Protein AF-0000000071071444 (afdb_homodimer)

InterPro domains:
  IPR014044 CAP domain [PF00188] (65-207)
  IPR014044 CAP domain [SM00198] (58-215)
  IPR034763 Venom allergen 3, insect [PIRSF038921] (1-242)
  IPR035940 CAP superfamily [G3DSA:3.40.33.10] (21-245)
  IPR035940 CAP superfamily [SSF55797] (20-221)

Sequence (494 aa):
MQRLQLTLFLSRILLLRSIFAIDFCDIKSCHGKRHIGCNNSMMFDESCLRFHGLVNMAYFREYLLGLHNGYRQEVASNLFPDLPPARKMPELVWDNYLSVVAEYHLKRCQMELPADSCVATDDFAEPHFNYAQDFYPRPVMRQSNVREMTILAEQWLDELFDLEDISTYNAEGEIRNIINDRSSHMGCAAGQDYDLWNIHFVLVCYYSSGPPVKGKLYEEGQFNASLCPNGHSDEYPGLCKTLTLNDMQRLQLTLFLSRILLLRSIFAIDFCDIKSCHGKRHIGCNNSMMFDESCLRFHGLVNMAYFREYLLGLHNGYRQEVASNLFPDLPPARKMPELVWDNYLSVVAEYHLKRCQMELPADSCVATDDFAEPHFNYAQDFYPRPVMRQSNVREMTILAEQWLDELFDLEDISTYNAEGEIRNIINDRSSHMGCAAGQDYDLWNIHFVLVCYYSSGPPVKGKLYEEGQFNASLCPNGHSDEYPGLCKTLTLND

pLDDT: mean 89.61, std 16.35, range [29.06, 98.88]

Solvent-accessible surface area (backbone atoms only — not comparable to full-atom values): 26947 Å² total; per-residue (Å²): 136,82,80,75,78,80,76,77,76,76,74,77,75,71,75,70,73,72,74,75,73,84,59,49,75,70,45,74,70,36,74,86,39,49,28,68,57,37,93,50,86,82,60,71,36,85,72,34,49,85,39,72,50,75,51,71,49,70,53,40,48,57,27,53,43,17,53,54,40,34,54,44,33,39,40,14,62,35,66,43,85,52,35,62,12,20,17,39,26,37,35,61,41,84,32,70,66,39,16,50,52,17,38,50,46,54,31,41,61,46,87,74,71,67,90,65,55,22,77,49,50,96,89,24,61,55,45,32,73,45,75,35,71,51,74,48,69,56,81,84,64,87,72,50,71,68,57,53,48,48,58,41,51,42,66,33,58,56,49,58,76,71,50,70,49,53,37,31,82,75,44,76,57,61,36,33,53,68,51,25,38,65,26,40,32,31,16,47,27,39,33,36,27,26,58,93,52,40,36,38,39,39,42,23,37,23,20,44,17,43,45,50,91,62,60,44,24,47,56,67,44,93,47,40,26,69,64,28,91,69,37,53,20,90,63,34,61,33,15,8,36,63,79,55,87,88,106,137,83,80,78,77,79,75,77,76,77,72,75,78,73,75,70,75,73,73,75,74,83,60,48,74,70,45,77,70,35,74,86,40,49,27,68,57,37,95,50,86,81,58,70,37,86,74,35,48,86,38,72,50,75,52,72,48,68,53,40,48,57,28,53,43,18,53,54,40,34,54,44,33,39,40,14,62,36,65,45,87,53,35,63,13,20,15,40,27,35,35,61,41,84,33,69,66,40,17,50,54,17,39,50,46,54,31,40,60,46,87,74,71,66,90,63,56,23,77,48,50,96,90,24,60,56,47,32,72,45,74,36,72,50,75,47,69,56,80,85,64,88,73,50,70,67,58,55,48,48,58,39,51,42,66,33,58,55,49,58,75,71,49,71,49,54,37,31,82,77,44,76,58,62,36,32,50,69,51,25,37,65,26,41,32,31,16,48,27,39,32,37,27,26,57,92,52,40,36,39,40,40,42,24,37,24,21,44,17,41,42,51,92,63,61,43,24,46,57,68,44,94,47,41,25,68,65,28,92,70,38,54,20,89,63,34,62,34,15,8,36,64,76,55,88,89,104

Structure (mmCIF, N/CA/C/O backbone):
data_AF-0000000071071444-model_v1
#
loop_
_entity.id
_entity.type
_entity.pdbx_description
1 polymer 'SCP domain-containing protein'
#
loop_
_atom_site.group_PDB
_atom_site.id
_atom_site.type_symbol
_atom_site.label_atom_id
_atom_site.label_alt_id
_atom_site.label_comp_id
_atom_site.label_asym_id
_atom_site.label_entity_id
_atom_site.label_seq_id
_atom_site.pdbx_PDB_ins_code
_atom_site.Cartn_x
_atom_site.Cartn_y
_atom_site.Cartn_z
_atom_site.occupancy
_atom_site.B_iso_or_equiv
_atom_site.auth_seq_id
_atom_site.auth_comp_id
_atom_site.auth_asym_id
_atom_site.auth_atom_id
_atom_site.pdbx_PDB_model_num
ATOM 1 N N . MET A 1 1 ? 31.172 26.75 -58.875 1 29.06 1 MET A N 1
ATOM 2 C CA . MET A 1 1 ? 30.047 27.25 -58.094 1 29.06 1 MET A CA 1
ATOM 3 C C . MET A 1 1 ? 29.688 26.281 -57 1 29.06 1 MET A C 1
ATOM 5 O O . MET A 1 1 ? 29.312 25.141 -57.25 1 29.06 1 MET A O 1
ATOM 9 N N . GLN A 1 2 ? 30.422 26.328 -55.812 1 35.97 2 GLN A N 1
ATOM 10 C CA . GLN A 1 2 ? 30.375 25.516 -54.594 1 35.97 2 GLN A CA 1
ATOM 11 C C . GLN A 1 2 ? 29.047 25.703 -53.875 1 35.97 2 GLN A C 1
ATOM 13 O O . GLN A 1 2 ? 28.641 26.828 -53.594 1 35.97 2 GLN A O 1
ATOM 18 N N . ARG A 1 3 ? 28.062 24.766 -54.062 1 38.34 3 ARG A N 1
ATOM 19 C CA . ARG A 1 3 ? 26.781 24.688 -53.375 1 38.34 3 ARG A CA 1
ATOM 20 C C . ARG A 1 3 ? 26.984 24.734 -51.844 1 38.34 3 ARG A C 1
ATOM 22 O O . ARG A 1 3 ? 27.656 23.859 -51.281 1 38.34 3 ARG A O 1
ATOM 29 N N . LEU A 1 4 ? 27.078 25.891 -51.25 1 38.16 4 LEU A N 1
ATOM 30 C CA . LEU A 1 4 ? 27 26.047 -49.812 1 38.16 4 LEU A CA 1
ATOM 31 C C . LEU A 1 4 ? 25.688 25.5 -49.25 1 38.16 4 LEU A C 1
ATOM 33 O O . LEU A 1 4 ? 24.609 25.969 -49.625 1 38.16 4 LEU A O 1
ATOM 37 N N . GLN A 1 5 ? 25.609 24.203 -48.938 1 42.5 5 GLN A N 1
ATOM 38 C CA . GLN A 1 5 ? 24.484 23.641 -48.219 1 42.5 5 GLN A CA 1
ATOM 39 C C . GLN A 1 5 ? 24.375 24.281 -46.844 1 42.5 5 GLN A C 1
ATOM 41 O O . GLN A 1 5 ? 25.297 24.219 -46.031 1 42.5 5 GLN A O 1
ATOM 46 N N . LEU A 1 6 ? 23.562 25.344 -46.688 1 39.12 6 LEU A N 1
ATOM 47 C CA . LEU A 1 6 ? 23.125 25.875 -45.406 1 39.12 6 LEU A CA 1
ATOM 48 C C . LEU A 1 6 ? 22.359 24.812 -44.625 1 39.12 6 LEU A C 1
ATOM 50 O O . LEU A 1 6 ? 21.281 24.391 -45.031 1 39.12 6 LEU A O 1
ATOM 54 N N . THR A 1 7 ? 23.047 24 -43.938 1 44.12 7 THR A N 1
ATOM 55 C CA . THR A 1 7 ? 22.375 23.141 -42.969 1 44.12 7 THR A CA 1
ATOM 56 C C . THR A 1 7 ? 21.797 23.984 -41.844 1 44.12 7 THR A C 1
ATOM 58 O O . THR A 1 7 ? 22.531 24.688 -41.125 1 44.12 7 THR A O 1
ATOM 61 N N . LEU A 1 8 ? 20.594 24.438 -41.938 1 39.75 8 LEU A N 1
ATOM 62 C CA . LEU A 1 8 ? 19.859 25.047 -40.844 1 39.75 8 LEU A CA 1
ATOM 63 C C . LEU A 1 8 ? 19.766 24.094 -39.656 1 39.75 8 LEU A C 1
ATOM 65 O O . LEU A 1 8 ? 19.219 22.984 -39.781 1 39.75 8 LEU A O 1
ATOM 69 N N . PHE A 1 9 ? 20.672 24.312 -38.719 1 42.91 9 PHE A N 1
ATOM 70 C CA . PHE A 1 9 ? 20.531 23.656 -37.406 1 42.91 9 PHE A CA 1
ATOM 71 C C . PHE A 1 9 ? 19.281 24.141 -36.688 1 42.91 9 PHE A C 1
ATOM 73 O O . PHE A 1 9 ? 19.141 25.328 -36.406 1 42.91 9 PHE A O 1
ATOM 80 N N . LEU A 1 10 ? 18.141 23.547 -36.906 1 41.75 10 LEU A N 1
ATOM 81 C CA . LEU A 1 10 ? 17 23.812 -36.031 1 41.75 10 LEU A CA 1
ATOM 82 C C . LEU A 1 10 ? 17.359 23.562 -34.562 1 41.75 10 LEU A C 1
ATOM 84 O O . LEU A 1 10 ? 17.641 22.438 -34.188 1 41.75 10 LEU A O 1
ATOM 88 N N . SER A 1 11 ? 17.812 24.594 -33.875 1 39.5 11 SER A N 1
ATOM 89 C CA . SER A 1 11 ? 18 24.547 -32.438 1 39.5 11 SER A CA 1
ATOM 90 C C . SER A 1 11 ? 16.734 24.109 -31.719 1 39.5 11 SER A C 1
ATOM 92 O O . SER A 1 11 ? 15.648 24.656 -31.984 1 39.5 11 SER A O 1
ATOM 94 N N . ARG A 1 12 ? 16.641 22.859 -31.344 1 42.75 12 ARG A N 1
ATOM 95 C CA . ARG A 1 12 ? 15.602 22.453 -30.391 1 42.75 12 ARG A CA 1
ATOM 96 C C . ARG A 1 12 ? 15.523 23.438 -29.219 1 42.75 12 ARG A C 1
ATOM 98 O O . ARG A 1 12 ? 16.484 23.578 -28.469 1 42.75 12 ARG A O 1
ATOM 105 N N . ILE A 1 13 ? 14.688 24.391 -29.25 1 41.94 13 ILE A N 1
ATOM 106 C CA . ILE A 1 13 ? 14.398 25.219 -28.078 1 41.94 13 ILE A CA 1
ATOM 107 C C . ILE A 1 13 ? 13.992 24.328 -26.906 1 41.94 13 ILE A C 1
ATOM 109 O O . ILE A 1 13 ? 12.961 23.656 -26.953 1 41.94 13 ILE A O 1
ATOM 113 N N . LEU A 1 14 ? 14.945 23.922 -26.156 1 38.59 14 LEU A N 1
ATOM 114 C CA . LEU A 1 14 ? 14.648 23.359 -24.844 1 38.59 14 LEU A CA 1
ATOM 115 C C . LEU A 1 14 ? 13.82 24.344 -24.016 1 38.59 14 LEU A C 1
ATOM 117 O O . LEU A 1 14 ? 14.312 25.391 -23.594 1 38.59 14 LEU A O 1
ATOM 121 N N . LEU A 1 15 ? 12.562 24.391 -24.172 1 38.25 15 LEU A N 1
ATOM 122 C CA . LEU A 1 15 ? 11.742 25.078 -23.172 1 38.25 15 LEU A CA 1
ATOM 123 C C . LEU A 1 15 ? 12.102 24.609 -21.766 1 38.25 15 LEU A C 1
ATOM 125 O O . LEU A 1 15 ? 11.867 23.453 -21.422 1 38.25 15 LEU A O 1
ATOM 129 N N . LEU A 1 16 ? 13.094 25.141 -21.266 1 37.5 16 LEU A N 1
ATOM 130 C CA . LEU A 1 16 ? 13.297 24.984 -19.828 1 37.5 16 LEU A CA 1
ATOM 131 C C . LEU A 1 16 ? 12.008 25.297 -19.062 1 37.5 16 LEU A C 1
ATOM 133 O O . LEU A 1 16 ? 11.531 26.438 -19.078 1 37.5 16 LEU A O 1
ATOM 137 N N . ARG A 1 17 ? 11.117 24.375 -19 1 42.34 17 ARG A N 1
ATOM 138 C CA . ARG A 1 17 ? 10.062 24.594 -18.016 1 42.34 17 ARG A CA 1
ATOM 139 C C . ARG A 1 17 ? 10.625 25.203 -16.734 1 42.34 17 ARG A C 1
ATOM 141 O O . ARG A 1 17 ? 11.453 24.578 -16.062 1 42.34 17 ARG A O 1
ATOM 148 N N . SER A 1 18 ? 10.781 26.438 -16.594 1 40.97 18 SER A N 1
ATOM 149 C CA . SER A 1 18 ? 11.102 27.109 -15.328 1 40.97 18 SER A CA 1
ATOM 150 C C . SER A 1 18 ? 10.211 26.609 -14.203 1 40.97 18 SER A C 1
ATOM 152 O O . SER A 1 18 ? 8.992 26.797 -14.234 1 40.97 18 SER A O 1
ATOM 154 N N . ILE A 1 19 ? 10.336 25.484 -13.711 1 48.16 19 ILE A N 1
ATOM 155 C CA . ILE A 1 19 ? 9.656 25.109 -12.477 1 48.16 19 ILE A CA 1
ATOM 156 C C . ILE A 1 19 ? 9.766 26.234 -11.461 1 48.16 19 ILE A C 1
ATOM 158 O O . ILE A 1 19 ? 10.859 26.547 -10.977 1 48.16 19 ILE A O 1
ATOM 162 N N . PHE A 1 20 ? 9.023 27.266 -11.602 1 53.22 20 PHE A N 1
ATOM 163 C CA . PHE A 1 20 ? 8.977 28.328 -10.602 1 53.22 20 PHE A CA 1
ATOM 164 C C . PHE A 1 20 ? 8.852 27.734 -9.195 1 53.22 20 PHE A C 1
ATOM 166 O O . PHE A 1 20 ? 7.902 27 -8.914 1 53.22 20 PHE A O 1
ATOM 173 N N . ALA A 1 21 ? 9.922 27.641 -8.508 1 72.06 21 ALA A N 1
ATOM 174 C CA . ALA A 1 21 ? 9.977 27.234 -7.102 1 72.06 21 ALA A CA 1
ATOM 175 C C . ALA A 1 21 ? 9.086 28.125 -6.242 1 72.06 21 ALA A C 1
ATOM 177 O O . ALA A 1 21 ? 9.023 29.344 -6.449 1 72.06 21 ALA A O 1
ATOM 178 N N . ILE A 1 22 ? 8.031 27.672 -5.602 1 81.5 22 ILE A N 1
ATOM 179 C CA . ILE A 1 22 ? 7.145 28.375 -4.68 1 81.5 22 ILE A CA 1
ATOM 180 C C . ILE A 1 22 ? 7.973 29.172 -3.68 1 81.5 22 ILE A C 1
ATOM 182 O O . ILE A 1 22 ? 9.008 28.703 -3.207 1 81.5 22 ILE A O 1
ATOM 186 N N . ASP A 1 23 ? 7.656 30.531 -3.527 1 91.31 23 ASP A N 1
ATOM 187 C CA . ASP A 1 23 ? 8.219 31.328 -2.451 1 91.31 23 ASP A CA 1
ATOM 188 C C . ASP A 1 23 ? 7.367 31.25 -1.19 1 91.31 23 ASP A C 1
ATOM 190 O O . ASP A 1 23 ? 6.348 31.938 -1.075 1 91.31 23 ASP A O 1
ATOM 194 N N . PHE A 1 24 ? 7.781 30.531 -0.155 1 94.75 24 PHE A N 1
ATOM 195 C CA . PHE A 1 24 ? 7.008 30.266 1.053 1 94.75 24 PHE A CA 1
ATOM 196 C C . PHE A 1 24 ? 6.969 31.5 1.946 1 94.75 24 PHE A C 1
ATOM 198 O O . PHE A 1 24 ? 6.172 31.578 2.885 1 94.75 24 PHE A O 1
ATOM 205 N N . CYS A 1 25 ? 7.766 32.562 1.639 1 95.12 25 CYS A N 1
ATOM 206 C CA . CYS A 1 25 ? 7.742 33.781 2.434 1 95.12 25 CYS A CA 1
ATOM 207 C C . CYS A 1 25 ? 6.656 34.75 1.939 1 95.12 25 CYS A C 1
ATOM 209 O O . CYS A 1 25 ? 6.34 35.719 2.607 1 95.12 25 CYS A O 1
ATOM 211 N N . ASP A 1 26 ? 6.125 34.406 0.814 1 94.19 26 ASP A N 1
ATOM 212 C CA . ASP A 1 26 ? 5.129 35.312 0.223 1 94.19 26 ASP A CA 1
ATOM 213 C C . ASP A 1 26 ? 3.871 34.531 -0.173 1 94.19 26 ASP A C 1
ATOM 215 O O . ASP A 1 26 ? 3.395 34.656 -1.305 1 94.19 26 ASP A O 1
ATOM 219 N N . ILE A 1 27 ? 3.391 33.719 0.658 1 95.5 27 ILE A N 1
ATOM 220 C CA . ILE A 1 27 ? 2.131 33 0.43 1 95.5 27 ILE A CA 1
ATOM 221 C C . ILE A 1 27 ? 0.966 33.875 0.898 1 95.5 27 ILE A C 1
ATOM 223 O O . ILE A 1 27 ? 0.847 34.188 2.09 1 95.5 27 ILE A O 1
ATOM 227 N N . LYS A 1 28 ? 0.076 34.25 0.023 1 94.81 28 LYS A N 1
ATOM 228 C CA . LYS A 1 28 ? -0.996 35.188 0.289 1 94.81 28 LYS A CA 1
ATOM 229 C C . LYS A 1 28 ? -1.941 34.688 1.368 1 94.81 28 LYS A C 1
ATOM 231 O O . LYS A 1 28 ? -2.367 35.438 2.244 1 94.81 28 LYS A O 1
ATOM 236 N N . SER A 1 29 ? -2.166 33.438 1.345 1 96.19 29 SER A N 1
ATOM 237 C CA . SER A 1 29 ? -3.158 32.844 2.248 1 96.19 29 SER A CA 1
ATOM 238 C C . SER A 1 29 ? -2.627 32.781 3.674 1 96.19 29 SER A C 1
ATOM 240 O O . SER A 1 29 ? -3.365 32.438 4.598 1 96.19 29 SER A O 1
ATOM 242 N N . CYS A 1 30 ? -1.447 33.125 3.916 1 96.56 30 CYS A N 1
ATOM 243 C CA . CYS A 1 30 ? -0.884 33.094 5.262 1 96.56 30 CYS A CA 1
ATOM 244 C C . CYS A 1 30 ? -1.311 34.344 6.047 1 96.56 30 CYS A C 1
ATOM 246 O O . CYS A 1 30 ? -1.189 34.375 7.273 1 96.56 30 CYS A O 1
ATOM 248 N N . HIS A 1 31 ? -1.758 35.344 5.395 1 94.5 31 HIS A N 1
ATOM 249 C CA . HIS A 1 31 ? -2.307 36.531 6.035 1 94.5 31 HIS A CA 1
ATOM 250 C C . HIS A 1 31 ? -1.354 37.094 7.09 1 94.5 31 HIS A C 1
ATOM 252 O O . HIS A 1 31 ? -1.764 37.375 8.219 1 94.5 31 HIS A O 1
ATOM 258 N N . GLY A 1 32 ? -0.045 37.156 6.781 1 91.56 32 GLY A N 1
ATOM 259 C CA . GLY A 1 32 ? 0.933 37.781 7.648 1 91.56 32 GLY A CA 1
ATOM 260 C C . GLY A 1 32 ? 1.617 36.812 8.594 1 91.56 32 GLY A C 1
ATOM 261 O O . GLY A 1 32 ? 2.627 37.156 9.211 1 91.56 32 GLY A O 1
ATOM 262 N N . LYS A 1 33 ? 1.073 35.594 8.75 1 95.06 33 LYS A N 1
ATOM 263 C CA . LYS A 1 33 ? 1.747 34.562 9.555 1 95.06 33 LYS A CA 1
ATOM 264 C C . LYS A 1 33 ? 3.012 34.062 8.867 1 95.06 33 LYS A C 1
ATOM 266 O O . LYS A 1 33 ? 3.109 34.094 7.637 1 95.06 33 LYS A O 1
ATOM 271 N N . ARG A 1 34 ? 3.879 33.625 9.648 1 95.06 34 ARG A N 1
ATOM 272 C CA . ARG A 1 34 ? 5.129 33.125 9.086 1 95.06 34 ARG A CA 1
ATOM 273 C C . ARG A 1 34 ? 4.984 31.672 8.641 1 95.06 34 ARG A C 1
ATOM 275 O O . ARG A 1 34 ? 4.594 30.812 9.43 1 95.06 34 ARG A O 1
ATOM 282 N N . HIS A 1 35 ? 5.316 31.469 7.473 1 97.31 35 HIS A N 1
ATOM 283 C CA . HIS A 1 35 ? 5.285 30.094 6.961 1 97.31 35 HIS A CA 1
ATOM 284 C C . HIS A 1 35 ? 6.465 29.281 7.484 1 97.31 35 HIS A C 1
ATOM 286 O O . HIS A 1 35 ? 7.586 29.797 7.566 1 97.31 35 HIS A O 1
ATOM 292 N N . ILE A 1 36 ? 6.27 28.016 7.699 1 97 36 ILE A N 1
ATOM 293 C CA . ILE A 1 36 ? 7.316 27.188 8.289 1 97 36 ILE A CA 1
ATOM 294 C C . ILE A 1 36 ? 8.438 26.969 7.277 1 97 36 ILE A C 1
ATOM 296 O O . ILE A 1 36 ? 9.555 26.594 7.648 1 97 36 ILE A O 1
ATOM 300 N N . GLY A 1 37 ? 8.188 27.25 6.023 1 95.88 37 GLY A N 1
ATOM 301 C CA . GLY A 1 37 ? 9.188 27.109 4.977 1 95.88 37 GLY A CA 1
ATOM 302 C C . GLY A 1 37 ? 9.922 28.406 4.664 1 95.88 37 GLY A C 1
ATOM 303 O O . GLY A 1 37 ? 10.859 28.406 3.867 1 95.88 37 GLY A O 1
ATOM 304 N N . CYS A 1 38 ? 9.445 29.531 5.254 1 95.62 38 CYS A N 1
ATOM 305 C CA . CYS A 1 38 ? 10.055 30.812 4.957 1 95.62 38 CYS A CA 1
ATOM 306 C C . CYS A 1 38 ? 11.438 30.922 5.59 1 95.62 38 CYS A C 1
ATOM 308 O O . CYS A 1 38 ? 11.578 30.828 6.809 1 95.62 38 CYS A O 1
ATOM 310 N N . ASN A 1 39 ? 12.461 31.109 4.816 1 92.69 39 ASN A N 1
ATOM 311 C CA . ASN A 1 39 ? 13.859 31.234 5.23 1 92.69 39 ASN A CA 1
ATOM 312 C C . ASN A 1 39 ? 14.328 29.984 5.965 1 92.69 39 ASN A C 1
ATOM 314 O O . ASN A 1 39 ? 15.102 30.078 6.922 1 92.69 39 ASN A O 1
ATOM 318 N N . ASN A 1 40 ? 13.727 28.906 5.602 1 92.25 40 ASN A N 1
ATOM 319 C CA . ASN A 1 40 ? 14.07 27.625 6.191 1 92.25 40 ASN A CA 1
ATOM 320 C C . ASN A 1 40 ? 15.148 26.906 5.375 1 92.25 40 ASN A C 1
ATOM 322 O O . ASN A 1 40 ? 15 26.734 4.164 1 92.25 40 ASN A O 1
ATOM 326 N N . SER A 1 41 ? 16.25 26.484 5.957 1 90.12 41 SER A N 1
ATOM 327 C CA . SER A 1 41 ? 17.391 25.875 5.285 1 90.12 41 SER A CA 1
ATOM 328 C C . SER A 1 41 ? 17.141 24.391 5.02 1 90.12 41 SER A C 1
ATOM 330 O O . SER A 1 41 ? 17.969 23.719 4.406 1 90.12 41 SER A O 1
ATOM 332 N N . MET A 1 42 ? 16.062 23.828 5.418 1 90.69 42 MET A N 1
ATOM 333 C CA . MET A 1 42 ? 15.695 22.422 5.254 1 90.69 42 MET A CA 1
ATOM 334 C C . MET A 1 42 ? 16.672 21.516 5.996 1 90.69 42 MET A C 1
ATOM 336 O O . MET A 1 42 ? 16.969 20.406 5.539 1 90.69 42 MET A O 1
ATOM 340 N N . MET A 1 43 ? 17.266 22.078 7.051 1 91.06 43 MET A N 1
ATOM 341 C CA . MET A 1 43 ? 18.109 21.266 7.926 1 91.06 43 MET A CA 1
ATOM 342 C C . MET A 1 43 ? 17.312 20.75 9.125 1 91.06 43 MET A C 1
ATOM 344 O O . MET A 1 43 ? 16.312 21.359 9.508 1 91.06 43 MET A O 1
ATOM 348 N N . PHE A 1 44 ? 17.734 19.672 9.633 1 92.38 44 PHE A N 1
ATOM 349 C CA . PHE A 1 44 ? 17.094 19.156 10.844 1 92.38 44 PHE A CA 1
ATOM 350 C C . PHE A 1 44 ? 17.328 20.094 12.016 1 92.38 44 PHE A C 1
ATOM 352 O O . PHE A 1 44 ? 18.438 20.641 12.18 1 92.38 44 PHE A O 1
ATOM 359 N N . ASP A 1 45 ? 16.312 20.266 12.812 1 91.56 45 ASP A N 1
ATOM 360 C CA . ASP A 1 45 ? 16.359 21.188 13.945 1 91.56 45 ASP A CA 1
ATOM 361 C C . ASP A 1 45 ? 17.156 20.594 15.109 1 91.56 45 ASP A C 1
ATOM 363 O O . ASP A 1 45 ? 17.453 19.406 15.117 1 91.56 45 ASP A O 1
ATOM 367 N N . GLU A 1 46 ? 17.438 21.406 16.047 1 90.69 46 GLU A N 1
ATOM 368 C CA . GLU A 1 46 ? 18.219 21 17.219 1 90.69 46 GLU A CA 1
ATOM 369 C C . GLU A 1 46 ? 17.438 20.047 18.109 1 90.69 46 GLU A C 1
ATOM 371 O O . GLU A 1 46 ? 18.031 19.328 18.922 1 90.69 46 GLU A O 1
ATOM 376 N N . SER A 1 47 ? 16.109 20.094 17.906 1 91.25 47 SER A N 1
ATOM 377 C CA . SER A 1 47 ? 15.273 19.219 18.703 1 91.25 47 SER A CA 1
ATOM 378 C C . SER A 1 47 ? 15.414 17.766 18.266 1 91.25 47 SER A C 1
ATOM 380 O O . SER A 1 47 ? 14.977 16.844 18.969 1 91.25 47 SER A O 1
ATOM 382 N N . CYS A 1 48 ? 15.992 17.562 17.109 1 93.88 48 CYS A N 1
ATOM 383 C CA . CYS A 1 48 ? 16.188 16.203 16.609 1 93.88 48 CYS A CA 1
ATOM 384 C C . CYS A 1 48 ? 17.406 15.555 17.266 1 93.88 48 CYS A C 1
ATOM 386 O O . CYS A 1 48 ? 18.297 16.25 17.75 1 93.88 48 CYS A O 1
ATOM 388 N N . LEU A 1 49 ? 17.422 14.242 17.203 1 91.06 49 LEU A N 1
ATOM 389 C CA . LEU A 1 49 ? 18.609 13.516 17.656 1 91.06 49 LEU A CA 1
ATOM 390 C C . LEU A 1 49 ? 19.781 13.766 16.719 1 91.06 49 LEU A C 1
ATOM 392 O O . LEU A 1 49 ? 19.609 14.242 15.602 1 91.06 49 LEU A O 1
ATOM 396 N N . ARG A 1 50 ? 20.922 13.391 17.188 1 89.5 50 ARG A N 1
ATOM 397 C CA . ARG A 1 50 ? 22.203 13.797 16.609 1 89.5 50 ARG A CA 1
ATOM 398 C C . ARG A 1 50 ? 22.281 13.406 15.133 1 89.5 50 ARG A C 1
ATOM 400 O O . ARG A 1 50 ? 22.703 14.211 14.297 1 89.5 50 ARG A O 1
ATOM 407 N N . PHE A 1 51 ? 21.969 12.195 14.891 1 89.81 51 PHE A N 1
ATOM 408 C CA . PHE A 1 51 ? 22.062 11.711 13.516 1 89.81 51 PHE A CA 1
ATOM 409 C C . PHE A 1 51 ? 20.688 11.672 12.859 1 89.81 51 PHE A C 1
ATOM 411 O O . PHE A 1 51 ? 19.672 11.539 13.539 1 89.81 51 PHE A O 1
ATOM 418 N N . HIS A 1 52 ? 20.703 11.922 11.586 1 92.31 52 HIS A N 1
ATOM 419 C CA . HIS A 1 52 ? 19.406 11.961 10.922 1 92.31 52 HIS A CA 1
ATOM 420 C C . HIS A 1 52 ? 19.516 11.484 9.477 1 92.31 52 HIS A C 1
ATOM 422 O O . HIS A 1 52 ? 20.609 11.492 8.898 1 92.31 52 HIS A O 1
ATOM 428 N N . GLY A 1 53 ? 18.406 10.977 8.984 1 92.62 53 GLY A N 1
ATOM 429 C CA . GLY A 1 53 ? 18.25 10.516 7.617 1 92.62 53 GLY A CA 1
ATOM 430 C C . GLY A 1 53 ? 16.844 10.695 7.078 1 92.62 53 GLY A C 1
ATOM 431 O O . GLY A 1 53 ? 15.875 10.492 7.801 1 92.62 53 GLY A O 1
ATOM 432 N N . LEU A 1 54 ? 16.797 11.094 5.82 1 96.06 54 LEU A N 1
ATOM 433 C CA . LEU A 1 54 ? 15.523 11.297 5.145 1 96.06 54 LEU A CA 1
ATOM 434 C C . LEU A 1 54 ? 15.195 10.109 4.242 1 96.06 54 LEU A C 1
ATOM 436 O O . LEU A 1 54 ? 16.094 9.555 3.592 1 96.06 54 LEU A O 1
ATOM 440 N N . VAL A 1 55 ? 13.945 9.781 4.238 1 96.31 55 VAL A N 1
ATOM 441 C CA . VAL A 1 55 ? 13.461 8.82 3.252 1 96.31 55 VAL A CA 1
ATOM 442 C C . VAL A 1 55 ? 13.148 9.539 1.94 1 96.31 55 VAL A C 1
ATOM 444 O O . VAL A 1 55 ? 12.508 10.594 1.938 1 96.31 55 VAL A O 1
ATOM 447 N N . ASN A 1 56 ? 13.656 9.039 0.85 1 95.75 56 ASN A N 1
ATOM 448 C CA . ASN A 1 56 ? 13.273 9.602 -0.443 1 95.75 56 ASN A CA 1
ATOM 449 C C . ASN A 1 56 ? 11.836 9.242 -0.806 1 95.75 56 ASN A C 1
ATOM 451 O O . ASN A 1 56 ? 11.562 8.141 -1.281 1 95.75 56 ASN A O 1
ATOM 455 N N . MET A 1 57 ? 10.93 10.125 -0.755 1 96.56 57 MET A N 1
ATOM 456 C CA . MET A 1 57 ? 9.492 9.867 -0.864 1 96.56 57 MET A CA 1
ATOM 457 C C . MET A 1 57 ? 9.102 9.586 -2.311 1 96.56 57 MET A C 1
ATOM 459 O O . MET A 1 57 ? 8.023 9.055 -2.572 1 96.56 57 MET A O 1
ATOM 463 N N . ALA A 1 58 ? 9.969 9.953 -3.186 1 93.75 58 ALA A N 1
ATOM 464 C CA . ALA A 1 58 ? 9.695 9.633 -4.582 1 93.75 58 ALA A CA 1
ATOM 465 C C . ALA A 1 58 ? 9.508 8.125 -4.77 1 93.75 58 ALA A C 1
ATOM 467 O O . ALA A 1 58 ? 8.758 7.695 -5.652 1 93.75 58 ALA A O 1
ATOM 468 N N . TYR A 1 59 ? 10.117 7.395 -3.885 1 95.31 59 TYR A N 1
ATOM 469 C CA . TYR A 1 59 ? 10.102 5.941 -3.996 1 95.31 59 TYR A CA 1
ATOM 470 C C . TYR A 1 59 ? 8.812 5.363 -3.432 1 95.31 59 TYR A C 1
ATOM 472 O O . TYR A 1 59 ? 8.484 4.203 -3.684 1 95.31 59 TYR A O 1
ATOM 480 N N . PHE A 1 60 ? 8.008 6.184 -2.713 1 97.5 60 PHE A N 1
ATOM 481 C CA . PHE A 1 60 ? 6.957 5.57 -1.913 1 97.5 60 PHE A CA 1
ATOM 482 C C . PHE A 1 60 ? 5.637 6.309 -2.096 1 97.5 60 PHE A C 1
ATOM 484 O O . PHE A 1 60 ? 4.672 6.051 -1.376 1 97.5 60 PHE A O 1
ATOM 491 N N . ARG A 1 61 ? 5.598 7.184 -3.102 1 98 61 ARG A N 1
ATOM 492 C CA . ARG A 1 61 ? 4.387 7.953 -3.367 1 98 61 ARG A CA 1
ATOM 493 C C . ARG A 1 61 ? 3.211 7.035 -3.672 1 98 61 ARG A C 1
ATOM 495 O O . ARG A 1 61 ? 2.154 7.141 -3.045 1 98 61 ARG A O 1
ATOM 502 N N . GLU A 1 62 ? 3.416 6.113 -4.594 1 97.56 62 GLU A N 1
ATOM 503 C CA . GLU A 1 62 ? 2.338 5.238 -5.047 1 97.56 62 GLU A CA 1
ATOM 504 C C . GLU A 1 62 ? 1.857 4.324 -3.926 1 97.56 62 GLU A C 1
ATOM 506 O O . GLU A 1 62 ? 0.664 4.035 -3.822 1 97.56 62 GLU A O 1
ATOM 511 N N . TYR A 1 63 ? 2.834 3.924 -3.129 1 98.31 63 TYR A N 1
ATOM 512 C CA . TYR A 1 63 ? 2.467 3.068 -2.006 1 98.31 63 TYR A CA 1
ATOM 513 C C . TYR A 1 63 ? 1.549 3.805 -1.037 1 98.31 63 TYR A C 1
ATOM 515 O O . TYR A 1 63 ? 0.483 3.299 -0.678 1 98.31 63 TYR A O 1
ATOM 523 N N . LEU A 1 64 ? 1.945 4.984 -0.656 1 98.75 64 LEU A N 1
ATOM 524 C CA . LEU A 1 64 ? 1.174 5.738 0.326 1 98.75 64 LEU A CA 1
ATOM 525 C C . LEU A 1 64 ? -0.172 6.16 -0.251 1 98.75 64 LEU A C 1
ATOM 527 O O . LEU A 1 64 ? -1.183 6.164 0.456 1 98.75 64 LEU A O 1
ATOM 531 N N . LEU A 1 65 ? -0.175 6.535 -1.521 1 98.62 65 LEU A N 1
ATOM 532 C CA . LEU A 1 65 ? -1.441 6.844 -2.174 1 98.62 65 LEU A CA 1
ATOM 533 C C . LEU A 1 65 ? -2.363 5.629 -2.182 1 98.62 65 LEU A C 1
ATOM 535 O O . LEU A 1 65 ? -3.549 5.742 -1.863 1 98.62 65 LEU A O 1
ATOM 539 N N . GLY A 1 66 ? -1.818 4.484 -2.561 1 98.19 66 GLY A N 1
ATOM 540 C CA . GLY A 1 66 ? -2.619 3.27 -2.566 1 98.19 66 GLY A CA 1
ATOM 541 C C . GLY A 1 66 ? -3.195 2.928 -1.206 1 98.19 66 GLY A C 1
ATOM 542 O O . GLY A 1 66 ? -4.355 2.523 -1.101 1 98.19 66 GLY A O 1
ATOM 543 N N . LEU A 1 67 ? -2.381 3.074 -0.205 1 98.56 67 LEU A N 1
ATOM 544 C CA . LEU A 1 67 ? -2.814 2.791 1.159 1 98.56 67 LEU A CA 1
ATOM 545 C C . LEU A 1 67 ? -3.961 3.713 1.566 1 98.56 67 LEU A C 1
ATOM 547 O O . LEU A 1 67 ? -5.008 3.244 2.016 1 98.56 67 LEU A O 1
ATOM 551 N N . HIS A 1 68 ? -3.838 5.02 1.372 1 98.69 68 HIS A N 1
ATOM 552 C CA . HIS A 1 68 ? -4.859 5.996 1.741 1 98.69 68 HIS A CA 1
ATOM 553 C C . HIS A 1 68 ? -6.129 5.801 0.921 1 98.69 68 HIS A C 1
ATOM 555 O O . HIS A 1 68 ? -7.227 5.734 1.478 1 98.69 68 HIS A O 1
ATOM 561 N N . ASN A 1 69 ? -5.973 5.695 -0.33 1 98.69 69 ASN A N 1
ATOM 562 C CA . ASN A 1 69 ? -7.129 5.574 -1.213 1 98.69 69 ASN A CA 1
ATOM 563 C C . ASN A 1 69 ? -7.824 4.227 -1.042 1 98.69 69 ASN A C 1
ATOM 565 O O . ASN A 1 69 ? -9.039 4.121 -1.233 1 98.69 69 ASN A O 1
ATOM 569 N N . GLY A 1 70 ? -7.059 3.213 -0.702 1 98.19 70 GLY A N 1
ATOM 570 C CA . GLY A 1 70 ? -7.684 1.941 -0.38 1 98.19 70 GLY A CA 1
ATOM 571 C C . GLY A 1 70 ? -8.68 2.037 0.758 1 98.19 70 GLY A C 1
ATOM 572 O O . GLY A 1 70 ? -9.805 1.552 0.646 1 98.19 70 GLY A O 1
ATOM 573 N N . TYR A 1 71 ? -8.289 2.67 1.795 1 98.06 71 TYR A N 1
ATOM 574 C CA . TYR A 1 71 ? -9.188 2.842 2.932 1 98.06 71 TYR A CA 1
ATOM 575 C C . TYR A 1 71 ? -10.352 3.762 2.576 1 98.06 71 TYR A C 1
ATOM 577 O O . TYR A 1 71 ? -11.484 3.523 2.988 1 98.06 71 TYR A O 1
ATOM 585 N N . ARG A 1 72 ? -10.078 4.828 1.814 1 98.38 72 ARG A N 1
ATOM 586 C CA . ARG A 1 72 ? -11.156 5.703 1.369 1 98.38 72 ARG A CA 1
ATOM 587 C C . ARG A 1 72 ? -12.172 4.934 0.533 1 98.38 72 ARG A C 1
ATOM 589 O O . ARG A 1 72 ? -13.383 5.121 0.69 1 98.38 72 ARG A O 1
ATOM 596 N N . GLN A 1 73 ? -11.656 4.094 -0.339 1 98.12 73 GLN A N 1
ATOM 597 C CA . GLN A 1 73 ? -12.516 3.264 -1.181 1 98.12 73 GLN A CA 1
ATOM 598 C C . GLN A 1 73 ? -13.414 2.369 -0.335 1 98.12 73 GLN A C 1
ATOM 600 O O . GLN A 1 73 ? -14.609 2.232 -0.62 1 98.12 73 GLN A O 1
ATOM 605 N N . GLU A 1 74 ? -12.906 1.796 0.707 1 97.06 74 GLU A N 1
ATOM 606 C CA . GLU A 1 74 ? -13.68 0.923 1.585 1 97.06 74 GLU A CA 1
ATOM 607 C C . GLU A 1 74 ? -14.789 1.694 2.289 1 97.06 74 GLU A C 1
ATOM 609 O O . GLU A 1 74 ? -15.938 1.236 2.34 1 97.06 74 GLU A O 1
ATOM 614 N N . VAL A 1 75 ? -14.422 2.85 2.762 1 97.31 75 VAL A N 1
ATOM 615 C CA . VAL A 1 75 ? -15.406 3.672 3.463 1 97.31 75 VAL A CA 1
ATOM 616 C C . VAL A 1 75 ? -16.484 4.133 2.486 1 97.31 75 VAL A C 1
ATOM 618 O O . VAL A 1 75 ? -17.672 4.016 2.771 1 97.31 75 VAL A O 1
ATOM 621 N N . ALA A 1 76 ? -16.031 4.574 1.352 1 98.12 76 ALA A N 1
ATOM 622 C CA . ALA A 1 76 ? -16.969 5.113 0.361 1 98.12 76 ALA A CA 1
ATOM 623 C C . ALA A 1 76 ? -17.938 4.043 -0.131 1 98.12 76 ALA A C 1
ATOM 625 O O . ALA A 1 76 ? -19.047 4.348 -0.54 1 98.12 76 ALA A O 1
ATOM 626 N N . SER A 1 77 ? -17.531 2.801 -0.043 1 95.56 77 SER A N 1
ATOM 627 C CA . SER A 1 77 ? -18.344 1.691 -0.53 1 95.56 77 SER A CA 1
ATOM 628 C C . SER A 1 77 ? -19.125 1.038 0.605 1 95.56 77 SER A C 1
ATOM 630 O O . SER A 1 77 ? -19.703 -0.04 0.432 1 95.56 77 SER A O 1
ATOM 632 N N . ASN A 1 78 ? -19.062 1.546 1.809 1 94.81 78 ASN A N 1
ATOM 633 C CA . ASN A 1 78 ? -19.828 1.136 2.975 1 94.81 78 ASN A CA 1
ATOM 634 C C . ASN A 1 78 ? -19.422 -0.251 3.461 1 94.81 78 ASN A C 1
ATOM 636 O O . ASN A 1 78 ? -20.281 -1.068 3.812 1 94.81 78 ASN A O 1
ATOM 640 N N . LEU A 1 79 ? -18.172 -0.503 3.355 1 92.19 79 LEU A N 1
ATOM 641 C CA . LEU A 1 79 ? -17.688 -1.737 3.961 1 92.19 79 LEU A CA 1
ATOM 642 C C . LEU A 1 79 ? -17.875 -1.714 5.473 1 92.19 79 LEU A C 1
ATOM 644 O O . LEU A 1 79 ? -18.031 -2.766 6.098 1 92.19 79 LEU A O 1
ATOM 648 N N . PHE A 1 80 ? -17.766 -0.512 6.066 1 91.44 80 PHE A N 1
ATOM 649 C CA . PHE A 1 80 ? -18.031 -0.319 7.488 1 91.44 80 PHE A CA 1
ATOM 650 C C . PHE A 1 80 ? -19.5 0.032 7.723 1 91.44 80 PHE A C 1
ATOM 652 O O . PHE A 1 80 ? -19.969 1.089 7.293 1 91.44 80 PHE A O 1
ATOM 659 N N . PRO A 1 81 ? -20.188 -0.774 8.445 1 87.94 81 PRO A N 1
ATOM 660 C CA . PRO A 1 81 ? -21.641 -0.631 8.562 1 87.94 81 PRO A CA 1
ATOM 661 C C . PRO A 1 81 ? -22.062 0.733 9.109 1 87.94 81 PRO A C 1
ATOM 663 O O . PRO A 1 81 ? -23.094 1.268 8.711 1 87.94 81 PRO A O 1
ATOM 666 N N . ASP A 1 82 ? -21.297 1.311 9.961 1 91.94 82 ASP A N 1
ATOM 667 C CA . ASP A 1 82 ? -21.672 2.566 10.602 1 91.94 82 ASP A CA 1
ATOM 668 C C . ASP A 1 82 ? -21.312 3.762 9.719 1 91.94 82 ASP A C 1
ATOM 670 O O . ASP A 1 82 ? -21.672 4.898 10.031 1 91.94 82 ASP A O 1
ATOM 674 N N . LEU A 1 83 ? -20.641 3.471 8.617 1 95.62 83 LEU A N 1
ATOM 675 C CA . LEU A 1 83 ? -20.188 4.539 7.734 1 95.62 83 LEU A CA 1
ATOM 676 C C . LEU A 1 83 ? -20.859 4.438 6.367 1 95.62 83 LEU A C 1
ATOM 678 O O . LEU A 1 83 ? -20.453 3.611 5.543 1 95.62 83 LEU A O 1
ATOM 682 N N . PRO A 1 84 ? -21.859 5.277 6.168 1 97.06 84 PRO A N 1
ATOM 683 C CA . PRO A 1 84 ? -22.594 5.199 4.91 1 97.06 84 PRO A CA 1
ATOM 684 C C . PRO A 1 84 ? -21.734 5.539 3.695 1 97.06 84 PRO A C 1
ATOM 686 O O . PRO A 1 84 ? -20.656 6.121 3.84 1 97.06 84 PRO A O 1
ATOM 689 N N . PRO A 1 85 ? -22.234 5.219 2.523 1 97.94 85 PRO A N 1
ATOM 690 C CA . PRO A 1 85 ? -21.469 5.52 1.306 1 97.94 85 PRO A CA 1
ATOM 691 C C . PRO A 1 85 ? -21.219 7.016 1.125 1 97.94 85 PRO A C 1
ATOM 693 O O . PRO A 1 85 ? -22.062 7.84 1.501 1 97.94 85 PRO A O 1
ATOM 696 N N . ALA A 1 86 ? -20.094 7.34 0.569 1 98.56 86 ALA A N 1
ATOM 697 C CA . ALA A 1 86 ? -19.734 8.734 0.299 1 98.56 86 ALA A CA 1
ATOM 698 C C . ALA A 1 86 ? -20.094 9.125 -1.129 1 98.56 86 ALA A C 1
ATOM 700 O O . ALA A 1 86 ? -19.672 8.484 -2.088 1 98.56 86 ALA A O 1
ATOM 701 N N . ARG A 1 87 ? -20.734 10.211 -1.299 1 98.38 87 ARG A N 1
ATOM 702 C CA . ARG A 1 87 ? -21.281 10.586 -2.605 1 98.38 87 ARG A CA 1
ATOM 703 C C . ARG A 1 87 ? -20.219 11.297 -3.445 1 98.38 87 ARG A C 1
ATOM 705 O O . ARG A 1 87 ? -20.266 11.258 -4.676 1 98.38 87 ARG A O 1
ATOM 712 N N . LYS A 1 88 ? -19.25 11.93 -2.76 1 98.38 88 LYS A N 1
ATOM 713 C CA . LYS A 1 88 ? -18.344 12.75 -3.564 1 98.38 88 LYS A CA 1
ATOM 714 C C . LYS A 1 88 ? -16.953 12.797 -2.951 1 98.38 88 LYS A C 1
ATOM 716 O O . LYS A 1 88 ? -16.281 13.828 -2.99 1 98.38 88 LYS A O 1
ATOM 721 N N . MET A 1 89 ? -16.562 11.766 -2.205 1 98.5 89 MET A N 1
ATOM 722 C CA . MET A 1 89 ? -15.188 11.695 -1.698 1 98.5 89 MET A CA 1
A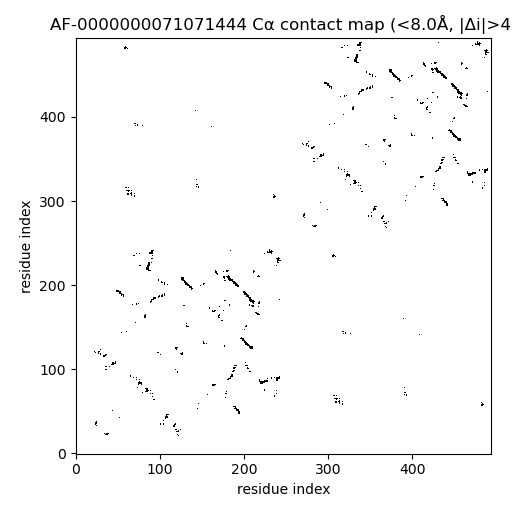TOM 723 C C . MET A 1 89 ? -14.195 11.508 -2.84 1 98.5 89 MET A C 1
ATOM 725 O O . MET A 1 89 ? -14.297 10.547 -3.602 1 98.5 89 MET A O 1
ATOM 729 N N . PRO A 1 90 ? -13.242 12.422 -2.994 1 98.56 90 PRO A N 1
ATOM 730 C CA . PRO A 1 90 ? -12.289 12.281 -4.094 1 98.56 90 PRO A CA 1
ATOM 731 C C . PRO A 1 90 ? -11.172 11.289 -3.779 1 98.56 90 PRO A C 1
ATOM 733 O O . PRO A 1 90 ? -10.82 11.094 -2.611 1 98.56 90 PRO A O 1
ATOM 736 N N . GLU A 1 91 ? -10.688 10.648 -4.84 1 98.62 91 GLU A N 1
ATOM 737 C CA . GLU A 1 91 ? -9.383 10.016 -4.66 1 98.62 91 GLU A CA 1
ATOM 738 C C . GLU A 1 91 ? -8.312 11.047 -4.332 1 98.62 91 GLU A C 1
ATOM 740 O O . GLU A 1 91 ? -8.391 12.195 -4.766 1 98.62 91 GLU A O 1
ATOM 745 N N . LEU A 1 92 ? -7.305 10.625 -3.535 1 98.56 92 LEU A N 1
ATOM 746 C CA . LEU A 1 92 ? -6.164 11.484 -3.254 1 98.56 92 LEU A CA 1
ATOM 747 C C . LEU A 1 92 ? -5.109 11.367 -4.352 1 98.56 92 LEU A C 1
ATOM 749 O O . LEU A 1 92 ? -4.828 10.266 -4.832 1 98.56 92 LEU A O 1
ATOM 753 N N . VAL A 1 93 ? -4.621 12.516 -4.711 1 98.06 93 VAL A N 1
ATOM 754 C CA . VAL A 1 93 ? -3.51 12.578 -5.656 1 98.06 93 VAL A CA 1
ATOM 755 C C . VAL A 1 93 ? -2.311 13.266 -5.004 1 98.06 93 VAL A C 1
ATOM 757 O O . VAL A 1 93 ? -2.477 14.125 -4.133 1 98.06 93 VAL A O 1
ATOM 760 N N . TRP A 1 94 ? -1.092 12.93 -5.477 1 97.5 94 TRP A N 1
ATOM 761 C CA . TRP A 1 94 ? 0.125 13.414 -4.832 1 97.5 94 TRP A CA 1
ATOM 762 C C . TRP A 1 94 ? 0.378 14.875 -5.188 1 97.5 94 TRP A C 1
ATOM 764 O O . TRP A 1 94 ? 0.218 15.281 -6.344 1 97.5 94 TRP A O 1
ATOM 774 N N . ASP A 1 95 ? 0.695 15.625 -4.238 1 96.94 95 ASP A N 1
ATOM 775 C CA . ASP A 1 95 ? 1.118 17.016 -4.445 1 96.94 95 ASP A CA 1
ATOM 776 C C . ASP A 1 95 ? 2.525 17.234 -3.9 1 96.94 95 ASP A C 1
ATOM 778 O O . ASP A 1 95 ? 2.762 17.109 -2.697 1 96.94 95 ASP A O 1
ATOM 782 N N . ASN A 1 96 ? 3.416 17.672 -4.715 1 95.88 96 ASN A N 1
ATOM 783 C CA . ASN A 1 96 ? 4.82 17.828 -4.34 1 95.88 96 ASN A CA 1
ATOM 784 C C . ASN A 1 96 ? 5.016 18.938 -3.324 1 95.88 96 ASN A C 1
ATOM 786 O O . ASN A 1 96 ? 5.887 18.859 -2.457 1 95.88 96 ASN A O 1
ATOM 790 N N . TYR A 1 97 ? 4.285 20 -3.408 1 96.38 97 TYR A N 1
ATOM 791 C CA . TYR A 1 97 ? 4.453 21.109 -2.469 1 96.38 97 TYR A CA 1
ATOM 792 C C . TYR A 1 97 ? 3.99 20.703 -1.071 1 96.38 97 TYR A C 1
ATOM 794 O O . TYR A 1 97 ? 4.617 21.078 -0.075 1 96.38 97 TYR A O 1
ATOM 802 N N . LEU A 1 98 ? 2.889 19.938 -1.027 1 97.81 98 LEU A N 1
ATOM 803 C CA . LEU A 1 98 ? 2.473 19.422 0.273 1 97.81 98 LEU A CA 1
ATOM 804 C C . LEU A 1 98 ? 3.547 18.516 0.869 1 97.81 98 LEU A C 1
ATOM 806 O O . LEU A 1 98 ? 3.764 18.516 2.082 1 97.81 98 LEU A O 1
ATOM 810 N N . SER A 1 99 ? 4.184 17.734 0.004 1 98.31 99 SER A N 1
ATOM 811 C CA . SER A 1 99 ? 5.273 16.891 0.46 1 98.31 99 SER A CA 1
ATOM 812 C C . SER A 1 99 ? 6.438 17.719 0.997 1 98.31 99 SER A C 1
ATOM 814 O O . SER A 1 99 ? 7.062 17.344 1.992 1 98.31 99 SER A O 1
ATOM 816 N N . VAL A 1 100 ? 6.754 18.812 0.378 1 97.56 100 VAL A N 1
ATOM 817 C CA . VAL A 1 100 ? 7.816 19.688 0.833 1 97.56 100 VAL A CA 1
ATOM 818 C C . VAL A 1 100 ? 7.449 20.297 2.191 1 97.56 100 VAL A C 1
ATOM 820 O O . VAL A 1 100 ? 8.281 20.344 3.098 1 97.56 100 VAL A O 1
ATOM 823 N N . VAL A 1 101 ? 6.242 20.719 2.312 1 98.06 101 VAL A N 1
ATOM 824 C CA . VAL A 1 101 ? 5.789 21.25 3.594 1 98.06 101 VAL A CA 1
ATOM 825 C C . VAL A 1 101 ? 5.902 20.172 4.668 1 98.06 101 VAL A C 1
ATOM 827 O O . VAL A 1 101 ? 6.344 20.453 5.789 1 98.06 101 VAL A O 1
ATOM 830 N N . ALA A 1 102 ? 5.535 18.938 4.305 1 98.69 102 ALA A N 1
ATOM 831 C CA . ALA A 1 102 ? 5.676 17.812 5.227 1 98.69 102 ALA A CA 1
ATOM 832 C C . ALA A 1 102 ? 7.133 17.641 5.652 1 98.69 102 ALA A C 1
ATOM 834 O O . ALA A 1 102 ? 7.41 17.344 6.816 1 98.69 102 ALA A O 1
ATOM 835 N N . GLU A 1 103 ? 8 17.812 4.711 1 98.19 103 GLU A N 1
ATOM 836 C CA . GLU A 1 103 ? 9.422 17.672 5.023 1 98.19 103 GLU A CA 1
ATOM 837 C C . GLU A 1 103 ? 9.891 18.75 5.984 1 98.19 103 GLU A C 1
ATOM 839 O O . GLU A 1 103 ? 10.648 18.484 6.914 1 98.19 103 GLU A O 1
ATOM 844 N N . TYR A 1 104 ? 9.461 20.016 5.758 1 97.56 104 TYR A N 1
ATOM 845 C CA . TYR A 1 104 ? 9.773 21.094 6.703 1 97.56 104 TYR A CA 1
ATOM 846 C C . TYR A 1 104 ? 9.305 20.719 8.109 1 97.56 104 TYR A C 1
ATOM 848 O O . TYR A 1 104 ? 10.031 20.922 9.086 1 97.56 104 TYR A O 1
ATOM 856 N N . HIS A 1 105 ? 8.125 20.219 8.164 1 98.19 105 HIS A N 1
ATOM 857 C CA . HIS A 1 105 ? 7.559 19.812 9.445 1 98.19 105 HIS A CA 1
ATOM 858 C C . HIS A 1 105 ? 8.352 18.672 10.07 1 98.19 105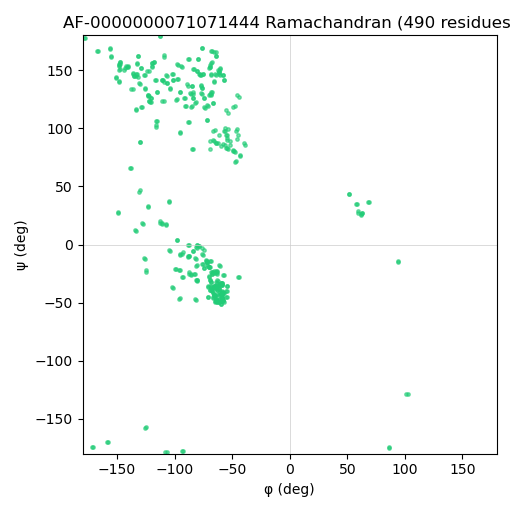 HIS A C 1
ATOM 860 O O . HIS A 1 105 ? 8.68 18.719 11.258 1 98.19 105 HIS A O 1
ATOM 866 N N . LEU A 1 106 ? 8.672 17.641 9.281 1 98.19 106 LEU A N 1
ATOM 867 C CA . LEU A 1 106 ? 9.414 16.469 9.727 1 98.19 106 LEU A CA 1
ATOM 868 C C . LEU A 1 106 ? 10.742 16.875 10.352 1 98.19 106 LEU A C 1
ATOM 870 O O . LEU A 1 106 ? 11.109 16.359 11.414 1 98.19 106 LEU A O 1
ATOM 874 N N . LYS A 1 107 ? 11.414 17.844 9.797 1 97.25 107 LYS A N 1
ATOM 875 C CA . LYS A 1 107 ? 12.781 18.203 10.18 1 97.25 107 LYS A CA 1
ATOM 876 C C . LYS A 1 107 ? 12.789 19.031 11.453 1 97.25 107 LYS A C 1
ATOM 878 O O . LYS A 1 107 ? 13.852 19.359 11.977 1 97.25 107 LYS A O 1
ATOM 883 N N . ARG A 1 108 ? 11.609 19.297 11.953 1 95.12 108 ARG A N 1
ATOM 884 C CA . ARG A 1 108 ? 11.516 19.906 13.273 1 95.12 108 ARG A CA 1
ATOM 885 C C . ARG A 1 108 ? 11.617 18.859 14.367 1 95.12 108 ARG A C 1
ATOM 887 O O . ARG A 1 108 ? 11.875 19.188 15.531 1 95.12 108 ARG A O 1
ATOM 894 N N . CYS A 1 109 ? 11.266 17.641 14.062 1 95.12 109 CYS A N 1
ATOM 895 C CA . CYS A 1 109 ? 11.242 16.516 14.984 1 95.12 109 CYS A CA 1
ATOM 896 C C . CYS A 1 109 ? 10.258 16.75 16.125 1 95.12 109 CYS A C 1
ATOM 898 O O . CYS A 1 109 ? 10.484 16.297 17.25 1 95.12 109 CYS A O 1
ATOM 900 N N . GLN A 1 110 ? 9.273 17.578 15.836 1 94.44 110 GLN A N 1
ATOM 901 C CA . GLN A 1 110 ? 8.195 17.891 16.766 1 94.44 110 GLN A CA 1
ATOM 902 C C . GLN A 1 110 ? 6.84 17.891 16.062 1 94.44 110 GLN A C 1
ATOM 904 O O . GLN A 1 110 ? 6.691 18.5 15 1 94.44 110 GLN A O 1
ATOM 909 N N . MET A 1 111 ? 5.918 17.25 16.719 1 95.69 111 MET A N 1
ATOM 910 C CA . MET A 1 111 ? 4.578 17.203 16.141 1 95.69 111 MET A CA 1
ATOM 911 C C . MET A 1 111 ? 3.938 18.578 16.125 1 95.69 111 MET A C 1
ATOM 913 O O . MET A 1 111 ? 3.318 18.969 15.125 1 95.69 111 MET A O 1
ATOM 917 N N . GLU A 1 112 ? 4.129 19.297 17.234 1 95 112 GLU A N 1
ATOM 918 C CA . GLU A 1 112 ? 3.486 20.594 17.391 1 95 112 GLU A CA 1
ATOM 919 C C . GLU A 1 112 ? 4.215 21.672 16.578 1 95 112 GLU A C 1
ATOM 921 O O . GLU A 1 112 ? 5.445 21.672 16.516 1 95 112 GLU A O 1
ATOM 926 N N . LEU A 1 113 ? 3.447 22.453 15.953 1 95.12 113 LEU A N 1
ATOM 927 C CA . LEU A 1 113 ? 3.98 23.625 15.273 1 95.12 113 LEU A CA 1
ATOM 928 C C . LEU A 1 113 ? 3.832 24.875 16.141 1 95.12 113 LEU A C 1
ATOM 930 O O . LEU A 1 113 ? 2.941 24.938 17 1 95.12 113 LEU A O 1
ATOM 934 N N . PRO A 1 114 ? 4.68 25.844 15.922 1 91.38 114 PRO A N 1
ATOM 935 C CA . PRO A 1 114 ? 4.484 27.094 16.641 1 91.38 114 PRO A CA 1
ATOM 936 C C . PRO A 1 114 ? 3.119 27.719 16.375 1 91.38 114 PRO A C 1
ATOM 938 O O . PRO A 1 114 ? 2.568 27.562 15.281 1 91.38 114 PRO A O 1
ATOM 941 N N . ALA A 1 115 ? 2.504 28.375 17.328 1 88 115 ALA A N 1
ATOM 942 C CA . ALA A 1 115 ? 1.152 28.938 17.266 1 88 115 ALA A CA 1
ATOM 943 C C . ALA A 1 115 ? 0.988 29.859 16.062 1 88 115 ALA A C 1
ATOM 945 O O . ALA A 1 115 ? -0.066 29.875 15.43 1 88 115 ALA A O 1
ATOM 946 N N . ASP A 1 116 ? 1.913 30.594 15.633 1 87.88 116 ASP A N 1
ATOM 947 C CA . ASP A 1 116 ? 1.771 31.578 14.555 1 87.88 116 ASP A CA 1
ATOM 948 C C . ASP A 1 116 ? 2.414 31.062 13.266 1 87.88 116 ASP A C 1
ATOM 950 O O . ASP A 1 116 ? 2.871 31.844 12.438 1 87.88 116 ASP A O 1
ATOM 954 N N . SER A 1 117 ? 2.207 29.703 13.117 1 94.94 117 SER A N 1
ATOM 955 C CA . SER A 1 117 ? 2.814 29.141 11.914 1 94.94 117 SER A CA 1
ATOM 956 C C . SER A 1 117 ? 1.791 29 10.789 1 94.94 117 SER A C 1
ATOM 958 O O . SER A 1 117 ? 0.61 28.766 11.047 1 94.94 117 SER A O 1
ATOM 960 N N . CYS A 1 118 ? 2.27 29.266 9.602 1 97.5 118 CYS A N 1
ATOM 961 C CA . CYS A 1 118 ? 1.505 29.016 8.391 1 97.5 118 CYS A CA 1
ATOM 962 C C . CYS A 1 118 ? 2.049 27.797 7.648 1 97.5 118 CYS A C 1
ATOM 964 O O . CYS A 1 118 ? 3.264 27.609 7.559 1 97.5 118 CYS A O 1
ATOM 966 N N . VAL A 1 119 ? 1.135 26.953 7.109 1 98 119 VAL A N 1
ATOM 967 C CA . VAL A 1 119 ? 1.556 25.781 6.363 1 98 119 VAL A CA 1
ATOM 968 C C . VAL A 1 119 ? 0.863 25.75 5.004 1 98 119 VAL A C 1
ATOM 970 O O . VAL A 1 119 ? 0.814 24.703 4.344 1 98 119 VAL A O 1
ATOM 973 N N . ALA A 1 120 ? 0.347 26.875 4.586 1 97.88 120 ALA A N 1
ATOM 974 C CA . ALA A 1 120 ? -0.378 27 3.324 1 97.88 120 ALA A CA 1
ATOM 975 C C . ALA A 1 120 ? 0.565 26.859 2.133 1 97.88 120 ALA A C 1
ATOM 977 O O . ALA A 1 120 ? 1.779 27.016 2.27 1 97.88 120 ALA A O 1
ATOM 978 N N . THR A 1 121 ? 0.002 26.391 1.046 1 96.56 121 THR A N 1
ATOM 979 C CA . THR A 1 121 ? 0.671 26.484 -0.247 1 96.56 121 THR A CA 1
ATOM 980 C C . THR A 1 121 ? -0.077 27.438 -1.179 1 96.56 121 THR A C 1
ATOM 982 O O . THR A 1 121 ? -1.068 28.047 -0.781 1 96.56 121 THR A O 1
ATOM 985 N N . ASP A 1 122 ? 0.479 27.594 -2.377 1 93.38 122 ASP A N 1
ATOM 986 C CA . ASP A 1 122 ? -0.189 28.469 -3.338 1 93.38 122 ASP A CA 1
ATOM 987 C C . ASP A 1 122 ? -1.573 27.938 -3.697 1 93.38 122 ASP A C 1
ATOM 989 O O . ASP A 1 122 ? -2.504 28.703 -3.926 1 93.38 122 ASP A O 1
ATOM 993 N N . ASP A 1 123 ? -1.679 26.625 -3.672 1 94.06 123 ASP A N 1
ATOM 994 C CA . ASP A 1 123 ? -2.906 25.984 -4.137 1 94.06 123 ASP A CA 1
ATOM 995 C C . ASP A 1 123 ? -3.844 25.688 -2.969 1 94.06 123 ASP A C 1
ATOM 997 O O . ASP A 1 123 ? -5.055 25.547 -3.156 1 94.06 123 ASP A O 1
ATOM 1001 N N . PHE A 1 124 ? -3.285 25.609 -1.762 1 97.06 124 PHE A N 1
ATOM 1002 C CA . PHE A 1 124 ? -4.082 25.156 -0.631 1 97.06 124 PHE A CA 1
ATOM 1003 C C . PHE A 1 124 ? -3.895 26.062 0.572 1 97.06 124 PHE A C 1
ATOM 1005 O O . PHE A 1 124 ? -2.832 26.078 1.194 1 97.06 124 PHE A O 1
ATOM 1012 N N . ALA A 1 125 ? -4.926 26.703 0.982 1 96.94 125 ALA A N 1
ATOM 1013 C CA . ALA A 1 125 ? -4.859 27.75 1.999 1 96.94 125 ALA A CA 1
ATOM 1014 C C . ALA A 1 125 ? -4.809 27.156 3.4 1 96.94 125 ALA A C 1
ATOM 1016 O O . ALA A 1 125 ? -4.207 27.734 4.309 1 96.94 125 ALA A O 1
ATOM 1017 N N . GLU A 1 126 ? -5.438 26 3.535 1 95.94 126 GLU A N 1
ATOM 1018 C CA . GLU A 1 126 ? -5.555 25.422 4.875 1 95.94 126 GLU A CA 1
ATOM 1019 C C . GLU A 1 126 ? -5.312 23.922 4.863 1 95.94 126 GLU A C 1
ATOM 1021 O O . GLU A 1 126 ? -6.199 23.141 5.207 1 95.94 126 GLU A O 1
ATOM 1026 N N . PRO A 1 127 ? -4.074 23.547 4.531 1 98.06 127 PRO A N 1
ATOM 1027 C CA . PRO A 1 127 ? -3.771 22.125 4.637 1 98.06 127 PRO A CA 1
ATOM 1028 C C . PRO A 1 127 ? -3.84 21.609 6.074 1 98.06 127 PRO A C 1
ATOM 1030 O O . PRO A 1 127 ? -3.588 22.359 7.016 1 98.06 127 PRO A O 1
ATOM 1033 N N . HIS A 1 128 ? -4.254 20.406 6.199 1 97.81 128 HIS A N 1
ATOM 1034 C CA . HIS A 1 128 ? -4.199 19.688 7.465 1 97.81 128 HIS A CA 1
ATOM 1035 C C . HIS A 1 128 ? -3.145 18.578 7.43 1 97.81 128 HIS A C 1
ATOM 1037 O O . HIS A 1 128 ? -2.66 18.219 6.359 1 97.81 128 HIS A O 1
ATOM 1043 N N . PHE A 1 129 ? -2.752 18.125 8.609 1 98.25 129 PHE A N 1
ATOM 1044 C CA . PHE A 1 129 ? -1.68 17.141 8.594 1 98.25 129 PHE A CA 1
ATOM 1045 C C . PHE A 1 129 ? -1.919 16.047 9.641 1 98.25 129 PHE A C 1
ATOM 1047 O O . PHE A 1 129 ? -2.689 16.25 10.578 1 98.25 129 PHE A O 1
ATOM 1054 N N . ASN A 1 130 ? -1.377 14.898 9.383 1 98.56 130 ASN A N 1
ATOM 1055 C CA . ASN A 1 130 ? -1.169 13.844 10.367 1 98.56 130 ASN A CA 1
ATOM 1056 C C . ASN A 1 130 ? 0.313 13.648 10.672 1 98.56 130 ASN A C 1
ATOM 1058 O O . ASN A 1 130 ? 1.157 13.773 9.789 1 98.56 130 ASN A O 1
ATOM 1062 N N . TYR A 1 131 ? 0.615 13.398 11.922 1 98.44 131 TYR A N 1
ATOM 1063 C CA . TYR A 1 131 ? 1.965 13.141 12.414 1 98.44 131 TYR A CA 1
ATOM 1064 C C . TYR A 1 131 ? 2.012 11.867 13.242 1 98.44 131 TYR A C 1
ATOM 1066 O O . TYR A 1 131 ? 1.275 11.727 14.219 1 98.44 131 TYR A O 1
ATOM 1074 N N . ALA A 1 132 ? 2.793 10.891 12.789 1 98.44 132 ALA A N 1
ATOM 1075 C CA . ALA A 1 132 ? 3.01 9.656 13.547 1 98.44 132 ALA A CA 1
ATOM 1076 C C . ALA A 1 132 ? 4.5 9.391 13.742 1 98.44 132 ALA A C 1
ATOM 1078 O O . ALA A 1 132 ? 5.316 9.742 12.891 1 98.44 132 ALA A O 1
ATOM 1079 N N . GLN A 1 133 ? 4.789 8.82 14.883 1 97.25 133 GLN A N 1
ATOM 1080 C CA . GLN A 1 133 ? 6.188 8.57 15.211 1 97.25 133 GLN A CA 1
ATOM 1081 C C . GLN A 1 133 ? 6.336 7.309 16.047 1 97.25 133 GLN A C 1
ATOM 1083 O O . GLN A 1 133 ? 5.371 6.855 16.672 1 97.25 133 GLN A O 1
ATOM 1088 N N . ASP A 1 134 ? 7.441 6.664 15.93 1 93.94 134 ASP A N 1
ATOM 1089 C CA . ASP A 1 134 ? 7.812 5.516 16.75 1 93.94 134 ASP A CA 1
ATOM 1090 C C . ASP A 1 134 ? 9.242 5.645 17.25 1 93.94 134 ASP A C 1
ATOM 1092 O O . ASP A 1 134 ? 10.094 6.242 16.594 1 93.94 134 ASP A O 1
ATOM 1096 N N . PHE A 1 135 ? 9.484 5.16 18.469 1 90.81 135 PHE A N 1
ATOM 1097 C CA . PHE A 1 135 ? 10.797 5.121 19.109 1 90.81 135 PHE A CA 1
ATOM 1098 C C . PHE A 1 135 ? 11.188 3.689 19.453 1 90.81 135 PHE A C 1
ATOM 1100 O O . PHE A 1 135 ? 10.398 2.945 20.031 1 90.81 135 PHE A O 1
ATOM 1107 N N . TYR A 1 136 ? 12.352 3.266 19 1 88.12 136 TYR A N 1
ATOM 1108 C CA . TYR A 1 136 ? 12.797 1.927 19.375 1 88.12 136 TYR A CA 1
ATOM 1109 C C . TYR A 1 136 ? 14.305 1.896 19.594 1 88.12 136 TYR A C 1
ATOM 1111 O O . TYR A 1 136 ? 15.031 2.752 19.078 1 88.12 136 TYR A O 1
ATOM 1119 N N . PRO A 1 137 ? 14.773 0.98 20.469 1 87.38 137 PRO A N 1
ATOM 1120 C CA . PRO A 1 137 ? 16.203 0.917 20.812 1 87.38 137 PRO A CA 1
ATOM 1121 C C . PRO A 1 137 ? 17.062 0.443 19.641 1 87.38 137 PRO A C 1
ATOM 1123 O O . PRO A 1 137 ? 16.609 -0.358 18.828 1 87.38 137 PRO A O 1
ATOM 1126 N N . ARG A 1 138 ? 18.344 0.884 19.812 1 77.25 138 ARG A N 1
ATOM 1127 C CA . ARG A 1 138 ? 19.406 0.356 18.984 1 77.25 138 ARG A CA 1
ATOM 1128 C C . ARG A 1 138 ? 20.031 -0.894 19.594 1 77.25 138 ARG A C 1
ATOM 1130 O O . ARG A 1 138 ? 20.047 -1.042 20.828 1 77.25 138 ARG A O 1
ATOM 1137 N N . PRO A 1 139 ? 20.5 -2.322 18.906 1 62.66 139 PRO A N 1
ATOM 1138 C CA . PRO A 1 139 ? 21.094 -2.439 17.562 1 62.66 139 PRO A CA 1
ATOM 1139 C C . PRO A 1 139 ? 20.031 -2.473 16.453 1 62.66 139 PRO A C 1
ATOM 1141 O O . PRO A 1 139 ? 18.875 -2.832 16.703 1 62.66 139 PRO A O 1
ATOM 1144 N N . VAL A 1 140 ? 20.469 -1.981 15.336 1 60.06 140 VAL A N 1
ATOM 1145 C CA . VAL A 1 140 ? 19.75 -1.671 14.109 1 60.06 140 VAL A CA 1
ATOM 1146 C C . VAL A 1 140 ? 19.297 -2.965 13.438 1 60.06 140 VAL A C 1
ATOM 1148 O O . VAL A 1 140 ? 20.125 -3.816 13.094 1 60.06 140 VAL A O 1
ATOM 1151 N N . MET A 1 141 ? 18.047 -3.465 13.805 1 62.62 141 MET A N 1
ATOM 1152 C CA . MET A 1 141 ? 17.453 -4.484 12.938 1 62.62 141 MET A CA 1
ATOM 1153 C C . MET A 1 141 ? 17.219 -3.932 11.539 1 62.62 141 MET A C 1
ATOM 1155 O O . MET A 1 141 ? 17.156 -2.715 11.344 1 62.62 141 MET A O 1
ATOM 1159 N N . ARG A 1 142 ? 17.312 -4.816 10.641 1 75 142 ARG A N 1
ATOM 1160 C CA . ARG A 1 142 ? 16.953 -4.504 9.266 1 75 142 ARG A CA 1
ATOM 1161 C C . ARG A 1 142 ? 15.602 -3.787 9.203 1 75 142 ARG A C 1
ATOM 1163 O O . ARG A 1 142 ? 14.641 -4.195 9.859 1 75 142 ARG A O 1
ATOM 1170 N N . GLN A 1 143 ? 15.75 -2.562 8.648 1 83.44 143 GLN A N 1
ATOM 1171 C CA . GLN A 1 143 ? 14.539 -1.758 8.617 1 83.44 143 GLN A CA 1
ATOM 1172 C C . GLN A 1 143 ? 14.023 -1.597 7.188 1 83.44 143 GLN A C 1
ATOM 1174 O O . GLN A 1 143 ? 14.812 -1.556 6.238 1 83.44 143 GLN A O 1
ATOM 1179 N N . SER A 1 144 ? 12.75 -1.638 7.035 1 92.88 144 SER A N 1
ATOM 1180 C CA . SER A 1 144 ? 12.055 -1.304 5.797 1 92.88 144 SER A CA 1
ATOM 1181 C C . SER A 1 144 ? 11.258 -0.011 5.941 1 92.88 144 SER A C 1
ATOM 1183 O O . SER A 1 144 ? 10.484 0.144 6.891 1 92.88 144 SER A O 1
ATOM 1185 N N . ASN A 1 145 ? 11.555 0.937 5.059 1 95.5 145 ASN A N 1
ATOM 1186 C CA . ASN A 1 145 ? 10.75 2.156 5.074 1 95.5 145 ASN A CA 1
ATOM 1187 C C . ASN A 1 145 ? 9.273 1.855 4.875 1 95.5 145 ASN A C 1
ATOM 1189 O O . ASN A 1 145 ? 8.422 2.441 5.543 1 95.5 145 ASN A O 1
ATOM 1193 N N . VAL A 1 146 ? 8.945 0.895 3.922 1 97.25 146 VAL A N 1
ATOM 1194 C CA . VAL A 1 146 ? 7.566 0.509 3.658 1 97.25 146 VAL A CA 1
ATOM 1195 C C . VAL A 1 146 ? 6.922 -0.018 4.938 1 97.25 146 VAL A C 1
ATOM 1197 O O . VAL A 1 146 ? 5.832 0.413 5.316 1 97.25 146 VAL A O 1
ATOM 1200 N N . ARG A 1 147 ? 7.629 -0.871 5.625 1 95.12 147 ARG A N 1
ATOM 1201 C CA . ARG A 1 147 ? 7.102 -1.459 6.852 1 95.12 147 ARG A CA 1
ATOM 1202 C C . ARG A 1 147 ? 6.875 -0.392 7.918 1 95.12 147 ARG A C 1
ATOM 1204 O O . ARG A 1 147 ? 5.82 -0.353 8.547 1 95.12 147 ARG A O 1
ATOM 1211 N N . GLU A 1 148 ? 7.879 0.446 8.133 1 94.81 148 GLU A N 1
ATOM 1212 C CA . GLU A 1 148 ? 7.77 1.485 9.148 1 94.81 148 GLU A CA 1
ATOM 1213 C C . GLU A 1 148 ? 6.633 2.455 8.828 1 94.81 148 GLU A C 1
ATOM 1215 O O . GLU A 1 148 ? 5.855 2.822 9.711 1 94.81 148 GLU A O 1
ATOM 1220 N N . MET A 1 149 ? 6.531 2.854 7.57 1 97.88 149 MET A N 1
ATOM 1221 C CA . MET A 1 149 ? 5.469 3.775 7.18 1 97.88 149 MET A CA 1
ATOM 1222 C C . MET A 1 149 ? 4.102 3.123 7.328 1 97.88 149 MET A C 1
ATOM 1224 O O . MET A 1 149 ? 3.121 3.793 7.66 1 97.88 149 MET A O 1
ATOM 1228 N N . THR A 1 150 ? 4.023 1.808 7.02 1 97.88 150 THR A N 1
ATOM 1229 C CA . THR A 1 150 ? 2.773 1.081 7.223 1 97.88 150 THR A CA 1
ATOM 1230 C C . THR A 1 150 ? 2.359 1.116 8.688 1 97.88 150 THR A C 1
ATOM 1232 O O . THR A 1 150 ? 1.224 1.471 9.016 1 97.88 150 THR A O 1
ATOM 1235 N N . ILE A 1 151 ? 3.293 0.807 9.586 1 96.38 151 ILE A N 1
ATOM 1236 C CA . ILE A 1 151 ? 3.029 0.769 11.016 1 96.38 151 ILE A CA 1
ATOM 1237 C C . ILE A 1 151 ? 2.543 2.137 11.492 1 96.38 151 ILE A C 1
ATOM 1239 O O . ILE A 1 151 ? 1.557 2.232 12.227 1 96.38 151 ILE A O 1
ATOM 1243 N N . LEU A 1 152 ? 3.189 3.139 11.062 1 98.06 152 LEU A N 1
ATOM 1244 C CA . LEU A 1 152 ? 2.854 4.488 11.5 1 98.06 152 LEU A CA 1
ATOM 1245 C C . LEU A 1 152 ? 1.523 4.938 10.906 1 98.06 152 LEU A C 1
ATOM 1247 O O . LEU A 1 152 ? 0.682 5.5 11.609 1 98.06 152 LEU A O 1
ATOM 1251 N N . ALA A 1 153 ? 1.303 4.711 9.586 1 98.12 153 ALA A N 1
ATOM 1252 C CA . ALA A 1 153 ? 0.044 5.094 8.945 1 98.12 153 ALA A CA 1
ATOM 1253 C C . ALA A 1 153 ? -1.135 4.363 9.586 1 98.12 153 ALA A C 1
ATOM 1255 O O . ALA A 1 153 ? -2.234 4.91 9.688 1 98.12 153 ALA A O 1
ATOM 1256 N N . GLU A 1 154 ? -0.944 3.166 10.008 1 95.5 154 GLU A N 1
ATOM 1257 C CA . GLU A 1 154 ? -2.016 2.365 10.594 1 95.5 154 GLU A CA 1
ATOM 1258 C C . GLU A 1 154 ? -2.463 2.939 11.938 1 95.5 154 GLU A C 1
ATOM 1260 O O . GLU A 1 154 ? -3.576 2.67 12.391 1 95.5 154 GLU A O 1
ATOM 1265 N N . GLN A 1 155 ? -1.589 3.699 12.609 1 96.62 155 GLN A N 1
ATOM 1266 C CA . GLN A 1 155 ? -2.018 4.398 13.812 1 96.62 155 GLN A CA 1
ATOM 1267 C C . GLN A 1 155 ? -3.18 5.34 13.523 1 96.62 155 GLN A C 1
ATOM 1269 O O . GLN A 1 155 ? -4.059 5.535 14.367 1 96.62 155 GLN A O 1
ATOM 1274 N N . TRP A 1 156 ? -3.143 5.914 12.336 1 97.44 156 TRP A N 1
ATOM 1275 C CA . TRP A 1 156 ? -4.238 6.777 11.906 1 97.44 156 TRP A CA 1
ATOM 1276 C C . TRP A 1 156 ? -5.402 5.953 11.367 1 97.44 156 TRP A C 1
ATOM 1278 O O . TRP A 1 156 ? -6.555 6.176 11.75 1 97.44 156 TRP A O 1
ATOM 1288 N N . LEU A 1 157 ? -5.117 5.016 10.523 1 95.62 157 LEU A N 1
ATOM 1289 C CA . LEU A 1 157 ? -6.125 4.289 9.766 1 95.62 157 LEU A CA 1
ATOM 1290 C C . LEU A 1 157 ? -6.938 3.371 10.672 1 95.62 157 LEU A C 1
ATOM 1292 O O . LEU A 1 157 ? -8.125 3.156 10.438 1 95.62 157 LEU A O 1
ATOM 1296 N N . ASP A 1 158 ? -6.379 2.9 11.781 1 93.44 158 ASP A N 1
ATOM 1297 C CA . ASP A 1 158 ? -7.059 2.014 12.719 1 93.44 158 ASP A CA 1
ATOM 1298 C C . ASP A 1 158 ? -8.156 2.756 13.477 1 93.44 158 ASP A C 1
ATOM 1300 O O . ASP A 1 158 ? -9.047 2.133 14.062 1 93.44 158 ASP A O 1
ATOM 1304 N N . GLU A 1 159 ? -8.062 4.035 13.492 1 94.38 159 GLU A N 1
ATOM 1305 C CA . GLU A 1 159 ? -9.109 4.816 14.141 1 94.38 159 GLU A CA 1
ATOM 1306 C C . GLU A 1 159 ? -10.469 4.594 13.469 1 94.38 159 GLU A C 1
ATOM 1308 O O . GLU A 1 159 ? -11.508 4.898 14.055 1 94.38 159 GLU A O 1
ATOM 1313 N N . LEU A 1 160 ? -10.445 4.074 12.273 1 93.25 160 LEU A N 1
ATOM 1314 C CA . LEU A 1 160 ? -11.664 3.781 11.531 1 93.25 160 LEU A CA 1
ATOM 1315 C C . LEU A 1 160 ? -12.539 2.781 12.289 1 93.25 160 LEU A C 1
ATOM 1317 O O . LEU A 1 160 ? -13.766 2.848 12.219 1 93.25 160 LEU A O 1
ATOM 1321 N N . PHE A 1 161 ? -11.945 1.915 12.984 1 90.38 161 PHE A N 1
ATOM 1322 C CA . PHE A 1 161 ? -12.656 0.836 13.656 1 90.38 161 PHE A CA 1
ATOM 1323 C C . PHE A 1 161 ? -13.438 1.368 14.852 1 90.38 161 PHE A C 1
ATOM 1325 O O . PHE A 1 161 ? -14.352 0.705 15.352 1 90.38 161 PHE A O 1
ATOM 1332 N N . ASP A 1 162 ? -13.117 2.586 15.242 1 89.75 162 ASP A N 1
ATOM 1333 C CA . ASP A 1 162 ? -13.766 3.184 16.406 1 89.75 162 ASP A CA 1
ATOM 1334 C C . ASP A 1 162 ? -14.812 4.211 15.984 1 89.75 162 ASP A C 1
ATOM 1336 O O . ASP A 1 162 ? -15.539 4.746 16.828 1 89.75 162 ASP A O 1
ATOM 1340 N N . LEU A 1 163 ? -14.867 4.469 14.68 1 91.69 163 LEU A N 1
ATOM 1341 C CA . LEU A 1 163 ? -15.844 5.453 14.219 1 91.69 163 LEU A CA 1
ATOM 1342 C C . LEU A 1 163 ? -17.25 4.879 14.25 1 91.69 163 LEU A C 1
ATOM 1344 O O . LEU A 1 163 ? -17.531 3.854 13.625 1 91.69 163 LEU A O 1
ATOM 1348 N N . GLU A 1 164 ? -18.125 5.59 14.914 1 91.69 164 GLU A N 1
ATOM 1349 C CA . GLU A 1 164 ? -19.5 5.113 15.047 1 91.69 164 GLU A CA 1
ATOM 1350 C C . GLU A 1 164 ? -20.422 5.805 14.047 1 91.69 164 GLU A C 1
ATOM 1352 O O . GLU A 1 164 ? -21.547 5.34 13.805 1 91.69 164 GLU A O 1
ATOM 1357 N N . ASP A 1 165 ? -19.953 6.906 13.617 1 95.12 165 ASP A N 1
ATOM 1358 C CA . ASP A 1 165 ? -20.672 7.664 12.602 1 95.12 165 ASP A CA 1
ATOM 1359 C C . ASP A 1 165 ? -19.75 8.617 11.859 1 95.12 165 ASP A C 1
ATOM 1361 O O . ASP A 1 165 ? -18.531 8.578 12.055 1 95.12 165 ASP A O 1
ATOM 1365 N N . ILE A 1 166 ? -20.344 9.492 11.055 1 97.06 166 ILE A N 1
ATOM 1366 C CA . ILE A 1 166 ? -19.484 10.336 10.227 1 97.06 166 ILE A CA 1
ATOM 1367 C C . ILE A 1 166 ? -19.609 11.789 10.695 1 97.06 166 ILE A C 1
ATOM 1369 O O . ILE A 1 166 ? -19.344 12.719 9.922 1 97.06 166 ILE A O 1
ATOM 1373 N N . SER A 1 167 ? -20.062 11.961 11.891 1 96.25 167 SER A N 1
ATOM 1374 C CA . SER A 1 167 ? -20.094 13.312 12.453 1 96.25 167 SER A CA 1
ATOM 1375 C C . SER A 1 167 ? -18.688 13.844 12.711 1 96.25 167 SER A C 1
ATOM 1377 O O . SER A 1 167 ? -17.859 13.164 13.328 1 96.25 167 SER A O 1
ATOM 1379 N N . THR A 1 168 ? -18.484 15.07 12.234 1 94.31 168 THR A N 1
ATOM 1380 C CA . THR A 1 168 ? -17.188 15.68 12.453 1 94.31 168 THR A CA 1
ATOM 1381 C C . THR A 1 168 ? -16.875 15.789 13.938 1 94.31 168 THR A C 1
ATOM 1383 O O . THR A 1 168 ? -15.727 15.641 14.359 1 94.31 168 THR A O 1
ATOM 1386 N N . TYR A 1 169 ? -17.812 16.016 14.734 1 89.81 169 TYR A N 1
ATOM 1387 C CA . TYR A 1 169 ? -17.672 16.172 16.172 1 89.81 169 TYR A CA 1
ATOM 1388 C C . TYR A 1 169 ? -17.219 14.867 16.828 1 89.81 169 TYR A C 1
ATOM 1390 O O . TYR A 1 169 ? -16.391 14.867 17.734 1 89.81 169 TYR A O 1
ATOM 1398 N N . ASN A 1 170 ? -17.688 13.828 16.312 1 89.25 170 ASN A N 1
ATOM 1399 C CA . ASN A 1 170 ? -17.406 12.531 16.906 1 89.25 170 ASN A CA 1
ATOM 1400 C C . ASN A 1 170 ? -16.109 11.93 16.375 1 89.25 170 ASN A C 1
ATOM 1402 O O . ASN A 1 170 ? -15.523 11.047 17.016 1 89.25 170 ASN A O 1
ATOM 1406 N N . ALA A 1 171 ? -15.75 12.391 15.172 1 89 171 ALA A N 1
ATOM 1407 C CA . ALA A 1 171 ? -14.5 11.922 14.586 1 89 171 ALA A CA 1
ATOM 1408 C C . ALA A 1 171 ? -13.312 12.734 15.094 1 89 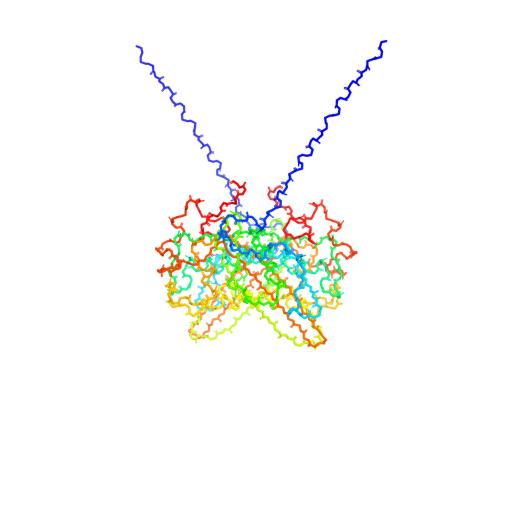171 ALA A C 1
ATOM 1410 O O . ALA A 1 171 ? -12.789 13.586 14.375 1 89 171 ALA A O 1
ATOM 1411 N N . GLU A 1 172 ? -12.742 12.461 16.25 1 81.5 172 GLU A N 1
ATOM 1412 C CA . GLU A 1 172 ? -11.742 13.32 16.875 1 81.5 172 GLU A CA 1
ATOM 1413 C C . GLU A 1 172 ? -10.328 12.875 16.5 1 81.5 172 GLU A C 1
ATOM 1415 O O . GLU A 1 172 ? -9.367 13.617 16.703 1 81.5 172 GLU A O 1
ATOM 1420 N N . GLY A 1 173 ? -10.148 11.859 15.906 1 90.31 173 GLY A N 1
ATOM 1421 C CA . GLY A 1 173 ? -8.797 11.391 15.641 1 90.31 173 GLY A CA 1
ATOM 1422 C C . GLY A 1 173 ? -8.258 11.859 14.305 1 90.31 173 GLY A C 1
ATOM 1423 O O . GLY A 1 173 ? -8.852 12.727 13.656 1 90.31 173 GLY A O 1
ATOM 1424 N N . GLU A 1 174 ? -7.035 11.461 13.922 1 95.5 174 GLU A N 1
ATOM 1425 C CA . GLU A 1 174 ? -6.309 11.867 12.727 1 95.5 174 GLU A CA 1
ATOM 1426 C C . GLU A 1 174 ? -6.969 11.305 11.469 1 95.5 174 GLU A C 1
ATOM 1428 O O . GLU A 1 174 ? -6.754 11.82 10.367 1 95.5 174 GLU A O 1
ATOM 1433 N N . ILE A 1 175 ? -7.859 10.359 11.672 1 96.81 175 ILE A N 1
ATOM 1434 C CA . ILE A 1 175 ? -8.5 9.688 10.547 1 96.81 175 ILE A CA 1
ATOM 1435 C C . ILE A 1 175 ? -9.391 10.672 9.797 1 96.81 175 ILE A C 1
ATOM 1437 O O . ILE A 1 175 ? -9.648 10.5 8.602 1 96.81 175 ILE A O 1
ATOM 1441 N N . ARG A 1 176 ? -9.836 11.75 10.484 1 97.06 176 ARG A N 1
ATOM 1442 C CA . ARG A 1 176 ? -10.75 12.711 9.867 1 97.06 176 ARG A CA 1
ATOM 1443 C C . ARG A 1 176 ? -10.055 13.477 8.742 1 97.06 176 ARG A C 1
ATOM 1445 O O . ARG A 1 176 ? -10.719 13.992 7.84 1 97.06 176 ARG A O 1
ATOM 1452 N N . ASN A 1 177 ? -8.695 13.586 8.82 1 97.75 177 ASN A N 1
ATOM 1453 C CA . ASN A 1 177 ? -7.953 14.25 7.758 1 97.75 177 ASN A CA 1
ATOM 1454 C C . ASN A 1 177 ? -7.852 13.375 6.516 1 97.75 177 ASN A C 1
ATOM 1456 O O . ASN A 1 177 ? -7.578 13.867 5.418 1 97.75 177 ASN A O 1
ATOM 1460 N N . ILE A 1 178 ? -8.055 12.078 6.703 1 98.44 178 ILE A N 1
ATOM 1461 C CA . ILE A 1 178 ? -7.961 11.125 5.609 1 98.44 178 ILE A CA 1
ATOM 1462 C C . ILE A 1 178 ? -9.352 10.859 5.035 1 98.44 178 ILE A C 1
ATOM 1464 O O . ILE A 1 178 ? -9.547 10.906 3.818 1 98.44 178 ILE A O 1
ATOM 1468 N N . ILE A 1 179 ? -10.312 10.633 5.938 1 98.31 179 ILE A N 1
ATOM 1469 C CA . ILE A 1 179 ? -11.68 10.336 5.523 1 98.31 179 ILE A CA 1
ATOM 1470 C C . ILE A 1 179 ? -12.508 11.617 5.531 1 98.31 179 ILE A C 1
ATOM 1472 O O . ILE A 1 179 ? -13.008 12.031 6.582 1 98.31 179 ILE A O 1
ATOM 1476 N N . ASN A 1 180 ? -12.68 12.266 4.477 1 98.31 180 ASN A N 1
ATOM 1477 C CA . ASN A 1 180 ? -13.523 13.43 4.215 1 98.31 180 ASN A CA 1
ATOM 1478 C C . ASN A 1 180 ? -13.648 13.703 2.721 1 98.31 180 ASN A C 1
ATOM 1480 O O . ASN A 1 180 ? -12.938 13.109 1.911 1 98.31 180 ASN A O 1
ATOM 1484 N N . ASP A 1 181 ? -14.539 14.508 2.336 1 98 181 ASP A N 1
ATOM 1485 C CA . ASP A 1 181 ? -14.734 14.695 0.902 1 98 181 ASP A CA 1
ATOM 1486 C C . ASP A 1 181 ? -14.219 16.062 0.45 1 98 181 ASP A C 1
ATOM 1488 O O . ASP A 1 181 ? -14.562 16.531 -0.634 1 98 181 ASP A O 1
ATOM 1492 N N . ARG A 1 182 ? -13.367 16.703 1.286 1 97.44 182 ARG A N 1
ATOM 1493 C CA . ARG A 1 182 ? -12.812 18 0.933 1 97.44 182 ARG A CA 1
ATOM 1494 C C . ARG A 1 182 ? -11.375 17.875 0.448 1 97.44 182 ARG A C 1
ATOM 1496 O O . ARG A 1 182 ? -10.945 18.594 -0.454 1 97.44 182 ARG A O 1
ATOM 1503 N N . SER A 1 183 ? -10.625 16.953 1.069 1 98.12 183 SER A N 1
ATOM 1504 C CA . SER A 1 183 ? -9.227 16.766 0.702 1 98.12 183 SER A CA 1
ATOM 1505 C C . SER A 1 183 ? -9.094 15.977 -0.594 1 98.12 183 SER A C 1
ATOM 1507 O O . SER A 1 183 ? -9.688 14.914 -0.737 1 98.12 183 SER A O 1
ATOM 1509 N N . SER A 1 184 ? -8.312 16.484 -1.519 1 97.81 184 SER A N 1
ATOM 1510 C CA . SER A 1 184 ? -8.148 15.797 -2.795 1 97.81 184 SER A CA 1
ATOM 1511 C C . SER A 1 184 ? -6.672 15.555 -3.105 1 97.81 184 SER A C 1
ATOM 1513 O O . SER A 1 184 ? -6.344 14.844 -4.059 1 97.81 184 SER A O 1
ATOM 1515 N N . HIS A 1 185 ? -5.809 16.188 -2.344 1 98.31 185 HIS A N 1
ATOM 1516 C CA . HIS A 1 185 ? -4.371 16.078 -2.549 1 98.31 185 HIS A CA 1
ATOM 1517 C C . HIS A 1 185 ? -3.654 15.734 -1.246 1 98.31 185 HIS A C 1
ATOM 1519 O O . HIS A 1 185 ? -4.125 16.094 -0.163 1 98.31 185 HIS A O 1
ATOM 1525 N N . MET A 1 186 ? -2.527 15.07 -1.414 1 98.62 186 MET A N 1
ATOM 1526 C CA . MET A 1 186 ? -1.718 14.766 -0.237 1 98.62 186 MET A CA 1
ATOM 1527 C C . MET A 1 186 ? -0.233 14.766 -0.584 1 98.62 186 MET A C 1
ATOM 1529 O O . MET A 1 186 ? 0.134 14.695 -1.759 1 98.62 186 MET A O 1
ATOM 1533 N N . GLY A 1 187 ? 0.545 14.945 0.304 1 98.56 187 GLY A N 1
ATOM 1534 C CA . GLY A 1 187 ? 1.991 14.789 0.285 1 98.56 187 GLY A CA 1
ATOM 1535 C C . GLY A 1 187 ? 2.57 14.414 1.636 1 98.56 187 GLY A C 1
ATOM 1536 O O . GLY A 1 187 ? 2.096 14.883 2.672 1 98.56 187 GLY A O 1
ATOM 1537 N N . CYS A 1 188 ? 3.623 13.57 1.613 1 98.88 188 CYS A N 1
ATOM 1538 C CA . CYS A 1 188 ? 4.164 13.078 2.875 1 98.88 188 CYS A CA 1
ATOM 1539 C C . CYS A 1 188 ? 5.68 13.219 2.908 1 98.88 188 CYS A C 1
ATOM 1541 O O . CYS A 1 188 ? 6.312 13.43 1.872 1 98.88 188 CYS A O 1
ATOM 1543 N N . ALA A 1 189 ? 6.219 13.156 4.031 1 98.75 189 ALA A N 1
ATOM 1544 C CA . ALA A 1 189 ? 7.645 12.984 4.309 1 98.75 189 ALA A CA 1
ATOM 1545 C C . ALA A 1 189 ? 7.875 11.977 5.422 1 98.75 189 ALA A C 1
ATOM 1547 O O . ALA A 1 189 ? 7.043 11.828 6.324 1 98.75 189 ALA A O 1
ATOM 1548 N N . ALA A 1 190 ? 8.945 11.266 5.328 1 98.44 190 ALA A N 1
ATOM 1549 C CA . ALA A 1 190 ? 9.359 10.32 6.363 1 98.44 190 ALA A CA 1
ATOM 1550 C C . ALA A 1 190 ? 10.867 10.359 6.57 1 98.44 190 ALA A C 1
ATOM 1552 O O . ALA A 1 190 ? 11.617 10.758 5.672 1 98.44 190 ALA A O 1
ATOM 1553 N N . GLY A 1 191 ? 11.258 10.031 7.734 1 96.44 191 GLY A N 1
ATOM 1554 C CA . GLY A 1 191 ? 12.664 10.008 8.102 1 96.44 191 GLY A CA 1
ATOM 1555 C C . GLY A 1 191 ? 12.906 9.547 9.523 1 96.44 191 GLY A C 1
ATOM 1556 O O . GLY A 1 191 ? 11.961 9.156 10.219 1 96.44 191 GLY A O 1
ATOM 1557 N N . GLN A 1 192 ? 14.195 9.492 9.82 1 93.25 192 GLN A N 1
ATOM 1558 C CA . GLN A 1 192 ? 14.547 9.094 11.18 1 93.25 192 GLN A CA 1
ATOM 1559 C C . GLN A 1 192 ? 15.641 9.992 11.75 1 93.25 192 GLN A C 1
ATOM 1561 O O . GLN A 1 192 ? 16.469 10.531 11.008 1 93.25 192 GLN A O 1
ATOM 1566 N N . ASP A 1 193 ? 15.602 10.258 12.992 1 94 193 ASP A N 1
ATOM 1567 C CA . ASP A 1 193 ? 16.734 10.742 13.781 1 94 193 ASP A CA 1
ATOM 1568 C C . ASP A 1 193 ? 17.109 9.742 14.867 1 94 193 ASP A C 1
ATOM 1570 O O . ASP A 1 193 ? 16.281 8.945 15.312 1 94 193 ASP A O 1
ATOM 1574 N N . TYR A 1 194 ? 18.438 9.641 15.047 1 90.81 194 TYR A N 1
ATOM 1575 C CA . TYR A 1 194 ? 18.875 8.578 15.953 1 90.81 194 TYR A CA 1
ATOM 1576 C C . TYR A 1 194 ? 20.141 8.984 16.688 1 90.81 194 TYR A C 1
ATOM 1578 O O . TYR A 1 194 ? 20.812 9.938 16.312 1 90.81 194 TYR A O 1
ATOM 1586 N N . ASP A 1 195 ? 20.328 8.391 17.828 1 91.44 195 ASP A N 1
ATOM 1587 C CA . ASP A 1 195 ? 21.578 8.508 18.578 1 91.44 195 ASP A CA 1
ATOM 1588 C C . ASP A 1 195 ? 22.156 7.133 18.891 1 91.44 195 ASP A C 1
ATOM 1590 O O . ASP A 1 195 ? 21.906 6.168 18.172 1 91.44 195 ASP A O 1
ATOM 1594 N N . LEU A 1 196 ? 22.969 7.043 19.906 1 88.25 196 LEU A N 1
ATOM 1595 C CA . LEU A 1 196 ? 23.688 5.805 20.172 1 88.25 196 LEU A CA 1
ATOM 1596 C C . LEU A 1 196 ? 22.75 4.727 20.703 1 88.25 196 LEU A C 1
ATOM 1598 O O . LEU A 1 196 ? 23.016 3.533 20.547 1 88.25 196 LEU A O 1
ATOM 1602 N N . TRP A 1 197 ? 21.578 5.121 21.172 1 89 197 TRP A N 1
ATOM 1603 C CA . TRP A 1 197 ? 20.766 4.148 21.906 1 89 197 TRP A CA 1
ATOM 1604 C C . TRP A 1 197 ? 19.375 4.027 21.281 1 89 197 TRP A C 1
ATOM 1606 O O . TRP A 1 197 ? 18.703 3.008 21.453 1 89 197 TRP A O 1
ATOM 1616 N N . ASN A 1 198 ? 19.016 5.129 20.578 1 89.94 198 ASN A N 1
ATOM 1617 C CA . ASN A 1 198 ? 17.609 5.184 20.172 1 89.94 198 ASN A CA 1
ATOM 1618 C C . ASN A 1 198 ? 17.453 5.566 18.703 1 89.94 198 ASN A C 1
ATOM 1620 O O . ASN A 1 198 ? 18.266 6.312 18.172 1 89.94 198 ASN A O 1
ATOM 1624 N N . ILE A 1 199 ? 16.406 4.996 18.094 1 91.69 199 ILE A N 1
ATOM 1625 C CA . ILE A 1 199 ? 15.969 5.43 16.781 1 91.69 199 ILE A CA 1
ATOM 1626 C C . ILE A 1 199 ? 14.57 6.043 16.875 1 91.69 199 ILE A C 1
ATOM 1628 O O . ILE A 1 199 ? 13.688 5.488 17.547 1 91.69 199 ILE A O 1
ATOM 1632 N N . HIS A 1 200 ? 14.422 7.152 16.312 1 94.19 200 HIS A N 1
ATOM 1633 C CA . HIS A 1 200 ? 13.164 7.891 16.219 1 94.19 200 HIS A CA 1
ATOM 1634 C C . HIS A 1 200 ? 12.719 8.008 14.766 1 94.19 200 HIS A C 1
ATOM 1636 O O . HIS A 1 200 ? 13.336 8.727 13.977 1 94.19 200 HIS A O 1
ATOM 1642 N N . PHE A 1 201 ? 11.656 7.234 14.328 1 95.75 201 PHE A N 1
ATOM 1643 C CA . PHE A 1 201 ? 11.133 7.254 12.969 1 95.75 201 PHE A CA 1
ATOM 1644 C C . PHE A 1 201 ? 9.828 8.039 12.898 1 95.75 201 PHE A C 1
ATOM 1646 O O . PHE A 1 201 ? 8.945 7.859 13.734 1 95.75 201 PHE A O 1
ATOM 1653 N N . VAL A 1 202 ? 9.727 8.914 11.883 1 97.94 202 VAL A N 1
ATOM 1654 C CA . VAL A 1 202 ? 8.586 9.828 11.805 1 97.94 202 VAL A CA 1
ATOM 1655 C C . VAL A 1 202 ? 7.977 9.766 10.406 1 97.94 202 VAL A C 1
ATOM 1657 O O . VAL A 1 202 ? 8.695 9.68 9.414 1 97.94 202 VAL A O 1
ATOM 1660 N N . LEU A 1 203 ? 6.688 9.758 10.32 1 98.81 203 LEU A N 1
ATOM 1661 C CA . LEU A 1 203 ? 5.898 9.953 9.109 1 98.81 203 LEU A CA 1
ATOM 1662 C C . LEU A 1 203 ? 4.949 11.133 9.258 1 98.81 203 LEU A C 1
ATOM 1664 O O . LEU A 1 203 ? 4.172 11.195 10.211 1 98.81 203 LEU A O 1
ATOM 1668 N N . VAL A 1 204 ? 5.043 12.086 8.367 1 98.88 204 VAL A N 1
ATOM 1669 C CA . VAL A 1 204 ? 4.16 13.242 8.328 1 98.88 204 VAL A CA 1
ATOM 1670 C C . VAL A 1 204 ? 3.471 13.328 6.973 1 98.88 204 VAL A C 1
ATOM 1672 O O . VAL A 1 204 ? 4.125 13.266 5.93 1 98.88 204 VAL A O 1
ATOM 1675 N N . CYS A 1 205 ? 2.176 13.453 6.973 1 98.88 205 CYS A N 1
ATOM 1676 C CA . CYS A 1 205 ? 1.428 13.633 5.734 1 98.88 205 CYS A CA 1
ATOM 1677 C C . CYS A 1 205 ? 0.542 14.875 5.812 1 98.88 205 CYS A C 1
ATOM 1679 O O . CYS A 1 205 ? -0.123 15.102 6.824 1 98.88 205 CYS A O 1
ATOM 1681 N N . TYR A 1 206 ? 0.589 15.641 4.77 1 98.88 206 TYR A N 1
ATOM 1682 C CA . TYR A 1 206 ? -0.278 16.797 4.613 1 98.88 206 TYR A CA 1
ATOM 1683 C C . TYR A 1 206 ? -1.363 16.547 3.576 1 98.88 206 TYR A C 1
ATOM 1685 O O . TYR A 1 206 ? -1.12 15.867 2.572 1 98.88 206 TYR A O 1
ATOM 1693 N N . TYR A 1 207 ? -2.492 17.109 3.854 1 98.75 207 TYR A N 1
ATOM 1694 C CA . TYR A 1 207 ? -3.664 17.031 2.99 1 98.75 207 TYR A CA 1
ATOM 1695 C C . TYR A 1 207 ? -4.152 18.406 2.588 1 98.75 207 TYR A C 1
ATOM 1697 O O . TYR A 1 207 ? -4.02 19.375 3.354 1 98.75 207 TYR A O 1
ATOM 1705 N N . SER A 1 208 ? -4.711 18.5 1.447 1 98.12 208 SER A N 1
ATOM 1706 C CA . SER A 1 208 ? -5.078 19.781 0.858 1 98.12 208 SER A CA 1
ATOM 1707 C C . SER A 1 208 ? -6.125 20.5 1.701 1 98.12 208 SER A C 1
ATOM 1709 O O . SER A 1 208 ? -6.305 21.719 1.58 1 98.12 208 SER A O 1
ATOM 1711 N N . SER A 1 209 ? -6.832 19.672 2.461 1 97.25 209 SER A N 1
ATOM 1712 C CA . SER A 1 209 ? -7.859 20.219 3.348 1 97.25 209 SER A CA 1
ATOM 1713 C C . SER A 1 209 ? -8.133 19.281 4.516 1 97.25 209 SER A C 1
ATOM 1715 O O . SER A 1 209 ? -7.629 18.156 4.547 1 97.25 209 SER A O 1
ATOM 1717 N N . GLY A 1 210 ? -8.852 19.75 5.504 1 95.56 210 GLY A N 1
ATOM 1718 C CA . GLY A 1 210 ? -9.406 18.938 6.574 1 95.56 210 GLY A CA 1
ATOM 1719 C C . GLY A 1 210 ? -10.906 18.75 6.457 1 95.56 210 GLY A C 1
ATOM 1720 O O . GLY A 1 210 ? -11.516 19.156 5.465 1 95.56 210 GLY A O 1
ATOM 1721 N N . PRO A 1 211 ? -11.383 18.062 7.414 1 95.06 211 PRO A N 1
ATOM 1722 C CA . PRO A 1 211 ? -12.844 17.938 7.445 1 95.06 211 PRO A CA 1
ATOM 1723 C C . PRO A 1 211 ? -13.547 19.281 7.656 1 95.06 211 PRO A C 1
ATOM 1725 O O . PRO A 1 211 ? -12.914 20.25 8.078 1 95.06 211 PRO A O 1
ATOM 1728 N N . PRO A 1 212 ? -14.844 19.328 7.344 1 94.56 212 PRO A N 1
ATOM 1729 C CA . PRO A 1 212 ? -15.586 20.531 7.723 1 94.56 212 PRO A CA 1
ATOM 1730 C C . PRO A 1 212 ? -15.594 20.766 9.227 1 94.56 212 PRO A C 1
ATOM 1732 O O . PRO A 1 212 ? -15.516 19.812 10.008 1 94.56 212 PRO A O 1
ATOM 1735 N N . VAL A 1 213 ? -15.688 22.016 9.602 1 91.94 213 VAL A N 1
ATOM 1736 C CA . VAL A 1 213 ? -15.664 22.391 11.008 1 91.94 213 VAL A CA 1
ATOM 1737 C C . VAL A 1 213 ? -16.891 21.812 11.719 1 91.94 213 VAL A C 1
ATOM 1739 O O . VAL A 1 213 ? -16.797 21.375 12.867 1 91.94 213 VAL A O 1
ATOM 1742 N N . LYS A 1 214 ? -18.031 21.797 11.055 1 93.81 214 LYS A N 1
ATOM 1743 C CA . LYS A 1 214 ? -19.281 21.234 11.578 1 93.81 214 LYS A CA 1
ATOM 1744 C C . LYS A 1 214 ? -19.938 20.328 10.555 1 93.81 214 LYS A C 1
ATOM 1746 O O . LYS A 1 214 ? -19.625 20.375 9.367 1 93.81 214 LYS A O 1
ATOM 1751 N N . GLY A 1 215 ? -20.734 19.438 11.164 1 96.5 215 GLY A N 1
ATOM 1752 C CA . GLY A 1 215 ? -21.484 18.562 10.281 1 96.5 215 GLY A CA 1
ATOM 1753 C C . GLY A 1 215 ? -20.891 17.172 10.18 1 96.5 215 GLY A C 1
ATOM 1754 O O . GLY A 1 215 ? -20.656 16.516 11.195 1 96.5 215 GLY A O 1
ATOM 1755 N N . LYS A 1 216 ? -20.734 16.844 8.82 1 97.69 216 LYS A N 1
ATOM 1756 C CA . LYS A 1 216 ? -20.281 15.477 8.562 1 97.69 216 LYS A CA 1
ATOM 1757 C C . LYS A 1 216 ? -18.953 15.461 7.812 1 97.69 216 LYS A C 1
ATOM 1759 O O . LYS A 1 216 ? -18.656 16.406 7.078 1 97.69 216 LYS A O 1
ATOM 1764 N N . LEU A 1 217 ? -18.219 14.391 7.93 1 98 217 LEU A N 1
ATOM 1765 C CA . LEU A 1 217 ? -16.922 14.219 7.277 1 98 217 LEU A CA 1
ATOM 1766 C C . LEU A 1 217 ? -17.062 14.273 5.758 1 98 217 LEU A C 1
ATOM 1768 O O . LEU A 1 217 ? -16.172 14.766 5.062 1 98 217 LEU A O 1
ATOM 1772 N N . TYR A 1 218 ? -18.156 13.766 5.316 1 98.19 218 TYR A N 1
ATOM 1773 C CA . TYR A 1 218 ? -18.438 13.734 3.885 1 98.19 218 TYR A CA 1
ATOM 1774 C C . TYR A 1 218 ? -19.938 13.672 3.625 1 98.19 218 TYR A C 1
ATOM 1776 O O . TYR A 1 218 ? -20.719 13.383 4.531 1 98.19 218 TYR A O 1
ATOM 1784 N N . GLU A 1 219 ? -20.344 14 2.457 1 97.88 219 GLU A N 1
ATOM 1785 C CA . GLU A 1 219 ? -21.75 13.891 2.062 1 97.88 219 GLU A CA 1
ATOM 1786 C C . GLU A 1 219 ? -22.156 12.438 1.847 1 97.88 219 GLU A C 1
ATOM 1788 O O . GLU A 1 219 ? -21.625 11.766 0.955 1 97.88 219 GLU A O 1
ATOM 1793 N N . GLU A 1 220 ? -23.125 11.969 2.682 1 97.31 220 GLU A N 1
ATOM 1794 C CA . GLU A 1 220 ? -23.562 10.578 2.633 1 97.31 220 GLU A CA 1
ATOM 1795 C C . GLU A 1 220 ? -24.672 10.383 1.608 1 97.31 220 GLU A C 1
ATOM 1797 O O . GLU A 1 220 ? -25.344 11.336 1.229 1 97.31 220 GLU A O 1
ATOM 1802 N N . GLY A 1 221 ? -24.844 9.102 1.186 1 94.81 221 GLY A N 1
ATOM 1803 C CA . GLY A 1 221 ? -25.938 8.727 0.296 1 94.81 221 GLY A CA 1
ATOM 1804 C C . GLY A 1 221 ? -26.062 7.227 0.11 1 94.81 221 GLY A C 1
ATOM 1805 O O . GLY A 1 221 ? -25.375 6.449 0.781 1 94.81 221 GLY A O 1
ATOM 1806 N N . GLN A 1 222 ? -27 6.914 -0.827 1 92.12 222 GLN A N 1
ATOM 1807 C CA . GLN A 1 222 ? -27.25 5.504 -1.084 1 92.12 222 GLN A CA 1
ATOM 1808 C C . GLN A 1 222 ? -26.203 4.91 -2.02 1 92.12 222 GLN A C 1
ATOM 1810 O O . GLN A 1 222 ? -25.844 3.74 -1.894 1 92.12 222 GLN A O 1
ATOM 1815 N N . PHE A 1 223 ? -25.719 5.793 -2.9 1 93.44 223 PHE A N 1
ATOM 1816 C CA . PHE A 1 223 ? -24.766 5.336 -3.908 1 93.44 223 PHE A CA 1
ATOM 1817 C C . PHE A 1 223 ? -23.469 6.117 -3.818 1 93.44 223 PHE A C 1
ATOM 1819 O O . PHE A 1 223 ? -23.469 7.348 -3.822 1 93.44 223 PHE A O 1
ATOM 1826 N N . ASN A 1 224 ? -22.422 5.371 -3.734 1 94.06 224 ASN A N 1
ATOM 1827 C CA . ASN A 1 224 ? -21.125 6.035 -3.68 1 94.06 224 ASN A CA 1
ATOM 1828 C C . ASN A 1 224 ? -20.781 6.719 -5.004 1 94.06 224 ASN A C 1
ATOM 1830 O O . ASN A 1 224 ? -21.281 6.312 -6.059 1 94.06 224 ASN A O 1
ATOM 1834 N N . ALA A 1 225 ? -20.078 7.855 -4.855 1 95.19 225 ALA A N 1
ATOM 1835 C CA . ALA A 1 225 ? -19.547 8.609 -5.992 1 95.19 225 ALA A CA 1
ATOM 1836 C C . ALA A 1 225 ? -20.672 9.023 -6.945 1 95.19 225 ALA A C 1
ATOM 1838 O O . ALA A 1 225 ? -20.484 9.023 -8.164 1 95.19 225 ALA A O 1
ATOM 1839 N N . SER A 1 226 ? -21.781 9.32 -6.449 1 95.25 226 SER A N 1
ATOM 1840 C CA . SER A 1 226 ? -22.938 9.664 -7.266 1 95.25 226 SER A CA 1
ATOM 1841 C C . SER A 1 226 ? -22.969 11.156 -7.578 1 95.25 226 SER A C 1
ATOM 1843 O O . SER A 1 226 ? -23.75 11.602 -8.43 1 95.25 226 SER A O 1
ATOM 1845 N N . LEU A 1 227 ? -22.141 11.953 -6.945 1 96.25 227 LEU A N 1
ATOM 1846 C CA . LEU A 1 227 ? -22.125 13.398 -7.152 1 96.25 227 LEU A CA 1
ATOM 1847 C C . LEU A 1 227 ? -20.734 13.859 -7.59 1 96.25 227 LEU A C 1
ATOM 1849 O O . LEU A 1 227 ? -20.297 14.953 -7.223 1 96.25 227 LEU A O 1
ATOM 1853 N N . CYS A 1 228 ? -20.094 13 -8.312 1 97.31 228 CYS A N 1
ATOM 1854 C CA . CYS A 1 228 ? -18.734 13.312 -8.719 1 97.31 228 CYS A CA 1
ATOM 1855 C C . CYS A 1 228 ? -18.719 14.219 -9.945 1 97.31 228 CYS A C 1
ATOM 1857 O O . CYS A 1 228 ? -19.156 13.82 -11.023 1 97.31 228 CYS A O 1
ATOM 1859 N N . PRO A 1 229 ? -18.109 15.367 -9.844 1 93.69 229 PRO A N 1
ATOM 1860 C CA . PRO A 1 229 ? -18.156 16.312 -10.953 1 93.69 229 PRO A CA 1
ATOM 1861 C C . PRO A 1 229 ? -17.391 15.836 -12.18 1 93.69 229 PRO A C 1
ATOM 1863 O O . PRO A 1 229 ? -17.75 16.156 -13.312 1 93.69 229 PRO A O 1
ATOM 1866 N N . ASN A 1 230 ? -16.312 15.086 -11.984 1 94.38 230 ASN A N 1
ATOM 1867 C CA . ASN A 1 230 ? -15.484 14.625 -13.094 1 94.38 230 ASN A CA 1
ATOM 1868 C C . ASN A 1 230 ? -15.602 13.117 -13.289 1 94.38 230 ASN A C 1
ATOM 1870 O O . ASN A 1 230 ? -14.688 12.484 -13.82 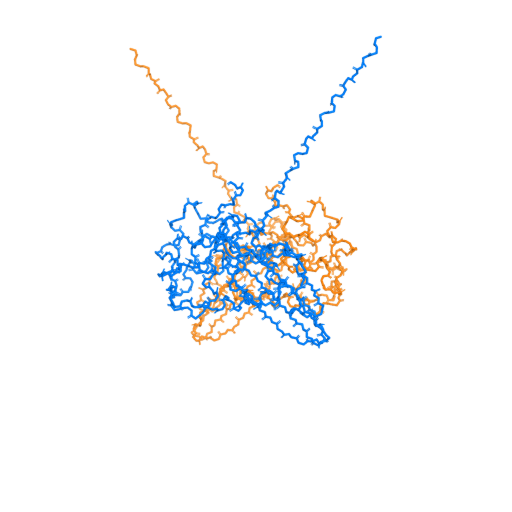1 94.38 230 ASN A O 1
ATOM 1874 N N . GLY A 1 231 ? -16.656 12.531 -12.734 1 96.31 231 GLY A N 1
ATOM 1875 C CA . GLY A 1 231 ? -16.844 11.094 -12.867 1 96.31 231 GLY A CA 1
ATOM 1876 C C . GLY A 1 231 ? -16.109 10.289 -11.812 1 96.31 231 GLY A C 1
ATOM 1877 O O . GLY A 1 231 ? -15.523 10.859 -10.891 1 96.31 231 GLY A O 1
ATOM 1878 N N . HIS A 1 232 ? -16.188 8.961 -11.969 1 97.38 232 HIS A N 1
ATOM 1879 C CA . HIS A 1 232 ? -15.562 8.039 -11.023 1 97.38 232 HIS A CA 1
ATOM 1880 C C . HIS A 1 232 ? -14.062 7.938 -11.266 1 97.38 232 HIS A C 1
ATOM 1882 O O . HIS A 1 232 ? -13.602 8.062 -12.406 1 97.38 232 HIS A O 1
ATOM 1888 N N . SER A 1 233 ? -13.359 7.75 -10.164 1 97.75 233 SER A N 1
ATOM 1889 C CA . SER A 1 233 ? -11.953 7.406 -10.297 1 97.75 233 SER A CA 1
ATOM 1890 C C . SER A 1 233 ? -11.766 6.145 -11.133 1 97.75 233 SER A C 1
ATOM 1892 O O . SER A 1 233 ? -12.523 5.184 -11 1 97.75 233 SER A O 1
ATOM 1894 N N . ASP A 1 234 ? -10.734 6.09 -11.984 1 94.62 234 ASP A N 1
ATOM 1895 C CA . ASP A 1 234 ? -10.414 4.906 -12.781 1 94.62 234 ASP A CA 1
ATOM 1896 C C . ASP A 1 234 ? -9.867 3.785 -11.898 1 94.62 234 ASP A C 1
ATOM 1898 O O . ASP A 1 234 ? -10.141 2.607 -12.141 1 94.62 234 ASP A O 1
ATOM 1902 N N . GLU A 1 235 ? -9.117 4.156 -10.898 1 96.06 235 GLU A N 1
ATOM 1903 C CA . GLU A 1 235 ? -8.414 3.18 -10.07 1 96.06 235 GLU A CA 1
ATOM 1904 C C . GLU A 1 235 ? -9.234 2.797 -8.844 1 96.06 235 GLU A C 1
ATOM 1906 O O . GLU A 1 235 ? -9.078 1.704 -8.297 1 96.06 235 GLU A O 1
ATOM 1911 N N . TYR A 1 236 ? -10.047 3.711 -8.43 1 97.75 236 TYR A N 1
ATOM 1912 C CA . TYR A 1 236 ? -10.906 3.531 -7.266 1 97.75 236 TYR A CA 1
ATOM 1913 C C . TYR A 1 236 ? -12.352 3.906 -7.59 1 97.75 236 TYR A C 1
ATOM 1915 O O . TYR A 1 236 ? -12.805 5 -7.254 1 97.75 236 TYR A O 1
ATOM 1923 N N . PRO A 1 237 ? -13.125 2.996 -8.062 1 96.25 237 PRO A N 1
ATOM 1924 C CA . PRO A 1 237 ? -14.43 3.32 -8.641 1 96.25 237 PRO A CA 1
ATOM 1925 C C . PRO A 1 237 ? -15.406 3.885 -7.609 1 96.25 237 PRO A C 1
ATOM 1927 O O . PRO A 1 237 ? -16.391 4.516 -7.977 1 96.25 237 PRO A O 1
ATOM 1930 N N . GLY A 1 238 ? -15.188 3.609 -6.363 1 97.44 238 GLY A N 1
ATOM 1931 C CA . GLY A 1 238 ? -16.047 4.152 -5.328 1 97.44 238 GLY A CA 1
ATOM 1932 C C . GLY A 1 238 ? -15.711 5.582 -4.957 1 97.44 238 GLY A C 1
ATOM 1933 O O . GLY A 1 238 ? -16.391 6.199 -4.137 1 97.44 238 GLY A O 1
ATOM 1934 N N . LEU A 1 239 ? -14.68 6.211 -5.574 1 98.56 239 LEU A N 1
ATOM 1935 C CA . LEU A 1 239 ? -14.219 7.57 -5.301 1 98.56 239 LEU A CA 1
ATOM 1936 C C . LEU A 1 239 ? -14.375 8.453 -6.535 1 98.56 239 LEU A C 1
ATOM 1938 O O . LEU A 1 239 ? -14.508 7.949 -7.652 1 98.56 239 LEU A O 1
ATOM 1942 N N . CYS A 1 240 ? -14.445 9.742 -6.305 1 98.62 240 CYS A N 1
ATOM 1943 C CA . CYS A 1 240 ? -14.516 10.695 -7.406 1 98.62 240 CYS A CA 1
ATOM 1944 C C . CYS A 1 240 ? -13.148 10.898 -8.039 1 98.62 240 CYS A C 1
ATOM 1946 O O . CYS A 1 240 ? -12.133 10.945 -7.34 1 98.62 240 CYS A O 1
ATOM 1948 N N . LYS A 1 241 ? -13.133 11.102 -9.297 1 97.81 241 LYS A N 1
ATOM 1949 C CA . LYS A 1 241 ? -11.898 11.398 -10.031 1 97.81 241 LYS A CA 1
ATOM 1950 C C . LYS A 1 241 ? -11.367 12.781 -9.672 1 97.81 241 LYS A C 1
ATOM 1952 O O . LYS A 1 241 ? -12.125 13.758 -9.672 1 97.81 241 LYS A O 1
ATOM 1957 N N . THR A 1 242 ? -10.062 12.836 -9.312 1 96.38 242 THR A N 1
ATOM 1958 C CA . THR A 1 242 ? -9.391 14.102 -9.07 1 96.38 242 THR A CA 1
ATOM 1959 C C . THR A 1 242 ? -8.586 14.539 -10.289 1 96.38 242 THR A C 1
ATOM 1961 O O . THR A 1 242 ? -7.777 13.766 -10.812 1 96.38 242 THR A O 1
ATOM 1964 N N . LEU A 1 243 ? -8.844 15.672 -10.75 1 88.94 243 LEU A N 1
ATOM 1965 C CA . LEU A 1 243 ? -8.094 16.188 -11.898 1 88.94 243 LEU A CA 1
ATOM 1966 C C . LEU A 1 243 ? -6.805 16.859 -11.438 1 88.94 243 LEU A C 1
ATOM 1968 O O . LEU A 1 243 ? -6.781 17.516 -10.391 1 88.94 243 LEU A O 1
ATOM 1972 N N . THR A 1 244 ? -5.707 16.5 -12.023 1 74.25 244 THR A N 1
ATOM 1973 C CA . THR A 1 244 ? -4.434 17.078 -11.625 1 74.25 244 THR A CA 1
ATOM 1974 C C . THR A 1 244 ? -4.359 18.547 -12.016 1 74.25 244 THR A C 1
ATOM 1976 O O . THR A 1 244 ? -4.977 18.953 -13 1 74.25 244 THR A O 1
ATOM 1979 N N . LEU A 1 245 ? -4.023 19.406 -11.07 1 63.66 245 LEU A N 1
ATOM 1980 C CA . LEU A 1 245 ? -3.91 20.844 -11.234 1 63.66 245 LEU A CA 1
ATOM 1981 C C . LEU A 1 245 ? -3.178 21.188 -12.531 1 63.66 245 LEU A C 1
ATOM 1983 O O . LEU A 1 245 ? -3.414 22.234 -13.117 1 63.66 245 LEU A O 1
ATOM 1987 N N . ASN A 1 246 ? -2.283 20.328 -13.031 1 48.09 246 ASN A N 1
ATOM 1988 C CA . ASN A 1 246 ? -1.691 20.703 -14.312 1 48.09 246 ASN A CA 1
ATOM 1989 C C . ASN A 1 246 ? -2.531 20.203 -15.484 1 48.09 246 ASN A C 1
ATOM 1991 O O . ASN A 1 246 ? -2.129 20.344 -16.641 1 48.09 246 ASN A O 1
ATOM 1995 N N . ASP A 1 247 ? -3.598 19.547 -15.305 1 40.81 247 ASP A N 1
ATOM 1996 C CA . ASP A 1 247 ? -4.414 19.219 -16.469 1 40.81 247 ASP A CA 1
ATOM 1997 C C . ASP A 1 247 ? -5.461 20.297 -16.734 1 40.81 247 ASP A C 1
ATOM 1999 O O . ASP A 1 247 ? -5.996 20.891 -15.789 1 40.81 247 ASP A O 1
ATOM 2003 N N . MET B 1 1 ? -39.156 23.828 -54.781 1 29.16 1 MET B N 1
ATOM 2004 C CA . MET B 1 1 ? -37.938 23 -54.812 1 29.16 1 MET B CA 1
ATOM 2005 C C . MET B 1 1 ? -37.375 22.812 -53.406 1 29.16 1 MET B C 1
ATOM 2007 O O . MET B 1 1 ? -36.812 23.75 -52.844 1 29.16 1 MET B O 1
ATOM 2011 N N . GLN B 1 2 ? -37.969 21.953 -52.5 1 29.73 2 GLN B N 1
ATOM 2012 C CA . GLN B 1 2 ? -37.656 21.594 -51.125 1 29.73 2 GLN B CA 1
ATOM 2013 C C . GLN B 1 2 ? -36.344 20.828 -51.031 1 29.73 2 GLN B C 1
ATOM 2015 O O . GLN B 1 2 ? -36.156 19.844 -51.75 1 29.73 2 GLN B O 1
ATOM 2020 N N . ARG B 1 3 ? -35.219 21.531 -50.688 1 37.56 3 ARG B N 1
ATOM 2021 C CA . ARG B 1 3 ? -33.875 21 -50.438 1 37.56 3 ARG B CA 1
ATOM 2022 C C . ARG B 1 3 ? -33.906 19.891 -49.375 1 37.56 3 ARG B C 1
ATOM 2024 O O . ARG B 1 3 ? -34.375 20.094 -48.281 1 37.56 3 ARG B O 1
ATOM 2031 N N . LEU B 1 4 ? -34 18.594 -49.844 1 38.97 4 LEU B N 1
ATOM 2032 C CA . LEU B 1 4 ? -33.781 17.422 -49.031 1 38.97 4 LEU B CA 1
ATOM 2033 C C . LEU B 1 4 ? -32.406 17.484 -48.344 1 38.97 4 LEU B C 1
ATOM 2035 O O . LEU B 1 4 ? -31.391 17.531 -49 1 38.97 4 LEU B O 1
ATOM 2039 N N . GLN B 1 5 ? -32.312 18.172 -47.219 1 43.88 5 GLN B N 1
ATOM 2040 C CA . GLN B 1 5 ? -31.094 18.109 -46.406 1 43.88 5 GLN B CA 1
ATOM 2041 C C . GLN B 1 5 ? -30.844 16.688 -45.906 1 43.88 5 GLN B C 1
ATOM 2043 O O . GLN B 1 5 ? -31.672 16.109 -45.219 1 43.88 5 GLN B O 1
ATOM 2048 N N . LEU B 1 6 ? -30.141 15.844 -46.688 1 38.69 6 LEU B N 1
ATOM 2049 C CA . LEU B 1 6 ? -29.625 14.555 -46.25 1 38.69 6 LEU B CA 1
ATOM 2050 C C . LEU B 1 6 ? -28.734 14.711 -45.031 1 38.69 6 LEU B C 1
ATOM 2052 O O . LEU B 1 6 ? -27.672 15.336 -45.125 1 38.69 6 LEU B O 1
ATOM 2056 N N . THR B 1 7 ? -29.281 14.734 -43.906 1 44.88 7 THR B N 1
ATOM 2057 C CA . THR B 1 7 ? -28.484 14.617 -42.688 1 44.88 7 THR B CA 1
ATOM 2058 C C . THR B 1 7 ? -27.828 13.242 -42.594 1 44.88 7 THR B C 1
ATOM 2060 O O . THR B 1 7 ? -28.516 12.219 -42.562 1 44.88 7 THR B O 1
ATOM 2063 N N . LEU B 1 8 ? -26.688 13.094 -43.125 1 39.56 8 LEU B N 1
ATOM 2064 C CA . LEU B 1 8 ? -25.875 11.898 -42.906 1 39.56 8 LEU B CA 1
ATOM 2065 C C . LEU B 1 8 ? -25.625 11.672 -41.438 1 39.56 8 LEU B C 1
ATOM 2067 O O . LEU B 1 8 ? -25.016 12.508 -40.75 1 39.56 8 LEU B O 1
ATOM 2071 N N . PHE B 1 9 ? -26.453 10.781 -40.844 1 41.31 9 PHE B N 1
ATOM 2072 C CA . PHE B 1 9 ? -26.172 10.266 -39.531 1 41.31 9 PHE B CA 1
ATOM 2073 C C . PHE B 1 9 ? -24.891 9.445 -39.531 1 41.31 9 PHE B C 1
ATOM 2075 O O . PHE B 1 9 ? -24.828 8.391 -40.156 1 41.31 9 PHE B O 1
ATOM 2082 N N . LEU B 1 10 ? -23.734 10.055 -39.344 1 41.03 10 LEU B N 1
ATOM 2083 C CA . LEU B 1 10 ? -22.547 9.266 -39.094 1 41.03 10 LEU B CA 1
ATOM 2084 C C . LEU B 1 10 ? -22.75 8.344 -37.906 1 41.03 10 LEU B C 1
ATOM 2086 O O . LEU B 1 10 ? -22.922 8.812 -36.781 1 41.03 10 LEU B O 1
ATOM 2090 N N . SER B 1 11 ? -23.141 7.141 -38.125 1 39.41 11 SER B N 1
ATOM 2091 C CA . SER B 1 11 ? -23.188 6.105 -37.094 1 39.41 11 SER B CA 1
ATOM 2092 C C . SER B 1 11 ? -21.828 5.934 -36.438 1 39.41 11 SER B C 1
ATOM 2094 O O . SER B 1 11 ? -20.797 5.824 -37.094 1 39.41 11 SER B O 1
ATOM 2096 N N . ARG B 1 12 ? -21.672 6.52 -35.281 1 43.06 12 ARG B N 1
ATOM 2097 C CA . ARG B 1 12 ? -20.516 6.156 -34.438 1 43.06 12 ARG B CA 1
ATOM 2098 C C . ARG B 1 12 ? -20.344 4.645 -34.375 1 43.06 12 ARG B C 1
ATOM 2100 O O . ARG B 1 12 ? -21.203 3.93 -33.875 1 43.06 12 ARG B O 1
ATOM 2107 N N . ILE B 1 13 ? -19.578 4.047 -35.25 1 41.19 13 ILE B N 1
ATOM 2108 C CA . ILE B 1 13 ? -19.172 2.652 -35.094 1 41.19 13 ILE B CA 1
ATOM 2109 C C . ILE B 1 13 ? -18.578 2.414 -33.719 1 41.19 13 ILE B C 1
ATOM 2111 O O . ILE B 1 13 ? -17.531 2.975 -33.375 1 41.19 13 ILE B O 1
ATOM 2115 N N . LEU B 1 14 ? -19.422 2.082 -32.812 1 39.56 14 LEU B N 1
ATOM 2116 C CA . LEU B 1 14 ? -18.938 1.516 -31.562 1 39.56 14 LEU B CA 1
ATOM 2117 C C . LEU B 1 14 ? -18.031 0.311 -31.828 1 39.56 14 LEU B C 1
ATOM 2119 O O . LEU B 1 14 ? -18.5 -0.739 -32.25 1 39.56 14 LEU B O 1
ATOM 2123 N N . LEU B 1 15 ? -16.812 0.473 -32.125 1 38.91 15 LEU B N 1
ATOM 2124 C CA . LEU B 1 15 ? -15.891 -0.652 -32.062 1 38.91 15 LEU B CA 1
ATOM 2125 C C . LEU B 1 15 ? -16.016 -1.39 -30.719 1 38.91 15 LEU B C 1
ATOM 2127 O O . LEU B 1 15 ? -15.656 -0.852 -29.672 1 38.91 15 LEU B O 1
ATOM 2131 N N . LEU B 1 16 ? -16.969 -2.178 -30.641 1 38.28 16 LEU B N 1
ATOM 2132 C CA . LEU B 1 16 ? -16.953 -3.148 -29.562 1 38.28 16 LEU B CA 1
ATOM 2133 C C . LEU B 1 16 ? -15.594 -3.836 -29.469 1 38.28 16 LEU B C 1
ATOM 2135 O O . LEU B 1 16 ? -15.203 -4.574 -30.375 1 38.28 16 LEU B O 1
ATOM 2139 N N . ARG B 1 17 ? -14.672 -3.199 -28.891 1 43.16 17 ARG B N 1
ATOM 2140 C CA . ARG B 1 17 ? -13.508 -4.008 -28.562 1 43.16 17 ARG B CA 1
ATOM 2141 C C . ARG B 1 17 ? -13.922 -5.395 -28.078 1 43.16 17 ARG B C 1
ATOM 2143 O O . ARG B 1 17 ? -14.594 -5.52 -27.062 1 43.16 17 ARG B O 1
ATOM 2150 N N . SER B 1 18 ? -14.125 -6.352 -28.859 1 40.84 18 SER B N 1
ATOM 2151 C CA . SER B 1 18 ? -14.297 -7.746 -28.484 1 40.84 18 SER B CA 1
ATOM 2152 C C . SER B 1 18 ? -13.227 -8.188 -27.5 1 40.84 18 SER B C 1
ATOM 2154 O O . SER B 1 18 ? -12.039 -8.242 -27.844 1 40.84 18 SER B O 1
ATOM 2156 N N . ILE B 1 19 ? -13.211 -7.801 -26.344 1 48.03 19 ILE B N 1
ATOM 2157 C CA . ILE B 1 19 ? -12.344 -8.414 -25.344 1 48.03 19 ILE B CA 1
ATOM 2158 C C . ILE B 1 19 ? -12.375 -9.93 -25.484 1 48.03 19 ILE B C 1
ATOM 2160 O O . ILE B 1 19 ? -13.398 -10.562 -25.25 1 48.03 19 ILE B O 1
ATOM 2164 N N . PHE B 1 20 ? -11.719 -10.461 -26.422 1 52.97 20 PHE B N 1
ATOM 2165 C CA . PHE B 1 20 ? -11.594 -11.906 -26.547 1 52.97 20 PHE B CA 1
ATOM 2166 C C . PHE B 1 20 ? -11.242 -12.539 -25.219 1 52.97 20 PHE B C 1
ATOM 2168 O O . PHE B 1 20 ? -10.219 -12.203 -24.609 1 52.97 20 PHE B O 1
ATOM 2175 N N . ALA B 1 21 ? -12.211 -13.047 -24.516 1 72.12 21 ALA B N 1
ATOM 2176 C CA . ALA B 1 21 ? -12.062 -13.812 -23.281 1 72.12 21 ALA B CA 1
ATOM 2177 C C . ALA B 1 21 ? -11.109 -14.984 -23.469 1 72.12 21 ALA B C 1
ATOM 2179 O O . ALA B 1 21 ? -11.141 -15.656 -24.516 1 72.12 21 ALA B O 1
ATOM 2180 N N . ILE B 1 22 ? -9.945 -15.078 -22.875 1 81.62 22 ILE B N 1
ATOM 2181 C CA . ILE B 1 22 ? -8.984 -16.172 -22.875 1 81.62 22 ILE B CA 1
ATOM 2182 C C . ILE B 1 22 ? -9.711 -17.5 -22.688 1 81.62 22 ILE B C 1
ATOM 2184 O O . ILE B 1 22 ? -10.648 -17.594 -21.891 1 81.62 22 ILE B O 1
ATOM 2188 N N . ASP B 1 23 ? -9.461 -18.5 -23.609 1 91.19 23 ASP B N 1
ATOM 2189 C CA . ASP B 1 23 ? -9.922 -19.875 -23.406 1 91.19 23 ASP B CA 1
ATOM 2190 C C . ASP B 1 23 ? -8.906 -20.688 -22.609 1 91.19 23 ASP B C 1
ATOM 2192 O O . ASP B 1 23 ? -7.918 -21.172 -23.172 1 91.19 23 ASP B O 1
ATOM 2196 N N . PHE B 1 24 ? -9.125 -20.984 -21.344 1 94.81 24 PHE B N 1
ATOM 2197 C CA . PHE B 1 24 ? -8.18 -21.641 -20.453 1 94.81 24 PHE B CA 1
ATOM 2198 C C . PHE B 1 24 ? -8.094 -23.141 -20.75 1 94.81 24 PHE B C 1
ATOM 2200 O O . PHE B 1 24 ? -7.184 -23.828 -20.281 1 94.81 24 PHE B O 1
ATOM 2207 N N . CYS B 1 25 ? -8.992 -23.672 -21.641 1 95.12 25 CYS B N 1
ATOM 2208 C CA . CYS B 1 25 ? -8.938 -25.094 -22 1 95.12 25 CYS B CA 1
ATOM 2209 C C . CYS B 1 25 ? -7.988 -25.312 -23.172 1 95.12 25 CYS B C 1
ATOM 2211 O O . CYS B 1 25 ? -7.645 -26.453 -23.5 1 95.12 25 CYS B O 1
ATOM 2213 N N . ASP B 1 26 ? -7.578 -24.234 -23.75 1 94.12 26 ASP B N 1
ATOM 2214 C CA . ASP B 1 26 ? -6.727 -24.344 -24.938 1 94.12 26 ASP B CA 1
ATOM 2215 C C . ASP B 1 26 ? -5.492 -23.453 -24.797 1 94.12 26 ASP B C 1
ATOM 2217 O O . ASP B 1 26 ? -5.176 -22.688 -25.703 1 94.12 26 ASP B O 1
ATOM 2221 N N . ILE B 1 27 ? -4.867 -23.469 -23.703 1 95.5 27 ILE B N 1
ATOM 2222 C CA . ILE B 1 27 ? -3.609 -22.75 -23.516 1 95.5 27 ILE B CA 1
ATOM 2223 C C . ILE B 1 27 ? -2.445 -23.625 -24 1 95.5 27 ILE B C 1
ATOM 2225 O O . ILE B 1 27 ? -2.182 -24.688 -23.438 1 95.5 27 ILE B O 1
ATOM 2229 N N . LYS B 1 28 ? -1.703 -23.172 -24.969 1 94.81 28 LYS B N 1
ATOM 2230 C CA . LYS B 1 28 ? -0.665 -23.953 -25.641 1 94.81 28 LYS B CA 1
ATOM 2231 C C . LYS B 1 28 ? 0.448 -24.328 -24.672 1 94.81 28 LYS B C 1
ATOM 2233 O O . LYS B 1 28 ? 0.946 -25.453 -24.688 1 94.81 28 LYS B O 1
ATOM 2238 N N . SER B 1 29 ? 0.744 -23.453 -23.781 1 96.25 29 SER B N 1
ATOM 2239 C CA . SER B 1 29 ? 1.883 -23.656 -22.906 1 96.25 29 SER B CA 1
ATOM 2240 C C . SER B 1 29 ? 1.557 -24.688 -21.812 1 96.25 29 SER B C 1
ATOM 2242 O O . SER B 1 29 ? 2.434 -25.078 -21.047 1 96.25 29 SER B O 1
ATOM 2244 N N . CYS B 1 30 ? 0.402 -25.172 -21.75 1 96.62 30 CYS B N 1
ATOM 2245 C CA . CYS B 1 30 ? 0.029 -26.172 -20.75 1 96.62 30 CYS B CA 1
ATOM 2246 C C . CYS B 1 30 ? 0.484 -27.562 -21.188 1 96.62 30 CYS B C 1
ATOM 2248 O O . CYS B 1 30 ? 0.531 -28.484 -20.359 1 96.62 30 CYS B O 1
ATOM 2250 N N . HIS B 1 31 ? 0.776 -27.766 -22.422 1 94.44 31 HIS B N 1
ATOM 2251 C CA . HIS B 1 31 ? 1.336 -29.016 -22.938 1 94.44 31 HIS B CA 1
ATOM 2252 C C . HIS B 1 31 ? 0.504 -30.203 -22.5 1 94.44 31 HIS B C 1
ATOM 2254 O O . HIS B 1 31 ? 1.048 -31.188 -22 1 94.44 31 HIS B O 1
ATOM 2260 N N . GLY B 1 32 ? -0.839 -30.078 -22.578 1 91.5 32 GLY B N 1
ATOM 2261 C CA . GLY B 1 32 ? -1.725 -31.203 -22.328 1 91.5 32 GLY B CA 1
ATOM 2262 C C . GLY B 1 32 ? -2.219 -31.281 -20.891 1 91.5 32 GLY B C 1
ATOM 2263 O O . GLY B 1 32 ? -3.154 -32.031 -20.594 1 91.5 32 GLY B O 1
ATOM 2264 N N . LYS B 1 33 ? -1.592 -30.547 -19.969 1 95 33 LYS B N 1
ATOM 2265 C CA . LYS B 1 33 ? -2.092 -30.484 -18.594 1 95 33 LYS B CA 1
ATOM 2266 C C . LYS B 1 33 ? -3.408 -29.719 -18.531 1 95 33 LYS B C 1
ATOM 2268 O O . LYS B 1 33 ? -3.672 -28.844 -19.359 1 95 33 LYS B O 1
ATOM 2273 N N . ARG B 1 34 ? -4.137 -30.031 -17.562 1 95.12 34 ARG B N 1
ATOM 2274 C CA . ARG B 1 34 ? -5.418 -29.359 -17.406 1 95.12 34 ARG B CA 1
ATOM 2275 C C . ARG B 1 34 ? -5.25 -28.031 -16.672 1 95.12 34 ARG B C 1
ATOM 2277 O O . ARG B 1 34 ? -4.707 -28 -15.555 1 95.12 34 ARG B O 1
ATOM 2284 N N . HIS B 1 35 ? -5.719 -27.047 -17.266 1 97.38 35 HIS B N 1
ATOM 2285 C CA . HIS B 1 35 ? -5.672 -25.75 -16.625 1 97.38 35 HIS B CA 1
ATOM 2286 C C . HIS B 1 35 ? -6.723 -25.641 -15.516 1 97.38 35 HIS B C 1
ATOM 2288 O O . HIS B 1 35 ? -7.852 -26.109 -15.68 1 97.38 35 HIS B O 1
ATOM 2294 N N . ILE B 1 36 ? -6.434 -24.922 -14.461 1 97.06 36 ILE B N 1
ATOM 2295 C CA . ILE B 1 36 ? -7.34 -24.859 -13.32 1 97.06 36 ILE B CA 1
ATOM 2296 C C . ILE B 1 36 ? -8.578 -24.031 -13.695 1 97.06 36 ILE B C 1
ATOM 2298 O O . ILE B 1 36 ? -9.609 -24.109 -13.023 1 97.06 36 ILE B O 1
ATOM 2302 N N . GLY B 1 37 ? -8.508 -23.297 -14.766 1 96 37 GLY B N 1
ATOM 2303 C CA . GLY B 1 37 ? -9.625 -22.484 -15.227 1 96 37 GLY B CA 1
ATOM 2304 C C . GLY B 1 37 ? -10.469 -23.188 -16.281 1 96 37 GLY B C 1
ATOM 2305 O O . GLY B 1 37 ? -11.508 -22.672 -16.688 1 96 37 GLY B O 1
ATOM 2306 N N . CYS B 1 38 ? -9.992 -24.344 -16.781 1 95.75 38 CYS B N 1
ATOM 2307 C CA . CYS B 1 38 ? -10.703 -25.047 -17.844 1 95.75 38 CYS B CA 1
ATOM 2308 C C . CYS B 1 38 ? -12 -25.672 -17.312 1 95.75 38 CYS B C 1
ATOM 2310 O O . CYS B 1 38 ? -11.969 -26.484 -16.391 1 95.75 38 CYS B O 1
ATOM 2312 N N . ASN B 1 39 ? -13.133 -25.297 -17.828 1 92.88 39 ASN B N 1
ATOM 2313 C CA . ASN B 1 39 ? -14.469 -25.766 -17.438 1 92.88 39 ASN B CA 1
ATOM 2314 C C . ASN B 1 39 ? -14.758 -25.469 -15.977 1 92.88 39 ASN B C 1
ATOM 2316 O O . ASN B 1 39 ? -15.398 -26.281 -15.297 1 92.88 39 ASN B O 1
ATOM 2320 N N . ASN B 1 40 ? -14.133 -24.453 -15.508 1 92.56 40 ASN B N 1
ATOM 2321 C CA . ASN B 1 40 ? -14.328 -24.031 -14.133 1 92.56 40 ASN B CA 1
ATOM 2322 C C . ASN B 1 40 ? -15.453 -23 -14.016 1 92.56 40 ASN B C 1
ATOM 2324 O O . ASN B 1 40 ? -15.461 -22 -14.719 1 92.56 40 ASN B O 1
ATOM 2328 N N . SER B 1 41 ? -16.453 -23.203 -13.172 1 90.38 41 SER B N 1
ATOM 2329 C CA . SER B 1 41 ? -17.625 -22.359 -13.023 1 90.38 41 SER B CA 1
ATOM 2330 C C . SER B 1 41 ? -17.328 -21.141 -12.164 1 90.38 41 SER B C 1
ATOM 2332 O O . SER B 1 41 ? -18.188 -20.281 -11.969 1 90.38 41 SER B O 1
ATOM 2334 N N . MET B 1 42 ? -16.172 -20.969 -11.617 1 91 42 MET B N 1
ATOM 2335 C CA . MET B 1 42 ? -15.742 -19.875 -10.75 1 91 42 MET B CA 1
ATOM 2336 C C . MET B 1 42 ? -16.562 -19.859 -9.461 1 91 42 MET B C 1
ATOM 2338 O O . MET B 1 42 ? -16.828 -18.797 -8.906 1 91 42 MET B O 1
ATOM 2342 N N . MET B 1 43 ? -17.062 -21.031 -9.078 1 91.5 43 MET B N 1
ATOM 2343 C CA . MET B 1 43 ? -17.719 -21.172 -7.785 1 91.5 43 MET B CA 1
ATOM 2344 C C . MET B 1 43 ? -16.734 -21.656 -6.723 1 91.5 43 MET B C 1
ATOM 2346 O O . MET B 1 43 ? -15.734 -22.297 -7.043 1 91.5 43 MET B O 1
ATOM 2350 N N . PHE B 1 44 ? -17.016 -21.312 -5.527 1 93.12 44 PHE B N 1
ATOM 2351 C CA . PHE B 1 44 ? -16.188 -21.812 -4.43 1 93.12 44 PHE B CA 1
ATOM 2352 C C . PHE B 1 44 ? -16.328 -23.328 -4.305 1 93.12 44 PHE B C 1
ATOM 2354 O O . PHE B 1 44 ? -17.422 -23.875 -4.438 1 93.12 44 PHE B O 1
ATOM 2361 N N . ASP B 1 45 ? -15.227 -23.969 -4.027 1 91.81 45 ASP B N 1
ATOM 2362 C CA . ASP B 1 45 ? -15.172 -25.422 -3.939 1 91.81 45 ASP B CA 1
ATOM 2363 C C . ASP B 1 45 ? -15.773 -25.922 -2.627 1 91.81 45 ASP B C 1
ATOM 2365 O O . ASP B 1 45 ? -15.992 -25.141 -1.704 1 91.81 45 ASP B O 1
ATOM 2369 N N . GLU B 1 46 ? -15.969 -27.172 -2.553 1 90.94 46 GLU B N 1
ATOM 2370 C CA . GLU B 1 46 ? -16.562 -27.797 -1.378 1 90.94 46 GLU B CA 1
ATOM 2371 C C . GLU B 1 46 ? -15.617 -27.766 -0.185 1 90.94 46 GLU B C 1
ATOM 2373 O O . GLU B 1 46 ? -16.047 -27.906 0.962 1 90.94 46 GLU B O 1
ATOM 2378 N N . SER B 1 47 ? -14.336 -27.578 -0.52 1 91.56 47 SER B N 1
ATOM 2379 C CA . SER B 1 47 ? -13.336 -27.516 0.544 1 91.56 47 SER B CA 1
ATOM 2380 C C . SER B 1 47 ? -13.445 -26.219 1.335 1 91.56 47 SER B C 1
ATOM 2382 O O . SER B 1 47 ? -12.867 -26.094 2.416 1 91.56 47 SER B O 1
ATOM 2384 N N . CYS B 1 48 ? -14.172 -25.266 0.776 1 94.06 48 CYS B N 1
ATOM 2385 C CA . CYS B 1 48 ? -14.352 -24 1.454 1 94.06 48 CYS B CA 1
ATOM 2386 C C . CYS B 1 48 ? -15.422 -24.094 2.537 1 94.06 48 CYS B C 1
ATOM 2388 O O . CYS B 1 48 ? -16.281 -24.984 2.484 1 94.06 48 CYS B O 1
ATOM 2390 N N . LEU B 1 49 ? -15.367 -23.172 3.463 1 91.25 49 LEU B N 1
ATOM 2391 C CA . LEU B 1 49 ? -16.422 -23.078 4.457 1 91.25 49 LEU B CA 1
ATOM 2392 C C . LEU B 1 49 ? -17.734 -22.641 3.812 1 91.25 49 LEU B C 1
ATOM 2394 O O . LEU B 1 49 ? -17.75 -22.125 2.689 1 91.25 49 LEU B O 1
ATOM 2398 N N . ARG B 1 50 ? -18.781 -22.781 4.543 1 89.88 50 ARG B N 1
ATOM 2399 C CA . ARG B 1 50 ? -20.141 -22.719 4.035 1 89.88 50 ARG B CA 1
ATOM 2400 C C . ARG B 1 50 ? -20.406 -21.375 3.344 1 89.88 50 ARG B C 1
ATOM 2402 O O . ARG B 1 50 ? -20.984 -21.344 2.256 1 89.88 50 ARG B O 1
ATOM 2409 N N . PHE B 1 51 ? -20.047 -20.344 4.016 1 90.19 51 PHE B N 1
ATOM 2410 C CA . PHE B 1 51 ? -20.297 -19.031 3.461 1 90.19 51 PHE B CA 1
ATOM 2411 C C . PHE B 1 51 ? -19.031 -18.438 2.865 1 90.19 51 PHE B C 1
ATOM 2413 O O . PHE B 1 51 ? -17.922 -18.797 3.275 1 90.19 51 PHE B O 1
ATOM 2420 N N . HIS B 1 52 ? -19.234 -17.688 1.832 1 92.56 52 HIS B N 1
ATOM 2421 C CA . HIS B 1 52 ? -18.031 -17.141 1.189 1 92.56 52 HIS B CA 1
ATOM 2422 C C . HIS B 1 52 ? -18.312 -15.773 0.581 1 92.56 52 HIS B C 1
ATOM 2424 O O . HIS B 1 52 ? -19.469 -15.422 0.324 1 92.56 52 HIS B O 1
ATOM 2430 N N . GLY B 1 53 ? -17.25 -15 0.462 1 92.81 53 GLY B N 1
ATOM 2431 C CA . GLY B 1 53 ? -17.25 -13.68 -0.14 1 92.81 53 GLY B CA 1
ATOM 2432 C C . GLY B 1 53 ? -15.945 -13.328 -0.822 1 92.81 53 GLY B C 1
ATOM 2433 O O . GLY B 1 53 ? -14.875 -13.656 -0.318 1 92.81 53 GLY B O 1
ATOM 2434 N N . LEU B 1 54 ? -16.094 -12.664 -1.959 1 96.12 54 LEU B N 1
ATOM 2435 C CA . LEU B 1 54 ? -14.93 -12.234 -2.727 1 96.12 54 LEU B CA 1
ATOM 2436 C C . LEU B 1 54 ? -14.656 -10.75 -2.508 1 96.12 54 LEU B C 1
ATOM 2438 O O . LEU B 1 54 ? -15.594 -9.945 -2.42 1 96.12 54 LEU B O 1
ATOM 2442 N N . VAL B 1 55 ? -13.406 -10.438 -2.439 1 96.38 55 VAL B N 1
ATOM 2443 C CA . VAL B 1 55 ? -13.008 -9.039 -2.461 1 96.38 55 VAL B CA 1
ATOM 2444 C C . VAL B 1 55 ? -12.922 -8.547 -3.904 1 96.38 55 VAL B C 1
ATOM 2446 O O . VAL B 1 55 ? -12.344 -9.219 -4.762 1 96.38 55 VAL B O 1
ATOM 2449 N N . ASN B 1 56 ? -13.523 -7.434 -4.188 1 95.81 56 ASN B N 1
ATOM 2450 C CA . ASN B 1 56 ? -13.352 -6.844 -5.512 1 95.81 56 ASN B CA 1
ATOM 2451 C C . ASN B 1 56 ? -11.953 -6.254 -5.684 1 95.81 56 ASN B C 1
ATOM 2453 O O . ASN B 1 56 ? -11.688 -5.148 -5.219 1 95.81 56 ASN B O 1
ATOM 2457 N N . MET B 1 57 ? -11.109 -6.848 -6.426 1 96.56 57 MET B N 1
ATOM 2458 C CA . MET B 1 57 ? -9.688 -6.504 -6.496 1 96.56 57 MET B CA 1
ATOM 2459 C C . MET B 1 57 ? -9.477 -5.23 -7.305 1 96.56 57 MET B C 1
ATOM 2461 O O . MET B 1 57 ? -8.406 -4.617 -7.238 1 96.56 57 MET B O 1
ATOM 2465 N N . ALA B 1 58 ? -10.484 -4.879 -8.047 1 93.81 58 ALA B N 1
ATOM 2466 C CA . ALA B 1 58 ? -10.375 -3.621 -8.781 1 93.81 58 ALA B CA 1
ATOM 2467 C C . ALA B 1 58 ? -10.125 -2.453 -7.828 1 93.81 58 ALA B C 1
ATOM 2469 O O . ALA B 1 58 ? -9.484 -1.47 -8.195 1 93.81 58 ALA B O 1
ATOM 2470 N N . TYR B 1 59 ? -10.57 -2.643 -6.629 1 95.44 59 TYR B N 1
ATOM 2471 C CA . TYR B 1 59 ? -10.484 -1.573 -5.637 1 95.44 59 TYR B CA 1
ATOM 2472 C C . TYR B 1 59 ? -9.094 -1.521 -5.012 1 95.44 59 TYR B C 1
ATOM 2474 O O . TYR B 1 59 ? -8.734 -0.53 -4.371 1 95.44 59 TYR B O 1
ATOM 2482 N N . PHE B 1 60 ? -8.258 -2.562 -5.234 1 97.56 60 PHE B N 1
ATOM 2483 C CA . PHE B 1 60 ? -7.074 -2.672 -4.391 1 97.56 60 PHE B CA 1
ATOM 2484 C C . PHE B 1 60 ? -5.84 -2.961 -5.23 1 97.56 60 PHE B C 1
ATOM 2486 O O . PHE B 1 60 ? -4.77 -3.252 -4.691 1 97.56 60 PHE B O 1
ATOM 2493 N N . ARG B 1 61 ? -5.984 -2.818 -6.551 1 98 61 ARG B N 1
ATOM 2494 C CA . ARG B 1 61 ? -4.867 -3.074 -7.457 1 98 61 ARG B CA 1
ATOM 2495 C C . ARG B 1 61 ? -3.689 -2.156 -7.145 1 98 61 ARG B C 1
ATOM 2497 O O . ARG B 1 61 ? -2.566 -2.623 -6.949 1 98 61 ARG B O 1
ATOM 2504 N N . GLU B 1 62 ? -3.959 -0.869 -7.059 1 97.62 62 GLU B N 1
ATOM 2505 C CA . GLU B 1 62 ? -2.904 0.122 -6.871 1 97.62 62 GLU B CA 1
ATOM 2506 C C . GLU B 1 62 ? -2.227 -0.046 -5.516 1 97.62 62 GLU B C 1
ATOM 2508 O O . GLU B 1 62 ? -1.016 0.152 -5.391 1 97.62 62 GLU B O 1
ATOM 2513 N N . TYR B 1 63 ? -3.059 -0.414 -4.559 1 98.31 63 TYR B N 1
ATOM 2514 C CA . TYR B 1 63 ? -2.492 -0.633 -3.232 1 98.31 63 TYR B CA 1
ATOM 2515 C C . TYR B 1 63 ? -1.498 -1.787 -3.246 1 98.31 63 TYR B C 1
ATOM 2517 O O . TYR B 1 63 ? -0.366 -1.646 -2.777 1 98.31 63 TYR B O 1
ATOM 2525 N N . LEU B 1 64 ? -1.903 -2.891 -3.803 1 98.75 64 LEU B N 1
ATOM 2526 C CA . LEU B 1 64 ? -1.054 -4.078 -3.803 1 98.75 64 LEU B CA 1
ATOM 2527 C C . LEU B 1 64 ? 0.177 -3.865 -4.676 1 98.75 64 LEU B C 1
ATOM 2529 O O . LEU B 1 64 ? 1.271 -4.324 -4.34 1 98.75 64 LEU B O 1
ATOM 2533 N N . LEU B 1 65 ? -0.015 -3.186 -5.801 1 98.62 65 LEU B N 1
ATOM 2534 C CA . LEU B 1 65 ? 1.133 -2.844 -6.633 1 98.62 65 LEU B CA 1
ATOM 2535 C C . LEU B 1 65 ? 2.113 -1.959 -5.871 1 98.62 65 LEU B C 1
ATOM 2537 O O . LEU B 1 65 ? 3.324 -2.197 -5.902 1 98.62 65 LEU B O 1
ATOM 2541 N N . GLY B 1 66 ? 1.59 -0.936 -5.215 1 98.19 66 GLY B N 1
ATOM 2542 C CA . GLY B 1 66 ? 2.451 -0.059 -4.438 1 98.19 66 GLY B CA 1
ATOM 2543 C C . GLY B 1 66 ? 3.221 -0.787 -3.352 1 98.19 66 GLY B C 1
ATOM 2544 O O . GLY B 1 66 ? 4.406 -0.521 -3.139 1 98.19 66 GLY B O 1
ATOM 2545 N N . LEU B 1 67 ? 2.541 -1.668 -2.676 1 98.56 67 LEU B N 1
ATOM 2546 C CA . LEU B 1 67 ? 3.17 -2.449 -1.616 1 98.56 67 LEU B CA 1
ATOM 2547 C C . LEU B 1 67 ? 4.305 -3.303 -2.17 1 98.56 67 LEU B C 1
ATOM 2549 O O . LEU B 1 67 ? 5.43 -3.25 -1.668 1 98.56 67 LEU B O 1
ATOM 2553 N N . HIS B 1 68 ? 4.082 -4.055 -3.242 1 98.69 68 HIS B N 1
ATOM 2554 C CA . HIS B 1 68 ? 5.082 -4.926 -3.844 1 98.69 68 HIS B CA 1
ATOM 2555 C C . HIS B 1 68 ? 6.242 -4.121 -4.418 1 98.69 68 HIS B C 1
ATOM 2557 O O . HIS B 1 68 ? 7.406 -4.418 -4.145 1 98.69 68 HIS B O 1
ATOM 2563 N N . ASN B 1 69 ? 5.93 -3.143 -5.168 1 98.69 69 ASN B N 1
ATOM 2564 C CA . ASN B 1 69 ? 6.961 -2.348 -5.82 1 98.69 69 ASN B CA 1
ATOM 2565 C C . ASN B 1 69 ? 7.75 -1.514 -4.816 1 98.69 69 ASN B C 1
ATOM 2567 O O . ASN B 1 69 ? 8.93 -1.229 -5.027 1 98.69 69 ASN B O 1
ATOM 2571 N N . GLY B 1 70 ? 7.094 -1.124 -3.742 1 98.19 70 GLY B N 1
ATOM 2572 C CA . GLY B 1 70 ? 7.828 -0.457 -2.678 1 98.19 70 GLY B CA 1
ATOM 2573 C C . GLY B 1 70 ? 8.961 -1.296 -2.121 1 98.19 70 GLY B C 1
ATOM 2574 O O . GLY B 1 70 ? 10.094 -0.816 -1.99 1 98.19 70 GLY B O 1
ATOM 2575 N N . TYR B 1 71 ? 8.68 -2.508 -1.834 1 98.06 71 TYR B N 1
ATOM 2576 C CA . TYR B 1 71 ? 9.703 -3.404 -1.319 1 98.06 71 TYR B CA 1
ATOM 2577 C C . TYR B 1 71 ? 10.758 -3.699 -2.387 1 98.06 71 TYR B C 1
ATOM 2579 O O . TYR B 1 71 ? 11.945 -3.771 -2.088 1 98.06 71 TYR B O 1
ATOM 2587 N N . ARG B 1 72 ? 10.328 -3.877 -3.643 1 98.38 72 ARG B N 1
ATOM 2588 C CA . ARG B 1 72 ? 11.281 -4.082 -4.723 1 98.38 72 ARG B CA 1
ATOM 2589 C C . ARG B 1 72 ? 12.219 -2.889 -4.855 1 98.38 72 ARG B C 1
ATOM 2591 O O . ARG B 1 72 ? 13.43 -3.061 -5.047 1 98.38 72 ARG B O 1
ATOM 2598 N N . GLN B 1 73 ? 11.648 -1.711 -4.758 1 98.06 73 GLN B N 1
ATOM 2599 C CA . GLN B 1 73 ? 12.43 -0.48 -4.828 1 98.06 73 GLN B CA 1
ATOM 2600 C C . GLN B 1 73 ? 13.484 -0.435 -3.729 1 98.06 73 GLN B C 1
ATOM 2602 O O . GLN B 1 73 ? 14.633 -0.06 -3.979 1 98.06 73 GLN B O 1
ATOM 2607 N N . GLU B 1 74 ? 13.148 -0.848 -2.543 1 97.06 74 GLU B N 1
ATOM 2608 C CA . GLU B 1 74 ? 14.078 -0.851 -1.422 1 97.06 74 GLU B CA 1
ATOM 2609 C C . GLU B 1 74 ? 15.234 -1.82 -1.667 1 97.06 74 GLU B C 1
ATOM 2611 O O . GLU B 1 74 ? 16.391 -1.477 -1.45 1 97.06 74 GLU B O 1
ATOM 2616 N N . VAL B 1 75 ? 14.867 -2.961 -2.145 1 97.38 75 VAL B N 1
ATOM 2617 C CA . VAL B 1 75 ? 15.883 -3.973 -2.408 1 97.38 75 VAL B CA 1
ATOM 2618 C C . VAL B 1 75 ? 16.797 -3.506 -3.543 1 97.38 75 VAL B C 1
ATOM 2620 O O . VAL B 1 75 ? 18.016 -3.559 -3.424 1 97.38 75 VAL B O 1
ATOM 2623 N N . ALA B 1 76 ? 16.172 -3.01 -4.57 1 98.06 76 ALA B N 1
ATOM 2624 C CA . ALA B 1 76 ? 16.922 -2.598 -5.754 1 98.06 76 ALA B CA 1
ATOM 2625 C C . ALA B 1 76 ? 17.875 -1.451 -5.43 1 98.06 76 ALA B C 1
ATOM 2627 O O . ALA B 1 76 ? 18.922 -1.302 -6.066 1 98.06 76 ALA B O 1
ATOM 2628 N N . SER B 1 77 ? 17.562 -0.688 -4.41 1 95.56 77 SER B N 1
ATOM 2629 C CA . SER B 1 77 ? 18.359 0.47 -4.039 1 95.56 77 SER B CA 1
ATOM 2630 C C . SER B 1 77 ? 19.328 0.132 -2.902 1 95.56 77 SER B C 1
ATOM 2632 O O . SER B 1 77 ? 19.938 1.026 -2.307 1 95.56 77 SER B O 1
ATOM 2634 N N . ASN B 1 78 ? 19.406 -1.094 -2.467 1 94.75 78 ASN B N 1
ATOM 2635 C CA . ASN B 1 78 ? 20.344 -1.62 -1.488 1 94.75 78 ASN B CA 1
ATOM 2636 C C . ASN B 1 78 ? 20.078 -1.059 -0.094 1 94.75 78 ASN B C 1
ATOM 2638 O O . ASN B 1 78 ? 21.016 -0.708 0.625 1 94.75 78 ASN B O 1
ATOM 2642 N N . LEU B 1 79 ? 18.844 -0.894 0.189 1 92.12 79 LEU B N 1
ATOM 2643 C CA . LEU B 1 79 ? 18.516 -0.524 1.562 1 92.12 79 LEU B CA 1
ATOM 2644 C C . LEU B 1 79 ? 18.906 -1.633 2.531 1 92.12 79 LEU B C 1
ATOM 2646 O O . LEU B 1 79 ? 19.203 -1.365 3.699 1 92.12 79 LEU B O 1
ATOM 2650 N N . PHE B 1 80 ? 18.812 -2.881 2.066 1 91.44 80 PHE B N 1
ATOM 2651 C CA . PHE B 1 80 ? 19.25 -4.035 2.846 1 91.44 80 PHE B CA 1
ATOM 2652 C C . PHE B 1 80 ? 20.703 -4.363 2.559 1 91.44 80 PHE B C 1
ATOM 2654 O O . PHE B 1 80 ? 21.062 -4.738 1.438 1 91.44 80 PHE B O 1
ATOM 2661 N N . PRO B 1 81 ? 21.531 -4.316 3.555 1 87.88 81 PRO B N 1
ATOM 2662 C CA . PRO B 1 81 ? 22.984 -4.418 3.342 1 87.88 81 PRO B CA 1
ATOM 2663 C C . PRO B 1 81 ? 23.391 -5.719 2.652 1 87.88 81 PRO B C 1
ATOM 2665 O O . PRO B 1 81 ? 24.328 -5.734 1.863 1 87.88 81 PRO B O 1
ATOM 2668 N N . ASP B 1 82 ? 22.719 -6.77 2.891 1 91.94 82 ASP B N 1
ATOM 2669 C CA . ASP B 1 82 ? 23.094 -8.07 2.355 1 91.94 82 ASP B CA 1
ATOM 2670 C C . ASP B 1 82 ? 22.562 -8.266 0.939 1 91.94 82 ASP B C 1
ATOM 2672 O O . ASP B 1 82 ? 22.891 -9.25 0.272 1 91.94 82 ASP B O 1
ATOM 2676 N N . LEU B 1 83 ? 21.766 -7.301 0.501 1 95.62 83 LEU B N 1
ATOM 2677 C CA . LEU B 1 83 ? 21.141 -7.406 -0.811 1 95.62 83 LEU B CA 1
ATOM 2678 C C . LEU B 1 83 ? 21.625 -6.301 -1.739 1 95.62 83 LEU B C 1
ATOM 2680 O O . LEU B 1 83 ? 21.172 -5.156 -1.632 1 95.62 83 LEU B O 1
ATOM 2684 N N . PRO B 1 84 ? 22.516 -6.668 -2.631 1 97.06 84 PRO B N 1
ATOM 2685 C CA . PRO B 1 84 ? 23.094 -5.652 -3.516 1 97.06 84 PRO B CA 1
ATOM 2686 C C . PRO B 1 84 ? 22.062 -5.043 -4.461 1 97.06 84 PRO B C 1
ATOM 2688 O O . PRO B 1 84 ? 20.984 -5.605 -4.645 1 97.06 84 PRO B O 1
ATOM 2691 N N . PRO B 1 85 ? 22.422 -3.943 -5.078 1 97.94 85 PRO B N 1
ATOM 2692 C CA . PRO B 1 85 ? 21.5 -3.301 -6.012 1 97.94 85 PRO B CA 1
ATOM 2693 C C . PRO B 1 85 ? 21.125 -4.199 -7.191 1 97.94 85 PRO B C 1
ATOM 2695 O O . PRO B 1 85 ? 21.953 -4.988 -7.652 1 97.94 85 PRO B O 1
ATOM 2698 N N . ALA B 1 86 ? 19.922 -4.082 -7.648 1 98.5 86 ALA B N 1
ATOM 2699 C CA . ALA B 1 86 ? 19.453 -4.852 -8.797 1 98.5 86 ALA B CA 1
ATOM 2700 C C . ALA B 1 86 ? 19.594 -4.055 -10.086 1 98.5 86 ALA B C 1
ATOM 2702 O O . ALA B 1 86 ? 19.078 -2.939 -10.203 1 98.5 86 ALA B O 1
ATOM 2703 N N . ARG B 1 87 ? 20.141 -4.633 -11.086 1 98.38 87 ARG B N 1
ATOM 2704 C CA . ARG B 1 87 ? 20.469 -3.9 -12.305 1 98.38 87 ARG B CA 1
ATOM 2705 C C . ARG B 1 87 ? 19.281 -3.832 -13.242 1 98.38 87 ARG B C 1
ATOM 2707 O O . ARG B 1 87 ? 19.156 -2.904 -14.047 1 98.38 87 ARG B O 1
ATOM 2714 N N . LYS B 1 88 ? 18.375 -4.816 -13.117 1 98.38 88 LYS B N 1
ATOM 2715 C CA . LYS B 1 88 ? 17.312 -4.832 -14.133 1 98.38 88 LYS B CA 1
ATOM 2716 C C . LYS B 1 88 ? 16.016 -5.395 -13.57 1 98.38 88 LYS B C 1
ATOM 2718 O O . LYS B 1 88 ? 15.289 -6.105 -14.266 1 98.38 88 LYS B O 1
ATOM 2723 N N . MET B 1 89 ? 15.781 -5.266 -12.273 1 98.44 89 MET B N 1
ATOM 2724 C CA . MET B 1 89 ? 14.508 -5.668 -11.695 1 98.44 89 MET B CA 1
ATOM 2725 C C . MET B 1 89 ? 13.375 -4.766 -12.195 1 98.44 89 MET B C 1
ATOM 2727 O O . MET B 1 89 ? 13.43 -3.549 -12.016 1 98.44 89 MET B O 1
ATOM 2731 N N . PRO B 1 90 ? 12.367 -5.336 -12.828 1 98.5 90 PRO B N 1
ATOM 2732 C CA . PRO B 1 90 ? 11.281 -4.496 -13.336 1 98.5 90 PRO B CA 1
ATOM 2733 C C . PRO B 1 90 ? 10.273 -4.117 -12.258 1 98.5 90 PRO B C 1
ATOM 2735 O O . PRO B 1 90 ? 10.094 -4.863 -11.289 1 98.5 90 PRO B O 1
ATOM 2738 N N . GLU B 1 91 ? 9.695 -2.936 -12.43 1 98.62 91 GLU B N 1
ATOM 2739 C CA . GLU B 1 91 ? 8.469 -2.715 -11.672 1 98.62 91 GLU B CA 1
ATOM 2740 C C . GLU B 1 91 ? 7.391 -3.719 -12.07 1 98.62 91 GLU B C 1
ATOM 2742 O O . GLU B 1 91 ? 7.352 -4.18 -13.211 1 98.62 91 GLU B O 1
ATOM 2747 N N . LEU B 1 92 ? 6.531 -4.078 -11.094 1 98.5 92 LEU B N 1
ATOM 2748 C CA . LEU B 1 92 ? 5.391 -4.938 -11.383 1 98.5 92 LEU B CA 1
ATOM 2749 C C . LEU B 1 92 ? 4.207 -4.117 -11.891 1 98.5 92 LEU B C 1
ATOM 2751 O O . LEU B 1 92 ? 3.932 -3.033 -11.375 1 98.5 92 LEU B O 1
ATOM 2755 N N . VAL B 1 93 ? 3.605 -4.66 -12.906 1 98.06 93 VAL B N 1
ATOM 2756 C CA . VAL B 1 93 ? 2.377 -4.078 -13.438 1 98.06 93 VAL B CA 1
ATOM 2757 C C . VAL B 1 93 ? 1.241 -5.094 -13.344 1 98.06 93 VAL B C 1
ATOM 2759 O O . VAL B 1 93 ? 1.474 -6.305 -13.406 1 98.06 93 VAL B O 1
ATOM 2762 N N . TRP B 1 94 ? -0.008 -4.598 -13.25 1 97.5 94 TRP B N 1
ATOM 2763 C CA . TRP B 1 94 ? -1.153 -5.469 -13.016 1 97.5 94 TRP B CA 1
ATOM 2764 C C . TRP B 1 94 ? -1.538 -6.219 -14.281 1 97.5 94 TRP B C 1
ATOM 2766 O O . TRP B 1 94 ? -1.559 -5.637 -15.375 1 97.5 94 TRP B O 1
ATOM 2776 N N . ASP B 1 95 ? -1.773 -7.438 -14.156 1 96.94 95 ASP B N 1
ATOM 2777 C CA . ASP B 1 95 ? -2.301 -8.25 -15.25 1 96.94 95 ASP B CA 1
ATOM 2778 C C . ASP B 1 95 ? -3.633 -8.891 -14.867 1 96.94 95 ASP B C 1
ATOM 2780 O O . ASP B 1 95 ? -3.697 -9.68 -13.922 1 96.94 95 ASP B O 1
ATOM 2784 N N . ASN B 1 96 ? -4.648 -8.648 -15.602 1 95.81 96 ASN B N 1
ATOM 2785 C CA . ASN B 1 96 ? -5.996 -9.102 -15.266 1 95.81 96 ASN B CA 1
ATOM 2786 C C . ASN B 1 96 ? -6.117 -10.617 -15.383 1 95.81 96 ASN B C 1
ATOM 2788 O O . ASN B 1 96 ? -6.859 -11.242 -14.617 1 95.81 96 ASN B O 1
ATOM 2792 N N . TYR B 1 97 ? -5.477 -11.234 -16.297 1 96.38 97 TYR B N 1
ATOM 2793 C CA . TYR B 1 97 ? -5.582 -12.68 -16.453 1 96.38 97 TYR B CA 1
ATOM 2794 C C . TYR B 1 97 ? -4.914 -13.406 -15.297 1 96.38 97 TYR B C 1
ATOM 2796 O O . TYR B 1 97 ? -5.414 -14.422 -14.812 1 96.38 97 TYR B O 1
ATOM 2804 N N . LEU B 1 98 ? -3.771 -12.852 -14.859 1 97.81 98 LEU B N 1
ATOM 2805 C CA . LEU B 1 98 ? -3.156 -13.43 -13.664 1 97.81 98 LEU B CA 1
ATOM 2806 C C . LEU B 1 98 ? -4.086 -13.312 -12.461 1 97.81 98 LEU B C 1
ATOM 2808 O O . LEU B 1 98 ? -4.141 -14.211 -11.625 1 97.81 98 LEU B O 1
ATOM 2812 N N . SER B 1 99 ? -4.781 -12.18 -12.391 1 98.31 99 SER B N 1
ATOM 2813 C CA . SER B 1 99 ? -5.75 -12 -11.312 1 98.31 99 SER B CA 1
ATOM 2814 C C . SER B 1 99 ? -6.875 -13.023 -11.406 1 98.31 99 SER B C 1
ATOM 2816 O O . SER B 1 99 ? -7.34 -13.539 -10.383 1 98.31 99 SER B O 1
ATOM 2818 N N . VAL B 1 100 ? -7.336 -13.336 -12.57 1 97.56 100 VAL B N 1
ATOM 2819 C CA . VAL B 1 100 ? -8.383 -14.336 -12.773 1 97.56 100 VAL B CA 1
ATOM 2820 C C . VAL B 1 100 ? -7.871 -15.711 -12.344 1 97.56 100 VAL B C 1
ATOM 2822 O O . VAL B 1 100 ? -8.578 -16.453 -11.672 1 97.56 100 VAL B O 1
ATOM 2825 N N . VAL B 1 101 ? -6.691 -16.031 -12.75 1 98.06 101 VAL B N 1
ATOM 2826 C CA . VAL B 1 101 ? -6.105 -17.297 -12.336 1 98.06 101 VAL B CA 1
ATOM 2827 C C . VAL B 1 101 ? -6.008 -17.359 -10.812 1 98.06 101 VAL B C 1
ATOM 2829 O O . VAL B 1 101 ? -6.309 -18.375 -10.203 1 98.06 101 VAL B O 1
ATOM 2832 N N . ALA B 1 102 ? -5.613 -16.234 -10.203 1 98.69 102 ALA B N 1
ATOM 2833 C CA . ALA B 1 102 ? -5.566 -16.141 -8.742 1 98.69 102 ALA B CA 1
ATOM 2834 C C . ALA B 1 102 ? -6.938 -16.422 -8.133 1 98.69 102 ALA B C 1
ATOM 2836 O O . ALA B 1 102 ? -7.039 -17.078 -7.102 1 98.69 102 ALA B O 1
ATOM 2837 N N . GLU B 1 103 ? -7.938 -15.898 -8.773 1 98.25 103 GLU B N 1
ATOM 2838 C CA . GLU B 1 103 ? -9.289 -16.109 -8.266 1 98.25 103 GLU B CA 1
ATOM 2839 C C . GLU B 1 103 ? -9.688 -17.578 -8.352 1 98.25 103 GLU B C 1
ATOM 2841 O O . GLU B 1 103 ? -10.297 -18.109 -7.426 1 98.25 103 GLU B O 1
ATOM 2846 N N . TYR B 1 104 ? -9.375 -18.25 -9.492 1 97.62 104 TYR B N 1
ATOM 2847 C CA . TYR B 1 104 ? -9.625 -19.688 -9.586 1 97.62 104 TYR B CA 1
ATOM 2848 C C . TYR B 1 104 ? -8.953 -20.438 -8.445 1 97.62 104 TYR B C 1
ATOM 2850 O O . TYR B 1 104 ? -9.547 -21.328 -7.84 1 97.62 104 TYR B O 1
ATOM 2858 N N . HIS B 1 105 ? -7.734 -20.078 -8.203 1 98.19 105 HIS B N 1
ATOM 2859 C CA . HIS B 1 105 ? -6.977 -20.703 -7.133 1 98.19 105 HIS B CA 1
ATOM 2860 C C . HIS B 1 105 ? -7.613 -20.438 -5.773 1 98.19 105 HIS B C 1
ATOM 2862 O O . HIS B 1 105 ? -7.781 -21.344 -4.969 1 98.19 105 HIS B O 1
ATOM 2868 N N . LEU B 1 106 ? -7.965 -19.156 -5.504 1 98.25 106 LEU B N 1
ATOM 2869 C CA . LEU B 1 106 ? -8.57 -18.734 -4.25 1 98.25 106 LEU B CA 1
ATOM 2870 C C . LEU B 1 106 ? -9.828 -19.547 -3.943 1 98.25 106 LEU B C 1
ATOM 2872 O O . LEU B 1 106 ? -10.023 -20 -2.812 1 98.25 106 LEU B O 1
ATOM 2876 N N . LYS B 1 107 ? -10.633 -19.828 -4.934 1 97.31 107 LYS B N 1
ATOM 2877 C CA . LYS B 1 107 ? -11.945 -20.438 -4.758 1 97.31 107 LYS B CA 1
ATOM 2878 C C . LYS B 1 107 ? -11.836 -21.938 -4.516 1 97.31 107 LYS B C 1
ATOM 2880 O O . LYS B 1 107 ? -12.844 -22.609 -4.273 1 97.31 107 LYS B O 1
ATOM 2885 N N . ARG B 1 108 ? -10.625 -22.422 -4.539 1 95.25 108 ARG B N 1
ATOM 2886 C CA . ARG B 1 108 ? -10.383 -23.797 -4.113 1 95.25 108 ARG B CA 1
ATOM 2887 C C . ARG B 1 108 ? -10.273 -23.891 -2.594 1 95.25 108 ARG B C 1
ATOM 2889 O O . ARG B 1 108 ? -10.383 -24.969 -2.021 1 95.25 108 ARG B O 1
ATOM 2896 N N . CYS B 1 109 ? -9.898 -22.812 -1.953 1 95.25 109 CYS B N 1
ATOM 2897 C CA . CYS B 1 109 ? -9.688 -22.719 -0.513 1 95.25 109 CYS B CA 1
ATOM 2898 C C . CYS B 1 109 ? -8.578 -23.656 -0.054 1 95.25 109 CYS B C 1
ATOM 2900 O O . CYS B 1 109 ? -8.625 -24.172 1.064 1 95.25 109 CYS B O 1
ATOM 2902 N N . GLN B 1 110 ? -7.684 -23.938 -0.978 1 94.5 110 GLN B N 1
ATOM 2903 C CA . GLN B 1 110 ? -6.508 -24.766 -0.721 1 94.5 110 GLN B CA 1
ATOM 2904 C C . GLN B 1 110 ? -5.266 -24.188 -1.378 1 94.5 110 GLN B C 1
ATOM 2906 O O . GLN B 1 110 ? -5.297 -23.797 -2.551 1 94.5 110 GLN B O 1
ATOM 2911 N N . MET B 1 111 ? -4.242 -24.156 -0.606 1 95.81 111 MET B N 1
ATOM 2912 C CA . MET B 1 111 ? -2.988 -23.625 -1.132 1 95.81 111 MET B CA 1
ATOM 2913 C C . MET B 1 111 ? -2.441 -24.516 -2.242 1 95.81 111 MET B C 1
ATOM 2915 O O . MET B 1 111 ? -1.985 -24.031 -3.273 1 95.81 111 MET B O 1
ATOM 2919 N N . GLU B 1 112 ? -2.529 -25.828 -1.991 1 94.88 112 GLU B N 1
ATOM 2920 C CA . GLU B 1 112 ? -1.954 -26.797 -2.926 1 94.88 112 GLU B CA 1
ATOM 2921 C C . GLU B 1 112 ? -2.846 -26.969 -4.152 1 94.88 112 GLU B C 1
ATOM 2923 O O . GLU B 1 112 ? -4.074 -27 -4.035 1 94.88 112 GLU B O 1
ATOM 2928 N N . LEU B 1 113 ? -2.219 -27.016 -5.246 1 95.19 113 LEU B N 1
ATOM 2929 C CA . LEU B 1 113 ? -2.906 -27.359 -6.488 1 95.19 113 LEU B CA 1
ATOM 2930 C C . LEU B 1 113 ? -2.711 -28.828 -6.832 1 95.19 113 LEU B C 1
ATOM 2932 O O . LEU B 1 113 ? -1.717 -29.438 -6.43 1 95.19 113 LEU B O 1
ATOM 2936 N N . PRO B 1 114 ? -3.625 -29.375 -7.578 1 91.5 114 PRO B N 1
ATOM 2937 C CA . PRO B 1 114 ? -3.404 -30.734 -8.047 1 91.5 114 PRO B CA 1
ATOM 2938 C C . PRO B 1 114 ? -2.123 -30.891 -8.859 1 91.5 114 PRO B C 1
ATOM 2940 O O . PRO B 1 114 ? -1.719 -29.953 -9.555 1 91.5 114 PRO B O 1
ATOM 2943 N N . ALA B 1 115 ? -1.434 -31.984 -8.789 1 88.12 115 ALA B N 1
ATOM 2944 C CA . ALA B 1 115 ? -0.135 -32.25 -9.406 1 88.12 115 ALA B CA 1
ATOM 2945 C C . ALA B 1 115 ? -0.186 -31.984 -10.906 1 88.12 115 ALA B C 1
ATOM 2947 O O . ALA B 1 115 ? 0.768 -31.469 -11.492 1 88.12 115 ALA B O 1
ATOM 2948 N N . ASP B 1 116 ? -1.202 -32.219 -11.625 1 88 116 ASP B N 1
ATOM 2949 C CA . ASP B 1 116 ? -1.263 -32.094 -13.078 1 88 116 ASP B CA 1
ATOM 2950 C C . ASP B 1 116 ? -2.041 -30.828 -13.477 1 88 116 ASP B C 1
ATOM 2952 O O . ASP B 1 116 ? -2.65 -30.797 -14.547 1 88 116 ASP B O 1
ATOM 2956 N N . SER B 1 117 ? -1.784 -29.797 -12.609 1 94.94 117 SER B N 1
ATOM 2957 C CA . SER B 1 117 ? -2.512 -28.562 -12.922 1 94.94 117 SER B CA 1
ATOM 2958 C C . SER B 1 117 ? -1.645 -27.594 -13.711 1 94.94 117 SER B C 1
ATOM 2960 O O . SER B 1 117 ? -0.427 -27.547 -13.523 1 94.94 117 SER B O 1
ATOM 2962 N N . CYS B 1 118 ? -2.281 -26.922 -14.641 1 97.56 118 CYS B N 1
ATOM 2963 C CA . CYS B 1 118 ? -1.673 -25.828 -15.367 1 97.56 118 CYS B CA 1
ATOM 2964 C C . CYS B 1 118 ? -2.24 -24.484 -14.906 1 97.56 118 CYS B C 1
ATOM 2966 O O . CYS B 1 118 ? -3.443 -24.359 -14.664 1 97.56 118 CYS B O 1
ATOM 2968 N N . VAL B 1 119 ? -1.364 -23.469 -14.766 1 98 119 VAL B N 1
ATOM 2969 C CA . VAL B 1 119 ? -1.81 -22.141 -14.344 1 98 119 VAL B CA 1
ATOM 2970 C C . VAL B 1 119 ? -1.304 -21.078 -15.328 1 98 119 VAL B C 1
ATOM 2972 O O . VAL B 1 119 ? -1.277 -19.891 -15.008 1 98 119 VAL B O 1
ATOM 2975 N N . ALA B 1 120 ? -0.904 -21.516 -16.5 1 97.88 120 ALA B N 1
ATOM 2976 C CA . ALA B 1 120 ? -0.364 -20.625 -17.531 1 97.88 120 ALA B CA 1
ATOM 2977 C C . ALA B 1 120 ? -1.449 -19.719 -18.094 1 97.88 120 ALA B C 1
ATOM 2979 O O . ALA B 1 120 ? -2.641 -20 -17.969 1 97.88 120 ALA B O 1
ATOM 2980 N N . THR B 1 121 ? -1.02 -18.578 -18.562 1 96.5 121 THR B N 1
ATOM 2981 C CA . THR B 1 121 ? -1.863 -17.734 -19.406 1 96.5 121 THR B CA 1
ATOM 2982 C C . THR B 1 121 ? -1.309 -17.656 -20.828 1 96.5 121 THR B C 1
ATOM 2984 O O . THR B 1 121 ? -0.317 -18.312 -21.156 1 96.5 121 THR B O 1
ATOM 2987 N N . ASP B 1 122 ? -2.025 -16.922 -21.672 1 93.25 122 ASP B N 1
ATOM 2988 C CA . ASP B 1 122 ? -1.547 -16.781 -23.031 1 93.25 122 ASP B CA 1
ATOM 2989 C C . ASP B 1 122 ? -0.195 -16.062 -23.078 1 93.25 122 ASP B C 1
ATOM 2991 O O . ASP B 1 122 ? 0.646 -16.359 -23.922 1 93.25 122 ASP B O 1
ATOM 2995 N N . ASP B 1 123 ? -0.004 -15.195 -22.109 1 94 123 ASP B N 1
ATOM 2996 C CA . ASP B 1 123 ? 1.187 -14.352 -22.109 1 94 123 ASP B CA 1
ATOM 2997 C C . ASP B 1 123 ? 2.289 -14.953 -21.234 1 94 123 ASP B C 1
ATOM 2999 O O . ASP B 1 123 ? 3.471 -14.648 -21.438 1 94 123 ASP B O 1
ATOM 3003 N N . PHE B 1 124 ? 1.91 -15.82 -20.297 1 97.06 124 PHE B N 1
ATOM 3004 C CA . PHE B 1 124 ? 2.881 -16.281 -19.312 1 97.06 124 PHE B CA 1
ATOM 3005 C C . PHE B 1 124 ? 2.803 -17.797 -19.156 1 97.06 124 PHE B C 1
ATOM 3007 O O . PHE B 1 124 ? 1.835 -18.312 -18.594 1 97.06 124 PHE B O 1
ATOM 3014 N N . ALA B 1 125 ? 3.836 -18.469 -19.5 1 96.94 125 ALA B N 1
ATOM 3015 C CA . ALA B 1 125 ? 3.842 -19.922 -19.578 1 96.94 125 ALA B CA 1
ATOM 3016 C C . ALA B 1 125 ? 4.02 -20.547 -18.188 1 96.94 125 ALA B C 1
ATOM 3018 O O . ALA B 1 125 ? 3.518 -21.641 -17.922 1 96.94 125 ALA B O 1
ATOM 3019 N N . GLU B 1 126 ? 4.727 -19.812 -17.344 1 95.88 126 GLU B N 1
ATOM 3020 C CA . GLU B 1 126 ? 5.055 -20.406 -16.047 1 95.88 126 GLU B CA 1
ATOM 3021 C C . GLU B 1 126 ? 4.898 -19.375 -14.922 1 95.88 126 GLU B C 1
ATOM 3023 O O . GLU B 1 126 ? 5.871 -19.047 -14.234 1 95.88 126 GLU B O 1
ATOM 3028 N N . PRO B 1 127 ? 3.654 -18.953 -14.695 1 98.06 127 PRO B N 1
ATOM 3029 C CA . PRO B 1 127 ? 3.455 -18.078 -13.539 1 98.06 127 PRO B CA 1
ATOM 3030 C C . PRO B 1 127 ? 3.744 -18.781 -12.211 1 98.06 127 PRO B C 1
ATOM 3032 O O . PRO B 1 127 ? 3.584 -20 -12.102 1 98.06 127 PRO B O 1
ATOM 3035 N N . HIS B 1 128 ? 4.238 -18.031 -11.305 1 97.81 128 HIS B N 1
ATOM 3036 C CA . HIS B 1 128 ? 4.395 -18.469 -9.93 1 97.81 128 HIS B CA 1
ATOM 3037 C C . HIS B 1 128 ? 3.406 -17.766 -9.008 1 97.81 128 HIS B C 1
ATOM 3039 O O . HIS B 1 128 ? 2.807 -16.75 -9.391 1 97.81 128 HIS B O 1
ATOM 3045 N N . PHE B 1 129 ? 3.213 -18.328 -7.82 1 98.25 129 PHE B N 1
ATOM 3046 C CA . PHE B 1 129 ? 2.205 -17.703 -6.969 1 98.25 129 PHE B CA 1
ATOM 3047 C C . PHE B 1 129 ? 2.645 -17.719 -5.512 1 98.25 129 PHE B C 1
ATOM 3049 O O . PHE B 1 129 ? 3.518 -18.5 -5.125 1 98.25 129 PHE B O 1
ATOM 3056 N N . ASN B 1 130 ? 2.143 -16.781 -4.773 1 98.56 130 ASN B N 1
ATOM 3057 C CA . ASN B 1 130 ? 2.133 -16.797 -3.314 1 98.56 130 ASN B CA 1
ATOM 3058 C C . ASN B 1 130 ? 0.719 -16.969 -2.766 1 98.56 130 ASN B C 1
ATOM 3060 O O . ASN B 1 130 ? -0.242 -16.453 -3.342 1 98.56 130 ASN B O 1
ATOM 3064 N N . TYR B 1 131 ? 0.604 -17.734 -1.712 1 98.44 131 TYR B N 1
ATOM 3065 C CA . TYR B 1 131 ? -0.65 -18 -1.017 1 98.44 131 TYR B CA 1
ATOM 3066 C C . TYR B 1 131 ? -0.512 -17.734 0.478 1 98.44 131 TYR B C 1
ATOM 3068 O O . TYR B 1 131 ? 0.355 -18.312 1.138 1 98.44 131 TYR B O 1
ATOM 3076 N N . ALA B 1 132 ? -1.287 -16.797 0.994 1 98.44 132 ALA B N 1
ATOM 3077 C CA . ALA B 1 132 ? -1.33 -16.516 2.43 1 98.44 132 ALA B CA 1
ATOM 3078 C C . ALA B 1 132 ? -2.762 -16.578 2.955 1 98.44 132 ALA B C 1
ATOM 3080 O O . ALA B 1 132 ? -3.705 -16.234 2.238 1 98.44 132 ALA B O 1
ATOM 3081 N N . GLN B 1 133 ? -2.865 -17.031 4.168 1 97.31 133 GLN B N 1
ATOM 3082 C CA . GLN B 1 133 ? -4.191 -17.188 4.758 1 97.31 133 GLN B CA 1
ATOM 3083 C C . GLN B 1 133 ? -4.152 -16.953 6.266 1 97.31 133 GLN B C 1
ATOM 3085 O O . GLN B 1 133 ? -3.092 -17.047 6.887 1 97.31 133 GLN B O 1
ATOM 3090 N N . ASP B 1 134 ? -5.215 -16.484 6.797 1 93.94 134 ASP B N 1
ATOM 3091 C CA . ASP B 1 134 ? -5.414 -16.312 8.234 1 93.94 134 ASP B CA 1
ATOM 3092 C C . ASP B 1 134 ? -6.766 -16.875 8.672 1 93.94 134 ASP B C 1
ATOM 3094 O O . ASP B 1 134 ? -7.73 -16.844 7.902 1 93.94 134 ASP B O 1
ATOM 3098 N N . PHE B 1 135 ? -6.812 -17.453 9.859 1 90.88 135 PHE B N 1
ATOM 3099 C CA . PHE B 1 135 ? -8.016 -17.984 10.484 1 90.88 135 PHE B CA 1
ATOM 3100 C C . PHE B 1 135 ? -8.281 -17.297 11.82 1 90.88 135 PHE B C 1
ATOM 3102 O O . PHE B 1 135 ? -7.375 -17.188 12.656 1 90.88 135 PHE B O 1
ATOM 3109 N N . TYR B 1 136 ? -9.461 -16.75 12 1 88.19 136 TYR B N 1
ATOM 3110 C CA . TYR B 1 136 ? -9.773 -16.141 13.289 1 88.19 136 TYR B CA 1
ATOM 3111 C C . TYR B 1 136 ? -11.234 -16.359 13.656 1 88.19 136 TYR B C 1
ATOM 3113 O O . TYR B 1 136 ? -12.07 -16.594 12.781 1 88.19 136 TYR B O 1
ATOM 3121 N N . PRO B 1 137 ? -11.508 -16.422 14.984 1 87.44 137 PRO B N 1
ATOM 3122 C CA . PRO B 1 137 ? -12.867 -16.703 15.445 1 87.44 137 PRO B CA 1
ATOM 3123 C C . PRO B 1 137 ? -13.836 -15.57 15.117 1 87.44 137 PRO B C 1
ATOM 3125 O O . PRO B 1 137 ? -13.445 -14.398 15.094 1 87.44 137 PRO B O 1
ATOM 3128 N N . ARG B 1 138 ? -15.094 -16.078 15.086 1 77.19 138 ARG B N 1
ATOM 3129 C CA . ARG B 1 138 ? -16.219 -15.156 15.031 1 77.19 138 ARG B CA 1
ATOM 3130 C C . ARG B 1 138 ? -16.656 -14.742 16.438 1 77.19 138 ARG B C 1
ATOM 3132 O O . ARG B 1 138 ? -16.516 -15.516 17.391 1 77.19 138 ARG B O 1
ATOM 3139 N N . PRO B 1 139 ? -17.062 -13.305 17.078 1 62.5 139 PRO B N 1
ATOM 3140 C CA . PRO B 1 139 ? -17.875 -12.25 16.453 1 62.5 139 PRO B CA 1
ATOM 3141 C C . PRO B 1 139 ? -17.062 -11.344 15.531 1 62.5 139 PRO B C 1
ATOM 3143 O O . PRO B 1 139 ? -15.836 -11.258 15.672 1 62.5 139 PRO B O 1
ATOM 3146 N N . VAL B 1 140 ? -17.75 -10.836 14.562 1 59.59 140 VAL B N 1
ATOM 3147 C CA . VAL B 1 140 ? -17.344 -10.094 13.375 1 59.59 140 VAL B CA 1
ATOM 3148 C C . VAL B 1 140 ? -16.828 -8.719 13.773 1 59.59 140 VAL B C 1
ATOM 3150 O O . VAL B 1 140 ? -17.547 -7.906 14.344 1 59.59 140 VAL B O 1
ATOM 3153 N N . MET B 1 141 ? -15.492 -8.641 14.203 1 62.06 141 MET B N 1
ATOM 3154 C CA . MET B 1 141 ? -14.938 -7.289 14.273 1 62.06 141 MET B CA 1
ATOM 3155 C C . MET B 1 141 ? -14.922 -6.637 12.891 1 62.06 141 MET B C 1
ATOM 3157 O O . MET B 1 141 ? -14.977 -7.328 11.875 1 62.06 141 MET B O 1
ATOM 3161 N N . ARG B 1 142 ? -15.047 -5.375 12.953 1 73.44 142 ARG B N 1
ATOM 3162 C CA . ARG B 1 142 ? -14.883 -4.566 11.742 1 73.44 142 ARG B CA 1
ATOM 3163 C C . ARG B 1 142 ? -13.609 -4.945 11 1 73.44 142 ARG B C 1
ATOM 3165 O O . ARG B 1 142 ? -12.547 -5.094 11.617 1 73.44 142 ARG B O 1
ATOM 3172 N N . GLN B 1 143 ? -13.898 -5.398 9.773 1 83.19 143 GLN B N 1
ATOM 3173 C CA . GLN B 1 143 ? -12.742 -5.855 9 1 83.19 143 GLN B CA 1
ATOM 3174 C C . GLN B 1 143 ? -12.438 -4.898 7.852 1 83.19 143 GLN B C 1
ATOM 3176 O O . GLN B 1 143 ? -13.344 -4.305 7.273 1 83.19 143 GLN B O 1
ATOM 3181 N N . SER B 1 144 ? -11.195 -4.656 7.629 1 92.88 144 SER B N 1
ATOM 3182 C CA . SER B 1 144 ? -10.688 -3.939 6.461 1 92.88 144 SER B CA 1
ATOM 3183 C C . SER B 1 144 ? -9.961 -4.883 5.512 1 92.88 144 SER B C 1
ATOM 3185 O O . SER B 1 144 ? -9.078 -5.641 5.93 1 92.88 144 SER B O 1
ATOM 3187 N N . ASN B 1 145 ? -10.422 -4.895 4.273 1 95.38 145 ASN B N 1
ATOM 3188 C CA . ASN B 1 145 ? -9.695 -5.688 3.285 1 95.38 145 ASN B CA 1
ATOM 3189 C C . ASN B 1 145 ? -8.234 -5.25 3.174 1 95.38 145 ASN B C 1
ATOM 3191 O O . ASN B 1 145 ? -7.336 -6.09 3.08 1 95.38 145 ASN B O 1
ATOM 3195 N N . VAL B 1 146 ? -7.996 -3.883 3.197 1 97.19 146 VAL B N 1
ATOM 3196 C CA . VAL B 1 146 ? -6.641 -3.346 3.119 1 97.19 146 VAL B CA 1
ATOM 3197 C C . VAL B 1 146 ? -5.801 -3.889 4.273 1 97.19 146 VAL B C 1
ATOM 3199 O O . VAL B 1 146 ? -4.691 -4.387 4.066 1 97.19 146 VAL B O 1
ATOM 3202 N N . ARG B 1 147 ? -6.359 -3.855 5.449 1 95.06 147 ARG B N 1
ATOM 3203 C CA . ARG B 1 147 ? -5.641 -4.324 6.629 1 95.06 147 ARG B CA 1
ATOM 3204 C C . ARG B 1 147 ? -5.336 -5.816 6.527 1 95.06 147 ARG B C 1
ATOM 3206 O O . ARG B 1 147 ? -4.207 -6.242 6.777 1 95.06 147 ARG B O 1
ATOM 3213 N N . GLU B 1 148 ? -6.344 -6.602 6.191 1 94.75 148 GLU B N 1
ATOM 3214 C CA . GLU B 1 148 ? -6.156 -8.047 6.098 1 94.75 148 GLU B CA 1
ATOM 3215 C C . GLU B 1 148 ? -5.133 -8.398 5.02 1 94.75 148 GLU B C 1
ATOM 3217 O O . GLU B 1 148 ? -4.266 -9.25 5.238 1 94.75 148 GLU B O 1
ATOM 3222 N N . MET B 1 149 ? -5.215 -7.738 3.879 1 97.81 149 MET B N 1
ATOM 3223 C CA . MET B 1 149 ? -4.27 -8.016 2.801 1 97.81 149 MET B CA 1
ATOM 3224 C C . MET B 1 149 ? -2.857 -7.598 3.197 1 97.81 149 MET B C 1
ATOM 3226 O O . MET B 1 149 ? -1.883 -8.234 2.797 1 97.81 149 MET B O 1
ATOM 3230 N N . THR B 1 150 ? -2.752 -6.473 3.939 1 97.81 150 THR B N 1
ATOM 3231 C CA . THR B 1 150 ? -1.448 -6.051 4.441 1 97.81 150 THR B CA 1
ATOM 3232 C C . THR B 1 150 ? -0.843 -7.125 5.34 1 97.81 150 THR B C 1
ATOM 3234 O O . THR B 1 150 ? 0.304 -7.531 5.148 1 97.81 150 THR B O 1
ATOM 3237 N N . ILE B 1 151 ? -1.628 -7.629 6.289 1 96.31 151 ILE B N 1
ATOM 3238 C CA . ILE B 1 151 ? -1.172 -8.641 7.238 1 96.31 151 ILE B CA 1
ATOM 3239 C C . ILE B 1 1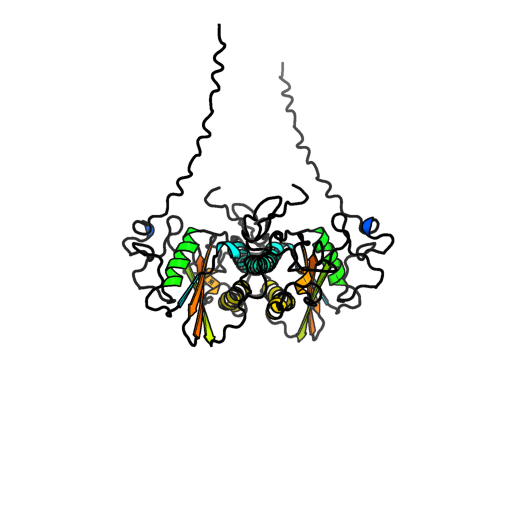51 ? -0.706 -9.883 6.488 1 96.31 151 ILE B C 1
ATOM 3241 O O . ILE B 1 151 ? 0.363 -10.43 6.781 1 96.31 151 ILE B O 1
ATOM 3245 N N . LEU B 1 152 ? -1.46 -10.289 5.559 1 98.06 152 LEU B N 1
ATOM 3246 C CA . LEU B 1 152 ? -1.146 -11.508 4.824 1 98.06 152 LEU B CA 1
ATOM 3247 C C . LEU B 1 152 ? 0.064 -11.297 3.918 1 98.06 152 LEU B C 1
ATOM 3249 O O . LEU B 1 152 ? 0.961 -12.141 3.869 1 98.06 152 LEU B O 1
ATOM 3253 N N . ALA B 1 153 ? 0.113 -10.156 3.168 1 98.12 153 ALA B N 1
ATOM 3254 C CA . ALA B 1 153 ? 1.252 -9.875 2.295 1 98.12 153 ALA B CA 1
ATOM 3255 C C . ALA B 1 153 ? 2.545 -9.773 3.098 1 98.12 153 ALA B C 1
ATOM 3257 O O . ALA B 1 153 ? 3.615 -10.156 2.615 1 98.12 153 ALA B O 1
ATOM 3258 N N . GLU B 1 154 ? 2.484 -9.289 4.281 1 95.5 154 GLU B N 1
ATOM 3259 C CA . GLU B 1 154 ? 3.668 -9.102 5.113 1 95.5 154 GLU B CA 1
ATOM 3260 C C . GLU B 1 154 ? 4.258 -10.445 5.535 1 95.5 154 GLU B C 1
ATOM 3262 O O . GLU B 1 154 ? 5.438 -10.531 5.891 1 95.5 154 GLU B O 1
ATOM 3267 N N . GLN B 1 155 ? 3.443 -11.516 5.543 1 96.62 155 GLN B N 1
ATOM 3268 C CA . GLN B 1 155 ? 3.99 -12.844 5.781 1 96.62 155 GLN B CA 1
ATOM 3269 C C . GLN B 1 155 ? 5.047 -13.203 4.742 1 96.62 155 GLN B C 1
ATOM 3271 O O . GLN B 1 155 ? 6.02 -13.891 5.047 1 96.62 155 GLN B O 1
ATOM 3276 N N . TRP B 1 156 ? 4.816 -12.719 3.535 1 97.44 156 TRP B N 1
ATOM 3277 C CA . TRP B 1 156 ? 5.793 -12.93 2.471 1 97.44 156 TRP B CA 1
ATOM 3278 C C . TRP B 1 156 ? 6.918 -11.906 2.555 1 97.44 156 TRP B C 1
ATOM 3280 O O . TRP B 1 156 ? 8.094 -12.258 2.492 1 97.44 156 TRP B O 1
ATOM 3290 N N . LEU B 1 157 ? 6.574 -10.664 2.717 1 95.69 157 LEU B N 1
ATOM 3291 C CA . LEU B 1 157 ? 7.508 -9.547 2.598 1 95.69 157 LEU B CA 1
ATOM 3292 C C . LEU B 1 157 ? 8.484 -9.539 3.766 1 95.69 157 LEU B C 1
ATOM 3294 O O . LEU B 1 157 ? 9.648 -9.148 3.604 1 95.69 157 LEU B O 1
ATOM 3298 N N . ASP B 1 158 ? 8.109 -10.055 4.926 1 93.5 158 ASP B N 1
ATOM 3299 C CA . ASP B 1 158 ? 8.961 -10.094 6.109 1 93.5 158 ASP B CA 1
ATOM 3300 C C . ASP B 1 158 ? 10.102 -11.094 5.926 1 93.5 158 ASP B C 1
ATOM 3302 O O . ASP B 1 158 ? 11.102 -11.039 6.652 1 93.5 158 ASP B O 1
ATOM 3306 N N . GLU B 1 159 ? 9.945 -11.984 5.02 1 94.44 159 GLU B N 1
ATOM 3307 C CA . GLU B 1 159 ? 11.016 -12.93 4.742 1 94.44 159 GLU B CA 1
ATOM 3308 C C . GLU B 1 159 ? 12.281 -12.211 4.277 1 94.44 159 GLU B C 1
ATOM 3310 O O . GLU B 1 159 ? 13.375 -12.781 4.309 1 94.44 159 GLU B O 1
ATOM 3315 N N . LEU B 1 160 ? 12.125 -10.992 3.85 1 93.31 160 LEU B N 1
ATOM 3316 C CA . LEU B 1 160 ? 13.25 -10.172 3.398 1 93.31 160 LEU B CA 1
ATOM 3317 C C . LEU B 1 160 ? 14.266 -9.992 4.52 1 93.31 160 LEU B C 1
ATOM 3319 O O . LEU B 1 160 ? 15.469 -9.906 4.262 1 93.31 160 LEU B O 1
ATOM 3323 N N . PHE B 1 161 ? 13.828 -9.945 5.707 1 90.62 161 PHE B N 1
ATOM 3324 C CA . PHE B 1 161 ? 14.688 -9.656 6.852 1 90.62 161 PHE B CA 1
ATOM 3325 C C . PHE B 1 161 ? 15.594 -10.844 7.164 1 90.62 161 PHE B C 1
ATOM 3327 O O . PHE B 1 161 ? 16.594 -10.695 7.867 1 90.62 161 PHE B O 1
ATOM 3334 N N . ASP B 1 162 ? 15.258 -11.969 6.57 1 89.81 162 ASP B N 1
ATOM 3335 C CA . ASP B 1 162 ? 16.031 -13.18 6.836 1 89.81 162 ASP B CA 1
ATOM 3336 C C . ASP B 1 162 ? 16.938 -13.516 5.66 1 89.81 162 ASP B C 1
ATOM 3338 O O . ASP B 1 162 ? 17.734 -14.453 5.734 1 89.81 162 ASP B O 1
ATOM 3342 N N . LEU B 1 163 ? 16.812 -12.742 4.594 1 91.75 163 LEU B N 1
ATOM 3343 C CA . LEU B 1 163 ? 17.656 -13.023 3.436 1 91.75 163 LEU B CA 1
ATOM 3344 C C . LEU B 1 163 ? 19.094 -12.57 3.688 1 91.75 163 LEU B C 1
ATOM 3346 O O . LEU B 1 163 ? 19.344 -11.398 3.973 1 91.75 163 LEU B O 1
ATOM 3350 N N . GLU B 1 164 ? 20 -13.484 3.506 1 91.75 164 GLU B N 1
ATOM 3351 C CA . GLU B 1 164 ? 21.406 -13.18 3.758 1 91.75 164 GLU B CA 1
ATOM 3352 C C . GLU B 1 164 ? 22.141 -12.859 2.461 1 91.75 164 GLU B C 1
ATOM 3354 O O . GLU B 1 164 ? 23.234 -12.305 2.484 1 91.75 164 GLU B O 1
ATOM 3359 N N . ASP B 1 165 ? 21.562 -13.32 1.43 1 95.12 165 ASP B N 1
ATOM 3360 C CA . ASP B 1 165 ? 22.094 -13.055 0.098 1 95.12 165 ASP B CA 1
ATOM 3361 C C . ASP B 1 165 ? 21.016 -13.211 -0.969 1 95.12 165 ASP B C 1
ATOM 3363 O O . ASP B 1 165 ? 19.828 -13.391 -0.648 1 95.12 165 ASP B O 1
ATOM 3367 N N . ILE B 1 166 ? 21.438 -13.195 -2.227 1 97 166 ILE B N 1
ATOM 3368 C CA . ILE B 1 166 ? 20.438 -13.219 -3.283 1 97 166 ILE B CA 1
ATOM 3369 C C . ILE B 1 166 ? 20.516 -14.547 -4.043 1 97 166 ILE B C 1
ATOM 3371 O O . ILE B 1 166 ? 20.109 -14.625 -5.203 1 97 166 ILE B O 1
ATOM 3375 N N . SER B 1 167 ? 21.125 -15.508 -3.43 1 96.19 167 SER B N 1
ATOM 3376 C CA . SER B 1 167 ? 21.172 -16.828 -4.043 1 96.19 167 SER B CA 1
ATOM 3377 C C . SER B 1 167 ? 19.781 -17.453 -4.074 1 96.19 167 SER B C 1
ATOM 3379 O O . SER B 1 167 ? 19.078 -17.5 -3.053 1 96.19 167 SER B O 1
ATOM 3381 N N . THR B 1 168 ? 19.438 -17.953 -5.258 1 94.12 168 THR B N 1
ATOM 3382 C CA . THR B 1 168 ? 18.141 -18.609 -5.383 1 94.12 168 THR B CA 1
ATOM 3383 C C . THR B 1 168 ? 18.031 -19.797 -4.426 1 94.12 168 THR B C 1
ATOM 3385 O O . THR B 1 168 ? 16.953 -20.062 -3.877 1 94.12 168 THR B O 1
ATOM 3388 N N . TYR B 1 169 ? 19.047 -20.484 -4.188 1 89.62 169 TYR B N 1
ATOM 3389 C CA . TYR B 1 169 ? 19.094 -21.641 -3.311 1 89.62 169 TYR B CA 1
ATOM 3390 C C . TYR B 1 169 ? 18.812 -21.25 -1.866 1 89.62 169 TYR B C 1
ATOM 3392 O O . TYR B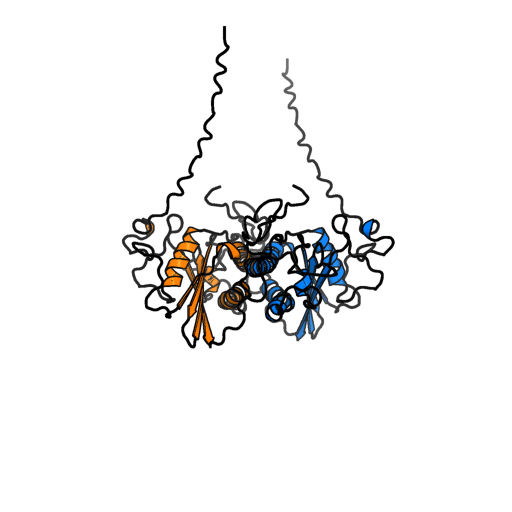 1 169 ? 18.125 -21.969 -1.144 1 89.62 169 TYR B O 1
ATOM 3400 N N . ASN B 1 170 ? 19.25 -20.141 -1.516 1 89.19 170 ASN B N 1
ATOM 3401 C CA . ASN B 1 170 ? 19.141 -19.703 -0.126 1 89.19 170 ASN B CA 1
ATOM 3402 C C . ASN B 1 170 ? 17.812 -19 0.13 1 89.19 170 ASN B C 1
ATOM 3404 O O . ASN B 1 170 ? 17.375 -18.875 1.277 1 89.19 170 ASN B O 1
ATOM 3408 N N . ALA B 1 171 ? 17.266 -18.453 -0.967 1 88.69 171 ALA B N 1
ATOM 3409 C CA . ALA B 1 171 ? 15.984 -17.766 -0.845 1 88.69 171 ALA B CA 1
ATOM 3410 C C . ALA B 1 171 ? 14.828 -18.766 -0.941 1 88.69 171 ALA B C 1
ATOM 3412 O O . ALA B 1 171 ? 14.141 -18.828 -1.966 1 88.69 171 ALA B O 1
ATOM 3413 N N . GLU B 1 172 ? 14.445 -19.469 0.107 1 80.94 172 GLU B N 1
ATOM 3414 C CA . GLU B 1 172 ? 13.492 -20.562 0.035 1 80.94 172 GLU B CA 1
ATOM 3415 C C . GLU B 1 172 ? 12.07 -20.078 0.302 1 80.94 172 GLU B C 1
ATOM 3417 O O . GLU B 1 172 ? 11.102 -20.797 0.037 1 80.94 172 GLU B O 1
ATOM 3422 N N . GLY B 1 173 ? 11.875 -18.953 0.645 1 90.12 173 GLY B N 1
ATOM 3423 C CA . GLY B 1 173 ? 10.531 -18.531 0.984 1 90.12 173 GLY B CA 1
ATOM 3424 C C . GLY B 1 173 ? 9.789 -17.906 -0.184 1 90.12 173 GLY B C 1
ATOM 3425 O O . GLY B 1 173 ? 10.242 -17.984 -1.328 1 90.12 173 GLY B O 1
ATOM 3426 N N . GLU B 1 174 ? 8.547 -17.438 0.016 1 95.44 174 GLU B N 1
ATOM 3427 C CA . GLU B 1 174 ? 7.648 -16.875 -0.989 1 95.44 174 GLU B CA 1
ATOM 3428 C C . GLU B 1 174 ? 8.164 -15.539 -1.509 1 95.44 174 GLU B C 1
ATOM 3430 O O . GLU B 1 174 ? 7.773 -15.094 -2.592 1 95.44 174 GLU B O 1
ATOM 3435 N N . ILE B 1 175 ? 9.117 -14.984 -0.803 1 96.81 175 ILE B N 1
ATOM 3436 C CA . ILE B 1 175 ? 9.648 -13.664 -1.145 1 96.81 175 ILE B CA 1
ATOM 3437 C C . ILE B 1 175 ? 10.367 -13.734 -2.49 1 96.81 175 ILE B C 1
ATOM 3439 O O . ILE B 1 175 ? 10.469 -12.727 -3.197 1 96.81 175 ILE B O 1
ATOM 3443 N N . ARG B 1 176 ? 10.844 -14.945 -2.879 1 97.06 176 ARG B N 1
ATOM 3444 C CA . ARG B 1 176 ? 11.609 -15.094 -4.113 1 97.06 176 ARG B CA 1
ATOM 3445 C C . ARG B 1 176 ? 10.727 -14.836 -5.336 1 97.06 176 ARG B C 1
ATOM 3447 O O . ARG B 1 176 ? 11.234 -14.477 -6.402 1 97.06 176 ARG B O 1
ATOM 3454 N N . ASN B 1 177 ? 9.391 -15.047 -5.184 1 97.75 177 ASN B N 1
ATOM 3455 C CA . ASN B 1 177 ? 8.469 -14.766 -6.281 1 97.75 177 ASN B CA 1
ATOM 3456 C C . ASN B 1 177 ? 8.25 -13.266 -6.461 1 97.75 177 ASN B C 1
ATOM 3458 O O . ASN B 1 177 ? 7.801 -12.82 -7.516 1 97.75 177 ASN B O 1
ATOM 3462 N N . ILE B 1 178 ? 8.555 -12.508 -5.414 1 98.44 178 ILE B N 1
ATOM 3463 C CA . ILE B 1 178 ? 8.367 -11.055 -5.434 1 98.44 178 ILE B CA 1
ATOM 3464 C C . ILE B 1 178 ? 9.68 -10.375 -5.809 1 98.44 178 ILE B C 1
ATOM 3466 O O . ILE B 1 178 ? 9.703 -9.508 -6.684 1 98.44 178 ILE B O 1
ATOM 3470 N N . ILE B 1 179 ? 10.766 -10.82 -5.156 1 98.31 179 ILE B N 1
ATOM 3471 C CA . ILE B 1 179 ? 12.078 -10.234 -5.398 1 98.31 179 ILE B CA 1
ATOM 3472 C C . ILE B 1 179 ? 12.828 -11.062 -6.438 1 98.31 179 ILE B C 1
ATOM 3474 O O . ILE B 1 179 ? 13.445 -12.078 -6.109 1 98.31 179 ILE B O 1
ATOM 3478 N N . ASN B 1 180 ? 12.805 -10.734 -7.641 1 98.25 180 ASN B N 1
ATOM 3479 C CA . ASN B 1 180 ? 13.539 -11.289 -8.773 1 98.25 180 ASN B CA 1
ATOM 3480 C C . ASN B 1 180 ? 13.445 -10.375 -10 1 98.25 180 ASN B C 1
ATOM 3482 O O . ASN B 1 180 ? 12.672 -9.414 -10 1 98.25 180 ASN B O 1
ATOM 3486 N N . ASP B 1 181 ? 14.227 -10.578 -10.953 1 97.94 181 ASP B N 1
ATOM 3487 C CA . ASP B 1 181 ? 14.219 -9.648 -12.078 1 97.94 181 ASP B CA 1
ATOM 3488 C C . ASP B 1 181 ? 13.57 -10.273 -13.305 1 97.94 181 ASP B C 1
ATOM 3490 O O . ASP B 1 181 ? 13.734 -9.773 -14.422 1 97.94 181 ASP B O 1
ATOM 3494 N N . ARG B 1 182 ? 12.812 -11.375 -13.109 1 97.38 182 ARG B N 1
ATOM 3495 C CA . ARG B 1 182 ? 12.141 -12.031 -14.219 1 97.38 182 ARG B CA 1
ATOM 3496 C C . ARG B 1 182 ? 10.656 -11.672 -14.258 1 97.38 182 ARG B C 1
ATOM 3498 O O . ARG B 1 182 ? 10.07 -11.523 -15.328 1 97.38 182 ARG B O 1
ATOM 3505 N N . SER B 1 183 ? 10.055 -11.562 -13.07 1 98.06 183 SER B N 1
ATOM 3506 C CA . SER B 1 183 ? 8.625 -11.25 -12.992 1 98.06 183 SER B CA 1
ATOM 3507 C C . SER B 1 183 ? 8.367 -9.773 -13.266 1 98.06 183 SER B C 1
ATOM 3509 O O . SER B 1 183 ? 9 -8.906 -12.656 1 98.06 183 SER B O 1
ATOM 3511 N N . SER B 1 184 ? 7.449 -9.492 -14.148 1 97.75 184 SER B N 1
ATOM 3512 C CA . SER B 1 184 ? 7.152 -8.102 -14.477 1 97.75 184 SER B CA 1
ATOM 3513 C C . SER B 1 184 ? 5.668 -7.797 -14.312 1 97.75 184 SER B C 1
ATOM 3515 O O . SER B 1 184 ? 5.254 -6.637 -14.398 1 97.75 184 SER B O 1
ATOM 3517 N N . HIS B 1 185 ? 4.871 -8.836 -14.164 1 98.25 185 HIS B N 1
ATOM 3518 C CA . HIS B 1 185 ? 3.428 -8.688 -14.023 1 98.25 185 HIS B CA 1
ATOM 3519 C C . HIS B 1 185 ? 2.914 -9.453 -12.805 1 98.25 185 HIS B C 1
ATOM 3521 O O . HIS B 1 185 ? 3.504 -10.461 -12.398 1 98.25 185 HIS B O 1
ATOM 3527 N N . MET B 1 186 ? 1.824 -8.938 -12.281 1 98.62 186 MET B N 1
ATOM 3528 C CA . MET B 1 186 ? 1.199 -9.641 -11.164 1 98.62 186 MET B CA 1
ATOM 3529 C C . MET B 1 186 ? -0.316 -9.469 -11.195 1 98.62 186 MET B C 1
ATOM 3531 O O . MET B 1 186 ? -0.834 -8.594 -11.883 1 98.62 186 MET B O 1
ATOM 3535 N N . GLY B 1 187 ? -0.978 -10.289 -10.625 1 98.56 187 GLY B N 1
ATOM 3536 C CA . GLY B 1 187 ? -2.402 -10.258 -10.336 1 98.56 187 GLY B CA 1
ATOM 3537 C C . GLY B 1 187 ? -2.775 -11.023 -9.086 1 98.56 187 GLY B C 1
ATOM 3538 O O . GLY B 1 187 ? -2.201 -12.078 -8.805 1 98.56 187 GLY B O 1
ATOM 3539 N N . CYS B 1 188 ? -3.762 -10.5 -8.336 1 98.88 188 CYS B N 1
ATOM 3540 C CA . CYS B 1 188 ? -4.098 -11.117 -7.062 1 98.88 188 CYS B CA 1
ATOM 3541 C C . CYS B 1 188 ? -5.605 -11.328 -6.938 1 98.88 188 CYS B C 1
ATOM 3543 O O . CYS B 1 188 ? -6.379 -10.75 -7.703 1 98.88 188 CYS B O 1
ATOM 3545 N N . ALA B 1 189 ? -5.988 -12.133 -6.066 1 98.81 189 ALA B N 1
ATOM 3546 C CA . ALA B 1 189 ? -7.352 -12.305 -5.57 1 98.81 189 ALA B CA 1
ATOM 3547 C C . ALA B 1 189 ? -7.371 -12.438 -4.051 1 98.81 189 ALA B C 1
ATOM 3549 O O . ALA B 1 189 ? -6.418 -12.953 -3.457 1 98.81 189 ALA B O 1
ATOM 3550 N N . ALA B 1 190 ? -8.406 -11.961 -3.461 1 98.44 190 ALA B N 1
ATOM 3551 C CA . ALA B 1 190 ? -8.617 -12.094 -2.023 1 98.44 190 ALA B CA 1
ATOM 3552 C C . ALA B 1 190 ? -10.086 -12.367 -1.709 1 98.44 190 ALA B C 1
ATOM 3554 O O . ALA B 1 190 ? -10.969 -12.023 -2.5 1 98.44 190 ALA B O 1
ATOM 3555 N N . GLY B 1 191 ? -10.297 -13.008 -0.633 1 96.44 191 GLY B N 1
ATOM 3556 C CA . GLY B 1 191 ? -11.641 -13.344 -0.183 1 96.44 191 GLY B CA 1
ATOM 3557 C C . GLY B 1 191 ? -11.656 -14.086 1.14 1 96.44 191 GLY B C 1
ATOM 3558 O O . GLY B 1 191 ? -10.609 -14.281 1.764 1 96.44 191 GLY B O 1
ATOM 3559 N N . GLN B 1 192 ? -12.891 -14.336 1.549 1 93.38 192 GLN B N 1
ATOM 3560 C CA . GLN B 1 192 ? -13.031 -15.078 2.797 1 93.38 192 GLN B CA 1
ATOM 3561 C C . GLN B 1 192 ? -14.086 -16.172 2.668 1 93.38 192 GLN B C 1
ATOM 3563 O O . GLN B 1 192 ? -15.031 -16.047 1.885 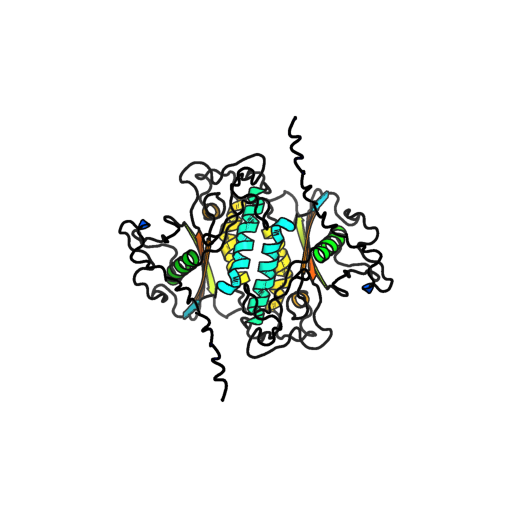1 93.38 192 GLN B O 1
ATOM 3568 N N . ASP B 1 193 ? -13.906 -17.266 3.295 1 94.12 193 ASP B N 1
ATOM 3569 C CA . ASP B 1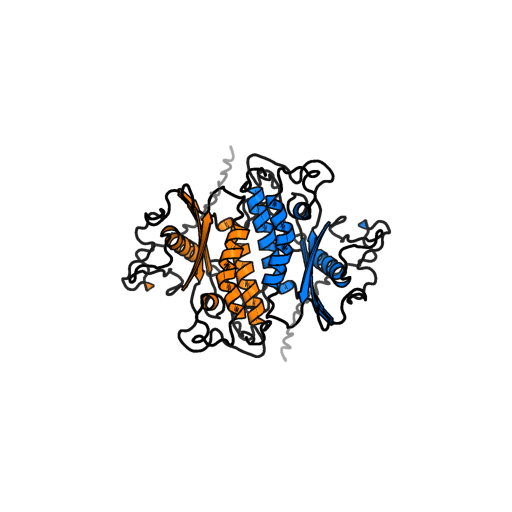 193 ? -14.938 -18.234 3.619 1 94.12 193 ASP B CA 1
ATOM 3570 C C . ASP B 1 193 ? -15.117 -18.375 5.129 1 94.12 193 ASP B C 1
ATOM 3572 O O . ASP B 1 193 ? -14.188 -18.109 5.895 1 94.12 193 ASP B O 1
ATOM 3576 N N . TYR B 1 194 ? -16.391 -18.516 5.512 1 90.94 194 TYR B N 1
ATOM 3577 C CA . TYR B 1 194 ? -16.641 -18.484 6.949 1 90.94 194 TYR B CA 1
ATOM 3578 C C . TYR B 1 194 ? -17.812 -19.375 7.316 1 90.94 194 TYR B C 1
ATOM 3580 O O . TYR B 1 194 ? -18.594 -19.781 6.449 1 90.94 194 TYR B O 1
ATOM 3588 N N . ASP B 1 195 ? -17.828 -19.812 8.539 1 91.56 195 ASP B N 1
ATOM 3589 C CA . ASP B 1 195 ? -18.953 -20.516 9.133 1 91.56 195 ASP B CA 1
ATOM 3590 C C . ASP B 1 195 ? -19.406 -19.844 10.43 1 91.56 195 ASP B C 1
ATOM 3592 O O . ASP B 1 195 ? -19.203 -18.656 10.617 1 91.56 195 ASP B O 1
ATOM 3596 N N . LEU B 1 196 ? -20.078 -20.578 11.273 1 88.19 196 LEU B N 1
ATOM 3597 C CA . LEU B 1 196 ? -20.688 -19.969 12.461 1 88.19 196 LEU B CA 1
ATOM 3598 C C . LEU B 1 196 ? -19.609 -19.562 13.469 1 88.19 196 LEU B C 1
ATOM 3600 O O . LEU B 1 196 ? -19.828 -18.656 14.273 1 88.19 196 LEU B O 1
ATOM 3604 N N . TRP B 1 197 ? -18.406 -20.109 13.344 1 89.06 197 TRP B N 1
ATOM 3605 C CA . TRP B 1 197 ? -17.453 -19.922 14.43 1 89.06 197 TRP B CA 1
ATOM 3606 C C . TRP B 1 197 ? -16.156 -19.312 13.914 1 89.06 197 TRP B C 1
ATOM 3608 O O . TRP B 1 197 ? -15.398 -18.703 14.68 1 89.06 197 TRP B O 1
ATOM 3618 N N . ASN B 1 198 ? -15.969 -19.516 12.594 1 90.06 198 ASN B N 1
ATOM 3619 C CA . ASN B 1 198 ? -14.633 -19.188 12.102 1 90.06 198 ASN B CA 1
ATOM 3620 C C . ASN B 1 198 ? -14.695 -18.359 10.82 1 90.06 198 ASN B C 1
ATOM 3622 O O . ASN B 1 198 ? -15.617 -18.531 10.016 1 90.06 198 ASN B O 1
ATOM 3626 N N . ILE B 1 199 ? -13.703 -17.469 10.672 1 91.75 199 ILE B N 1
ATOM 3627 C CA . ILE B 1 199 ? -13.461 -16.781 9.414 1 91.75 199 ILE B CA 1
ATOM 3628 C C . ILE B 1 199 ? -12.109 -17.188 8.844 1 91.75 199 ILE B C 1
ATOM 3630 O O . ILE B 1 199 ? -11.117 -17.25 9.578 1 91.75 199 ILE B O 1
ATOM 3634 N N . HIS B 1 200 ? -12.109 -17.516 7.637 1 94.31 200 HIS B N 1
ATOM 3635 C CA . HIS B 1 200 ? -10.922 -17.875 6.859 1 94.31 200 HIS B CA 1
ATOM 3636 C C . HIS B 1 200 ? -10.68 -16.875 5.738 1 94.31 200 HIS B C 1
ATOM 3638 O O . HIS B 1 200 ? -11.445 -16.812 4.77 1 94.31 200 HIS B O 1
ATOM 3644 N N . PHE B 1 201 ? -9.641 -15.969 5.871 1 95.75 201 PHE B N 1
ATOM 3645 C CA . PHE B 1 201 ? -9.312 -14.953 4.875 1 95.75 201 PHE B CA 1
ATOM 3646 C C . PHE B 1 201 ? -8.078 -15.352 4.078 1 95.75 201 PHE B C 1
ATOM 3648 O O . PHE B 1 201 ? -7.082 -15.797 4.656 1 95.75 201 PHE B O 1
ATOM 3655 N N . VAL B 1 202 ? -8.164 -15.188 2.752 1 98 202 VAL B N 1
ATOM 3656 C CA . VAL B 1 202 ? -7.094 -15.688 1.888 1 98 202 VAL B CA 1
ATOM 3657 C C . VAL B 1 202 ? -6.672 -14.586 0.911 1 98 202 VAL B C 1
ATOM 3659 O O . VAL B 1 202 ? -7.512 -13.836 0.409 1 98 202 VAL B O 1
ATOM 3662 N N . LEU B 1 203 ? -5.41 -14.445 0.679 1 98.81 203 LEU B N 1
ATOM 3663 C CA . LEU B 1 203 ? -4.805 -13.641 -0.377 1 98.81 203 LEU B CA 1
ATOM 3664 C C . LEU B 1 203 ? -3.912 -14.5 -1.27 1 98.81 203 LEU B C 1
ATOM 3666 O O . LEU B 1 203 ? -3.016 -15.195 -0.778 1 98.81 203 LEU B O 1
ATOM 3670 N N . VAL B 1 204 ? -4.18 -14.5 -2.541 1 98.88 204 VAL B N 1
ATOM 3671 C CA . VAL B 1 204 ? -3.379 -15.211 -3.529 1 98.88 204 VAL B CA 1
ATOM 3672 C C . VAL B 1 204 ? -2.883 -14.234 -4.594 1 98.88 204 VAL B C 1
ATOM 3674 O O . VAL B 1 204 ? -3.666 -13.469 -5.152 1 98.88 204 VAL B O 1
ATOM 3677 N N . CYS B 1 205 ? -1.613 -14.242 -4.855 1 98.88 205 CYS B N 1
ATOM 3678 C CA . CYS B 1 205 ? -1.05 -13.422 -5.918 1 98.88 205 CYS B CA 1
ATOM 3679 C C . CYS B 1 205 ? -0.237 -14.273 -6.891 1 98.88 205 CYS B C 1
ATOM 3681 O O . CYS B 1 205 ? 0.544 -15.125 -6.473 1 98.88 205 CYS B O 1
ATOM 3683 N N . TYR B 1 206 ? -0.46 -14.023 -8.148 1 98.81 206 TYR B N 1
ATOM 3684 C CA . TYR B 1 206 ? 0.309 -14.656 -9.211 1 98.81 206 TYR B CA 1
ATOM 3685 C C . TYR B 1 206 ? 1.26 -13.656 -9.859 1 98.81 206 TYR B C 1
ATOM 3687 O O . TYR B 1 206 ? 0.928 -12.477 -10 1 98.81 206 TYR B O 1
ATOM 3695 N N . TYR B 1 207 ? 2.369 -14.188 -10.25 1 98.75 207 TYR B N 1
ATOM 3696 C CA . TYR B 1 207 ? 3.418 -13.422 -10.922 1 98.75 207 TYR B CA 1
ATOM 3697 C C . TYR B 1 207 ? 3.768 -14.047 -12.266 1 98.75 207 TYR B C 1
ATOM 3699 O O . TYR B 1 207 ? 3.688 -15.266 -12.438 1 98.75 207 TYR B O 1
ATOM 3707 N N . SER B 1 208 ? 4.168 -13.234 -13.172 1 98.12 208 SER B N 1
ATOM 3708 C CA . SER B 1 208 ? 4.379 -13.656 -14.547 1 98.12 208 SER B CA 1
ATOM 3709 C C . SER B 1 208 ? 5.488 -14.695 -14.648 1 98.12 208 SER B C 1
ATOM 3711 O O . SER B 1 208 ? 5.578 -15.422 -15.641 1 98.12 208 SER B O 1
ATOM 3713 N N . SER B 1 209 ? 6.336 -14.648 -13.625 1 97.19 209 SER B N 1
ATOM 3714 C CA . SER B 1 209 ? 7.438 -15.609 -13.562 1 97.19 209 SER B CA 1
ATOM 3715 C C . SER B 1 209 ? 7.918 -15.805 -12.125 1 97.19 209 SER B C 1
ATOM 3717 O O . SER B 1 209 ? 7.461 -15.109 -11.211 1 97.19 209 SER B O 1
ATOM 3719 N N . GLY B 1 210 ? 8.742 -16.781 -11.898 1 95.38 210 GLY B N 1
ATOM 3720 C CA . GLY B 1 210 ? 9.484 -16.984 -10.664 1 95.38 210 GLY B CA 1
ATOM 3721 C C . GLY B 1 210 ? 10.961 -16.703 -10.805 1 95.38 210 GLY B C 1
ATOM 3722 O O . GLY B 1 210 ? 11.414 -16.203 -11.844 1 95.38 210 GLY B O 1
ATOM 3723 N N . PRO B 1 211 ? 11.594 -16.906 -9.727 1 95 211 PRO B N 1
ATOM 3724 C CA . PRO B 1 211 ? 13.047 -16.766 -9.812 1 95 211 PRO B CA 1
ATOM 3725 C C . PRO B 1 211 ? 13.695 -17.797 -10.742 1 95 211 PRO B C 1
ATOM 3727 O O . PRO B 1 211 ? 13.07 -18.797 -11.078 1 95 211 PRO B O 1
ATOM 3730 N N . PRO B 1 212 ? 14.93 -17.5 -11.156 1 94.5 212 PRO B N 1
ATOM 3731 C CA . PRO B 1 212 ? 15.641 -18.562 -11.883 1 94.5 212 PRO B CA 1
ATOM 3732 C C . PRO B 1 212 ? 15.836 -19.828 -11.047 1 94.5 212 PRO B C 1
ATOM 3734 O O . PRO B 1 212 ? 15.93 -19.75 -9.82 1 94.5 212 PRO B O 1
ATOM 3737 N N . VAL B 1 213 ? 15.914 -20.938 -11.711 1 91.75 213 VAL B N 1
ATOM 3738 C CA . VAL B 1 213 ? 16.062 -22.234 -11.039 1 91.75 213 VAL B CA 1
ATOM 3739 C C . VAL B 1 213 ? 17.391 -22.281 -10.305 1 91.75 213 VAL B C 1
ATOM 3741 O O . VAL B 1 213 ? 17.484 -22.828 -9.203 1 91.75 213 VAL B O 1
ATOM 3744 N N . LYS B 1 214 ? 18.438 -21.703 -10.891 1 93.62 214 LYS B N 1
ATOM 3745 C CA . LYS B 1 214 ? 19.766 -21.641 -10.305 1 93.62 214 LYS B CA 1
ATOM 3746 C C . LYS B 1 214 ? 20.344 -20.234 -10.406 1 93.62 214 LYS B C 1
ATOM 3748 O O . LYS B 1 214 ? 19.875 -19.422 -11.211 1 93.62 214 LYS B O 1
ATOM 3753 N N . GLY B 1 215 ? 21.266 -20.031 -9.469 1 96.44 215 GLY B N 1
ATOM 3754 C CA . GLY B 1 215 ? 21.938 -18.75 -9.516 1 96.44 215 GLY B CA 1
ATOM 3755 C C . GLY B 1 215 ? 21.406 -17.75 -8.492 1 96.44 215 GLY B C 1
ATOM 3756 O O . GLY B 1 215 ? 21.359 -18.062 -7.301 1 96.44 215 GLY B O 1
ATOM 3757 N N . LYS B 1 216 ? 21.094 -16.531 -9.156 1 97.62 216 LYS B N 1
ATOM 3758 C CA . LYS B 1 216 ? 20.703 -15.445 -8.266 1 97.62 216 LYS B CA 1
ATOM 3759 C C . LYS B 1 216 ? 19.281 -14.969 -8.586 1 97.62 216 LYS B C 1
ATOM 3761 O O . LYS B 1 216 ? 18.812 -15.094 -9.719 1 97.62 216 LYS B O 1
ATOM 3766 N N . LEU B 1 217 ? 18.625 -14.375 -7.621 1 97.94 217 LEU B N 1
ATOM 3767 C CA . LEU B 1 217 ? 17.266 -13.859 -7.762 1 97.94 217 LEU B CA 1
ATOM 3768 C C . LEU B 1 217 ? 17.203 -12.773 -8.836 1 97.94 217 LEU B C 1
ATOM 3770 O O . LEU B 1 217 ? 16.203 -12.656 -9.547 1 97.94 217 LEU B O 1
ATOM 3774 N N . TYR B 1 218 ? 18.25 -12.047 -8.906 1 98.12 218 TYR B N 1
ATOM 3775 C CA . TYR B 1 218 ? 18.344 -10.961 -9.883 1 98.12 218 TYR B CA 1
ATOM 3776 C C . TYR B 1 218 ? 19.797 -10.641 -10.211 1 98.12 218 TYR B C 1
ATOM 3778 O O . TYR B 1 218 ? 20.703 -11.062 -9.492 1 98.12 218 TYR B O 1
ATOM 3786 N N . GLU B 1 219 ? 20.031 -9.977 -11.273 1 97.88 219 GLU B N 1
ATOM 3787 C CA . GLU B 1 219 ? 21.375 -9.531 -11.648 1 97.88 219 GLU B CA 1
ATOM 3788 C C . GLU B 1 219 ? 21.828 -8.359 -10.781 1 97.88 219 GLU B C 1
ATOM 3790 O O . GLU B 1 219 ? 21.219 -7.285 -10.812 1 97.88 219 GLU B O 1
ATOM 3795 N N . GLU B 1 220 ? 22.922 -8.594 -10.031 1 97.25 220 GLU B N 1
ATOM 3796 C CA . GLU B 1 220 ? 23.422 -7.586 -9.102 1 97.25 220 GLU B CA 1
ATOM 3797 C C . GLU B 1 220 ? 24.406 -6.637 -9.789 1 97.25 220 GLU B C 1
ATOM 3799 O O . GLU B 1 220 ? 24.969 -6.969 -10.836 1 97.25 220 GLU B O 1
ATOM 3804 N N . GLY B 1 221 ? 24.594 -5.445 -9.164 1 94.81 221 GLY B N 1
ATOM 3805 C CA . GLY B 1 221 ? 25.562 -4.48 -9.633 1 94.81 221 GLY B CA 1
ATOM 3806 C C . GLY B 1 221 ? 25.766 -3.318 -8.672 1 94.81 221 GLY B C 1
ATOM 3807 O O . GLY B 1 221 ? 25.234 -3.322 -7.562 1 94.81 221 GLY B O 1
ATOM 3808 N N . GLN B 1 222 ? 26.578 -2.367 -9.195 1 92.12 222 GLN B N 1
ATOM 3809 C CA . GLN B 1 222 ? 26.875 -1.205 -8.367 1 92.12 222 GLN B CA 1
ATOM 3810 C C . GLN B 1 222 ? 25.75 -0.182 -8.422 1 92.12 222 GLN B C 1
ATOM 3812 O O . GLN B 1 222 ? 25.484 0.501 -7.43 1 92.12 222 GLN B O 1
ATOM 3817 N N . PHE B 1 223 ? 25.094 -0.17 -9.586 1 93.44 223 PHE B N 1
ATOM 3818 C CA . PHE B 1 223 ? 24.047 0.823 -9.797 1 93.44 223 PHE B CA 1
ATOM 3819 C C . PHE B 1 223 ? 22.734 0.15 -10.141 1 93.44 223 PHE B C 1
ATOM 3821 O O . PHE B 1 223 ? 22.656 -0.685 -11.039 1 93.44 223 PHE B O 1
ATOM 3828 N N . ASN B 1 224 ? 21.75 0.528 -9.398 1 94.12 224 ASN B N 1
ATOM 3829 C CA . ASN B 1 224 ? 20.438 -0.042 -9.68 1 94.12 224 ASN B CA 1
ATOM 3830 C C . ASN B 1 224 ? 19.891 0.443 -11.016 1 94.12 224 ASN B C 1
ATOM 3832 O O . ASN B 1 224 ? 20.25 1.52 -11.492 1 94.12 224 ASN B O 1
ATOM 3836 N N . ALA B 1 225 ? 19.141 -0.48 -11.656 1 95.19 225 ALA B N 1
ATOM 3837 C CA . ALA B 1 225 ? 18.422 -0.193 -12.898 1 95.19 225 ALA B CA 1
ATOM 3838 C C . ALA B 1 225 ? 19.375 0.292 -13.984 1 95.19 225 ALA B C 1
ATOM 3840 O O . ALA B 1 225 ? 19.031 1.177 -14.773 1 95.19 225 ALA B O 1
ATOM 3841 N N . SER B 1 226 ? 20.531 -0.209 -14.016 1 95.19 226 SER B N 1
ATOM 3842 C CA . SER B 1 226 ? 21.547 0.225 -14.969 1 95.19 226 SER B CA 1
ATOM 3843 C C . SER B 1 226 ? 21.453 -0.555 -16.266 1 95.19 226 SER B C 1
ATOM 3845 O O . SER B 1 226 ? 22.078 -0.183 -17.266 1 95.19 226 SER B O 1
ATOM 3847 N N . LEU B 1 227 ? 20.672 -1.608 -16.328 1 96.19 227 LEU B N 1
ATOM 3848 C CA . LEU B 1 227 ? 20.547 -2.438 -17.516 1 96.19 227 LEU B CA 1
ATOM 3849 C C . LEU B 1 227 ? 19.078 -2.518 -17.969 1 96.19 227 LEU B C 1
ATOM 3851 O O . LEU B 1 227 ? 18.641 -3.559 -18.453 1 96.19 227 LEU B O 1
ATOM 3855 N N . CYS B 1 228 ? 18.406 -1.454 -17.734 1 97.25 228 CYS B N 1
ATOM 3856 C CA . CYS B 1 228 ? 16.984 -1.45 -18.062 1 97.25 228 CYS B CA 1
ATOM 3857 C C . CYS B 1 228 ? 16.75 -1.174 -19.547 1 97.25 228 CYS B C 1
ATOM 3859 O O . CYS B 1 228 ? 17.078 -0.086 -20.031 1 97.25 228 CYS B O 1
ATOM 3861 N N . PRO B 1 229 ? 16.094 -2.051 -20.219 1 93.56 229 PRO B N 1
ATOM 3862 C CA . PRO B 1 229 ? 15.93 -1.884 -21.672 1 93.56 229 PRO B CA 1
ATOM 3863 C C . PRO B 1 229 ? 15.031 -0.702 -22.031 1 93.56 229 PRO B C 1
ATOM 3865 O O . PRO B 1 229 ? 15.227 -0.072 -23.062 1 93.56 229 PRO B O 1
ATOM 3868 N N . ASN B 1 230 ? 14.047 -0.4 -21.219 1 94.25 230 ASN B N 1
ATOM 3869 C CA . ASN B 1 230 ? 13.102 0.669 -21.5 1 94.25 230 ASN B CA 1
ATOM 3870 C C . ASN B 1 230 ? 13.273 1.848 -20.547 1 94.25 230 ASN B C 1
ATOM 3872 O O . ASN B 1 230 ? 12.336 2.611 -20.328 1 94.25 230 ASN B O 1
ATOM 3876 N N . GLY B 1 231 ? 14.422 1.897 -19.891 1 96.25 231 GLY B N 1
ATOM 3877 C CA . GLY B 1 231 ? 14.68 2.986 -18.953 1 96.25 231 GLY B CA 1
ATOM 3878 C C . GLY B 1 231 ? 14.148 2.719 -17.562 1 96.25 231 GLY B C 1
ATOM 3879 O O . GLY B 1 231 ? 13.656 1.622 -17.281 1 96.25 231 GLY B O 1
ATOM 3880 N N . HIS B 1 232 ? 14.266 3.736 -16.719 1 97.38 232 HIS B N 1
ATOM 3881 C CA . HIS B 1 232 ? 13.828 3.641 -15.32 1 97.38 232 HIS B CA 1
ATOM 3882 C C . HIS B 1 232 ? 12.32 3.795 -15.211 1 97.38 232 HIS B C 1
ATOM 3884 O O . HIS B 1 232 ? 11.703 4.512 -16 1 97.38 232 HIS B O 1
ATOM 3890 N N . SER B 1 233 ? 11.789 3.08 -14.242 1 97.75 233 SER B N 1
ATOM 3891 C CA . SER B 1 233 ? 10.391 3.328 -13.891 1 97.75 233 SER B CA 1
ATOM 3892 C C . SER B 1 233 ? 10.172 4.785 -13.508 1 97.75 233 SER B C 1
ATOM 3894 O O . SER B 1 233 ? 10.992 5.383 -12.812 1 97.75 233 SER B O 1
ATOM 3896 N N . ASP B 1 234 ? 9.039 5.387 -13.891 1 94.56 234 ASP B N 1
ATOM 3897 C CA . ASP B 1 234 ? 8.68 6.75 -13.516 1 94.56 234 ASP B CA 1
ATOM 3898 C C . ASP B 1 234 ? 8.328 6.836 -12.031 1 94.56 234 ASP B C 1
ATOM 3900 O O . ASP B 1 234 ? 8.641 7.828 -11.367 1 94.56 234 ASP B O 1
ATOM 3904 N N . GLU B 1 235 ? 7.699 5.805 -11.539 1 96 235 GLU B N 1
ATOM 3905 C CA . GLU B 1 235 ? 7.168 5.824 -10.18 1 96 235 GLU B CA 1
ATOM 3906 C C . GLU B 1 235 ? 8.172 5.242 -9.188 1 96 235 GLU B C 1
ATOM 3908 O O . GLU B 1 235 ? 8.148 5.578 -8 1 96 235 GLU B O 1
ATOM 3913 N N . TYR B 1 236 ? 8.984 4.363 -9.688 1 97.75 236 TYR B N 1
ATOM 3914 C CA . TYR B 1 236 ? 10 3.688 -8.891 1 97.75 236 TYR B CA 1
ATOM 3915 C C . TYR B 1 236 ? 11.367 3.76 -9.562 1 97.75 236 TYR B C 1
ATOM 3917 O O . TYR B 1 236 ? 11.797 2.797 -10.203 1 97.75 236 TYR B O 1
ATOM 3925 N N . PRO B 1 237 ? 12.117 4.781 -9.305 1 96.06 237 PRO B N 1
ATOM 3926 C CA . PRO B 1 237 ? 13.32 5.062 -10.094 1 96.06 237 PRO B CA 1
ATOM 3927 C C . PRO B 1 237 ? 14.383 3.979 -9.953 1 96.06 237 PRO B C 1
ATOM 3929 O O . PRO B 1 237 ? 15.281 3.877 -10.797 1 96.06 237 PRO B O 1
ATOM 3932 N N . GLY B 1 238 ? 14.352 3.236 -8.891 1 97.38 238 GLY B N 1
ATOM 3933 C CA . GLY B 1 238 ? 15.305 2.158 -8.719 1 97.38 238 GLY B CA 1
ATOM 3934 C C . GLY B 1 238 ? 14.938 0.898 -9.477 1 97.38 238 GLY B C 1
ATOM 3935 O O . GLY B 1 238 ? 15.68 -0.082 -9.461 1 97.38 238 GLY B O 1
ATOM 3936 N N . LEU B 1 239 ? 13.805 0.852 -10.211 1 98.56 239 LEU B N 1
ATOM 3937 C CA . LEU B 1 239 ? 13.305 -0.296 -10.961 1 98.56 239 LEU B CA 1
ATOM 3938 C C . LEU B 1 239 ? 13.242 0.013 -12.453 1 98.56 239 LEU B C 1
ATOM 3940 O O . LEU B 1 239 ? 13.258 1.18 -12.852 1 98.56 239 LEU B O 1
ATOM 3944 N N . CYS B 1 240 ? 13.266 -1.021 -13.242 1 98.62 240 CYS B N 1
ATOM 3945 C CA . CYS B 1 240 ? 13.133 -0.863 -14.688 1 98.62 240 CYS B CA 1
ATOM 3946 C C . CYS B 1 240 ? 11.68 -0.619 -15.078 1 98.62 240 CYS B C 1
ATOM 3948 O O . CYS B 1 240 ? 10.773 -1.225 -14.508 1 98.62 240 CYS B O 1
ATOM 3950 N N . LYS B 1 241 ? 11.484 0.153 -16.078 1 97.81 241 LYS B N 1
ATOM 3951 C CA . LYS B 1 241 ? 10.156 0.411 -16.625 1 97.81 241 LYS B CA 1
ATOM 3952 C C . LYS B 1 241 ? 9.602 -0.825 -17.328 1 97.81 241 LYS B C 1
ATOM 3954 O O . LYS B 1 241 ? 10.289 -1.45 -18.125 1 97.81 241 LYS B O 1
ATOM 3959 N N . THR B 1 242 ? 8.359 -1.199 -16.938 1 96.25 242 THR B N 1
ATOM 3960 C CA . THR B 1 242 ? 7.648 -2.283 -17.609 1 96.25 242 THR B CA 1
ATOM 3961 C C . THR B 1 242 ? 6.668 -1.729 -18.641 1 96.25 242 THR B C 1
ATOM 3963 O O . THR B 1 242 ? 5.84 -0.874 -18.312 1 96.25 242 THR B O 1
ATOM 3966 N N . LEU B 1 243 ? 6.781 -2.152 -19.812 1 88.81 243 LEU B N 1
ATOM 3967 C CA . LEU B 1 243 ? 5.852 -1.711 -20.844 1 88.81 243 LEU B CA 1
ATOM 3968 C C . LEU B 1 243 ? 4.602 -2.584 -20.859 1 88.81 243 LEU B C 1
ATOM 3970 O O . LEU B 1 243 ? 4.68 -3.791 -20.609 1 88.81 243 LEU B O 1
ATOM 3974 N N . THR B 1 244 ? 3.465 -1.976 -20.844 1 74.06 244 THR B N 1
ATOM 3975 C CA . THR B 1 244 ? 2.223 -2.74 -20.828 1 74.06 244 THR B CA 1
ATOM 3976 C C . THR B 1 244 ? 2.016 -3.469 -22.156 1 74.06 244 THR B C 1
ATOM 3978 O O . THR B 1 244 ? 2.482 -3.01 -23.188 1 74.06 244 THR B O 1
ATOM 3981 N N . LEU B 1 245 ? 1.742 -4.758 -22.078 1 63.47 245 LEU B N 1
ATOM 3982 C CA . LEU B 1 245 ? 1.53 -5.629 -23.234 1 63.47 245 LEU B CA 1
ATOM 3983 C C . LEU B 1 245 ? 0.624 -4.957 -24.266 1 63.47 245 LEU B C 1
ATOM 3985 O O . LEU B 1 245 ? 0.727 -5.23 -25.469 1 63.47 245 LEU B O 1
ATOM 3989 N N . ASN B 1 246 ? -0.275 -4.055 -23.844 1 48.09 246 ASN B N 1
ATOM 3990 C CA . ASN B 1 246 ? -1.033 -3.4 -24.906 1 48.09 246 ASN B CA 1
ATOM 3991 C C . ASN B 1 246 ? -0.303 -2.17 -25.438 1 48.09 246 ASN B C 1
ATOM 3993 O O . ASN B 1 246 ? -0.85 -1.422 -26.25 1 48.09 246 ASN B O 1
ATOM 3997 N N . ASP B 1 247 ? 0.801 -1.815 -24.969 1 41.12 247 ASP B N 1
ATOM 3998 C CA . ASP B 1 247 ? 1.508 -0.708 -25.609 1 41.12 247 ASP B CA 1
ATOM 3999 C C . ASP B 1 247 ? 2.453 -1.213 -26.688 1 41.12 247 ASP B C 1
ATOM 4001 O O . ASP B 1 247 ? 3.033 -2.293 -26.562 1 41.12 247 ASP B O 1
#

Secondary structure (DSSP, 8-state):
-----------------------GGG-GGGTTPEETTTT---PPPTTS-SEEEE--GGGTHHHHHHHHHHHHHHHHTT-STTSPPBSSPBPPEE-HHHHHHHHHHHTTT-SPPPTTEE---SS-SS-EEEEEEEEEESS-----HHHHHHHHHHHHHGGGGG--S-BTTT--SGGGGTSSSS--EEEEEEEEEE-SSEEEEEEEEEES----SSSBSS-B-SSTTTT-TT-B-SS-TTSBPPPPTT-/-----------------------GGG-GGGTTPEETTTT---PPPTTS-SEEEE--GGGTHHHHHHHHHHHHHHHHTT-STTSPPBSSPBPPEE-HHHHHHHHHHHTTT-SPPPTTEE---SS-SS-EEEEEEEEEESS-----HHHHHHHHHHHHHGGGGG--S-BTTT--SGGGGTSSSS--EEEEEEEEEE-SSEEEEEEEEEES----SSSBSS-B-SSTTTT-TT-B-SS-TTSBPPPPTT-

Organism: Drosophila erecta (NCBI:txid7220)

Radius of gyration: 25.6 Å; Cα contacts (8 Å, |Δi|>4): 1013; chains: 2; bounding box: 68×70×80 Å

Foldseek 3Di:
DDPPPPPPPPPPPPPPPPPPDFAQQDQPLLVPFHALPHVDPLAADPVFADDKDWDDCVVCQVVVLCVLQVLLLCLLQCVDVLRFHFQAAARADEDVLQQVLQSSCVSDVDPDDDPRYASAGNQASDKDKDKFKDKDWDPDDDDDPSVVVVVRVCVQSVCVVVDNHFWPVRSPGPVQQRHARPWHYKHKIWIWGDDPIMIMIMIMMITSDGADPGDGRHDGDNAANNPAPQAADPVRRSHHYDDDPVD/DDPPPPPPPPPPPPPPPPPPDFAQQDQPLLVPFHALPHVDPLAADPPFADDKDWDDCVVCQVVVLCVLQVLLLCLLQCVDVLRFHFQAAARADEDVLQQVLQSSCVSDVDPDDDPRYASAGNQASDKDKDKFKDKDWDPDDDDDPSVVVVVRVCVQSVCVVVDNHFWPVRSPGPVQQRHARPWHYKHKIWMWGDDPIMIMIMIMMITSDGADPGDGRGDGDNAANNPAPQAADPVRRSHHYDDDPVD

Nearest PDB structures (foldseek):
  3u3l-assembly1_C  TM=8.869E-01  e=3.593E-14  Tabanus yao
  3u3n-assembly1_C  TM=8.876E-01  e=5.210E-14  Tabanus yao
  3u3u-assembly1_C  TM=8.300E-01  e=1.606E-14  Tabanus yao
  1qnx-assembly1_A  TM=7.719E-01  e=1.539E-10  Vespula vulgaris
  2vzn-assembly2_B  TM=7.585E-01  e=3.897E-10  Solenopsis invicta